Protein AF-A0A4R8D9V1-F1 (afdb_monomer_lite)

Secondary structure (DSSP, 8-state):
--------------GGG---HHHHHHHHHHHHHH-HHHHHHHHTPPPPSSEEEEETTEEEEHHHHHHHHHHHHHSSPPPGGG--SHHHHHHHHHHHTT-EEEE-SS-S---TTTT-GGG-EEEEEESSS-TTTEEEEESS-TTSPPPTTGGGGGG--TT-EEEEEETTTTEEEEEEEE-S--EEEEETTEEEEEEEEEEEEE-SS--BHHHHHHTHHHHHHHHHHHHHHH-S----SEE--SSGGG-EE-S-SEEE--HHHHHHHHTTTS----------------------PPPPPPPPEEP-PPP--------SS-------HHHHHHHHHHHHHHTTT--EEE-SS-SEEETTSSEEEEEE--TT-HHHHHHHHHHHHHHIIIIIS--TT-EEEEEESSPPPHHHHHIIIIIT-EEEEEE-SSSSEEE-HHHHHHHT-

Sequence (441 aa):
MTSAIVSVTVPTMGLGDITDRQAVVSALSEFDQMGREAFLAKYGFGRARSYFIEHGGSLYDSKAIAGAAHGIQHGAALGPADFSGGDATVAALMRRLGFHVTTSAAAGTSYWWDGDPRERCWVEIRQVEGIGTYLQCPLVRENGQKDPWYELVPTVSVGDVIFHWSVREGRFVGVSQVATPARVTRSGGTGGYWVDLEGFRPLAVTVDHRVLRAKADFIYDLRDELEEHHGRPLNLPFQFTRDRSQLRFMSNYFAKLPAALVAELFGAETNWHPRTLTGASAPTQSRRIVSRQVPAPAFLAPFKPKADTTYEALVTARTQRRHRDHETLVNACALWLQSRGHTPARNAAVDLGLLD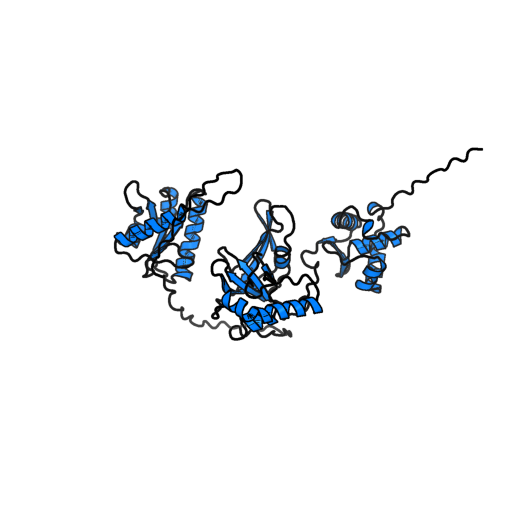GTVIIEAKLTAGGWPGAIRAAIGQLYEYRYFQVARPDAALILLSDQPVPAEWLAYLEDDRGIGSMWPASTSGFALTSLARQALRL

Structure (mmCIF, N/CA/C/O backbone):
data_AF-A0A4R8D9V1-F1
#
_entry.id   AF-A0A4R8D9V1-F1
#
loop_
_atom_site.group_PDB
_atom_site.id
_atom_site.type_symbol
_atom_site.label_atom_id
_atom_site.label_alt_id
_atom_site.label_comp_id
_atom_site.label_asym_id
_atom_site.label_entity_id
_atom_site.label_seq_id
_atom_site.pdbx_PDB_ins_code
_atom_site.Cartn_x
_atom_site.Cartn_y
_atom_site.Cartn_z
_atom_site.occupancy
_atom_site.B_iso_or_equiv
_atom_site.auth_seq_id
_atom_site.auth_comp_id
_atom_site.auth_asym_id
_atom_site.auth_atom_id
_atom_site.pdbx_PDB_model_num
ATOM 1 N N . MET A 1 1 ? -29.681 53.262 52.984 1.00 40.41 1 MET A N 1
ATOM 2 C CA . MET A 1 1 ? -29.939 51.816 52.824 1.00 40.41 1 MET A CA 1
ATOM 3 C C . MET A 1 1 ? -29.379 51.414 51.474 1.00 40.41 1 MET A C 1
ATOM 5 O O . MET A 1 1 ? -30.025 51.656 50.466 1.00 40.41 1 MET A O 1
ATOM 9 N N . THR A 1 2 ? -28.149 50.912 51.442 1.00 34.50 2 THR A N 1
ATOM 10 C CA . THR A 1 2 ? -27.473 50.524 50.196 1.00 34.50 2 THR A CA 1
ATOM 11 C C . THR A 1 2 ? -27.294 49.016 50.261 1.00 34.50 2 THR A C 1
ATOM 13 O O . THR A 1 2 ? -26.525 48.521 51.080 1.00 34.50 2 THR A O 1
ATOM 16 N N . SER A 1 3 ? -28.110 48.297 49.492 1.00 31.25 3 SER A N 1
ATOM 17 C CA . SER A 1 3 ? -28.125 46.836 49.461 1.00 31.25 3 SER A CA 1
ATOM 18 C C . SER A 1 3 ? -26.921 46.351 48.654 1.00 31.25 3 SER A C 1
ATOM 20 O O . SER A 1 3 ? -26.810 46.657 47.467 1.00 31.25 3 SER A O 1
ATOM 22 N N . ALA A 1 4 ? -25.995 45.651 49.306 1.00 33.97 4 ALA A N 1
ATOM 23 C CA . ALA A 1 4 ? -24.867 45.010 48.648 1.00 33.97 4 ALA A CA 1
ATOM 24 C C . ALA A 1 4 ? -25.353 43.721 47.971 1.00 33.97 4 ALA A C 1
ATOM 26 O O . ALA A 1 4 ? -25.785 42.783 48.641 1.00 33.97 4 ALA A O 1
ATOM 27 N N . ILE A 1 5 ? -25.289 43.677 46.640 1.00 37.50 5 ILE A N 1
ATOM 28 C CA . ILE A 1 5 ? -25.494 42.450 45.870 1.00 37.50 5 ILE A CA 1
ATOM 29 C C . ILE A 1 5 ? -24.227 41.611 46.035 1.00 37.50 5 ILE A C 1
ATOM 31 O O . ILE A 1 5 ? -23.197 41.880 45.417 1.00 37.50 5 ILE A O 1
ATOM 35 N N . VAL A 1 6 ? -24.298 40.605 46.903 1.00 34.53 6 VAL A N 1
ATOM 36 C CA . VAL A 1 6 ? -23.289 39.549 46.994 1.00 34.53 6 VAL A CA 1
ATOM 37 C C . VAL A 1 6 ? -23.427 38.696 45.735 1.00 34.53 6 VAL A C 1
ATOM 39 O O . VAL A 1 6 ? -24.367 37.916 45.604 1.00 34.53 6 VAL A O 1
ATOM 42 N N . SER A 1 7 ? -22.513 38.872 44.780 1.00 32.50 7 SER A N 1
ATOM 43 C CA . SER A 1 7 ? -22.365 37.932 43.667 1.00 32.50 7 SER A CA 1
ATOM 44 C C . SER A 1 7 ? -21.811 36.626 44.224 1.00 32.50 7 SER A C 1
ATOM 46 O O . SER A 1 7 ? -20.635 36.533 44.568 1.00 32.50 7 SER A O 1
ATOM 48 N N . VAL A 1 8 ? -22.682 35.627 44.354 1.00 33.41 8 VAL A N 1
ATOM 49 C CA . VAL A 1 8 ? -22.280 34.248 44.619 1.00 33.41 8 VAL A CA 1
ATOM 50 C C . VAL A 1 8 ? -21.701 33.702 43.319 1.00 33.41 8 VAL A C 1
ATOM 52 O O . VAL A 1 8 ? -22.434 33.376 42.387 1.00 33.41 8 VAL A O 1
ATOM 55 N N . THR A 1 9 ? -20.377 33.635 43.235 1.00 32.06 9 THR A N 1
ATOM 56 C CA . THR A 1 9 ? -19.694 32.881 42.185 1.00 32.06 9 THR A CA 1
ATOM 57 C C . THR A 1 9 ? -19.998 31.406 42.419 1.00 32.06 9 THR A C 1
ATOM 59 O O . THR A 1 9 ? -19.444 30.796 43.332 1.00 32.06 9 THR A O 1
ATOM 62 N N . VAL A 1 10 ? -20.913 30.833 41.636 1.00 41.38 10 VAL A N 1
ATOM 63 C CA . VAL A 1 10 ? -21.104 29.379 41.608 1.00 41.38 10 VAL A CA 1
ATOM 64 C C . VAL A 1 10 ? -19.806 28.792 41.044 1.00 41.38 10 VAL A C 1
ATOM 66 O O . VAL A 1 10 ? -19.424 29.180 39.934 1.00 41.38 10 VAL A O 1
ATOM 69 N N . PRO A 1 11 ? -19.076 27.936 41.782 1.00 41.44 11 PRO A N 1
ATOM 70 C CA . PRO A 1 11 ? -17.903 27.279 41.228 1.00 41.44 11 PRO A CA 1
ATOM 71 C C . PRO A 1 11 ? -18.341 26.527 39.975 1.00 41.44 11 PRO A C 1
ATOM 73 O O . PRO A 1 11 ? -19.358 25.834 39.977 1.00 41.44 11 PRO A O 1
ATOM 76 N N . THR A 1 12 ? -17.615 26.729 38.881 1.00 49.00 12 THR A N 1
ATOM 77 C CA . THR A 1 12 ? -17.885 26.057 37.614 1.00 49.00 12 THR A CA 1
ATOM 78 C C . THR A 1 12 ? -17.588 24.574 37.824 1.00 49.00 12 THR A C 1
ATOM 80 O O . THR A 1 12 ? -16.429 24.167 37.766 1.00 49.00 12 THR A O 1
ATOM 83 N N . MET A 1 13 ? -18.621 23.798 38.173 1.00 62.50 13 MET A N 1
ATOM 84 C CA . MET A 1 13 ? -18.507 22.352 38.346 1.00 62.50 13 MET A CA 1
ATOM 85 C C . MET A 1 13 ? -18.048 21.744 37.028 1.00 62.50 13 MET A C 1
ATOM 87 O O . MET A 1 13 ? -18.572 22.070 35.960 1.00 62.50 13 MET A O 1
ATOM 91 N N . GLY A 1 14 ? -17.018 20.918 37.100 1.00 68.69 14 GLY A N 1
ATOM 92 C CA . GLY A 1 14 ? -16.316 20.418 35.935 1.00 68.69 14 GLY A CA 1
ATOM 93 C C . GLY A 1 14 ? -15.942 18.956 36.083 1.00 68.69 14 GLY A C 1
ATOM 94 O O . GLY A 1 14 ? -16.142 18.311 37.106 1.00 68.69 14 GLY A O 1
ATOM 95 N N . LEU A 1 15 ? -15.321 18.423 35.037 1.00 73.12 15 LEU A N 1
ATOM 96 C CA . LEU A 1 15 ? -14.931 17.017 34.944 1.00 73.12 15 LEU A CA 1
ATOM 97 C C . LEU A 1 15 ? -14.132 16.493 36.161 1.00 73.12 15 LEU A C 1
ATOM 99 O O . LEU A 1 15 ? -14.180 15.303 36.463 1.00 73.12 15 LEU A O 1
ATOM 103 N N . GLY A 1 16 ? -13.393 17.365 36.855 1.00 73.56 16 GLY A N 1
ATOM 104 C CA . GLY A 1 16 ? -12.617 17.014 38.048 1.00 73.56 16 GLY A CA 1
ATOM 105 C C . GLY A 1 16 ? -13.455 16.587 39.259 1.00 73.56 16 GLY A C 1
ATOM 106 O O . GLY A 1 16 ? -12.923 15.865 40.106 1.00 73.56 16 GLY A O 1
ATOM 107 N N . ASP A 1 17 ? -14.735 16.971 39.299 1.00 78.44 17 ASP A N 1
ATOM 108 C CA . ASP A 1 17 ? -15.643 16.774 40.437 1.00 78.44 17 ASP A CA 1
ATOM 109 C C . ASP A 1 17 ? -16.273 15.378 40.471 1.00 78.44 17 ASP A C 1
ATOM 111 O O . ASP A 1 17 ? -16.861 14.975 41.476 1.00 78.44 17 ASP A O 1
ATOM 115 N N . ILE A 1 18 ? -16.121 14.603 39.395 1.00 85.25 18 ILE A N 1
ATOM 116 C CA . ILE A 1 18 ? -16.519 13.197 39.377 1.00 85.25 18 ILE A CA 1
ATOM 117 C C . ILE A 1 18 ? -15.515 12.417 40.231 1.00 85.25 18 ILE A C 1
ATOM 119 O O . ILE A 1 18 ? -14.354 12.208 39.861 1.00 85.25 18 ILE A O 1
ATOM 123 N N . THR A 1 19 ? -15.960 12.001 41.407 1.00 88.88 19 THR A N 1
ATOM 124 C CA . THR A 1 19 ? -15.132 11.295 42.396 1.00 88.88 19 THR A CA 1
ATOM 125 C C . THR A 1 19 ? -15.737 9.966 42.817 1.00 88.88 19 THR A C 1
ATOM 127 O O . THR A 1 19 ? -15.014 9.113 43.332 1.00 88.88 19 THR A O 1
ATOM 130 N N . ASP A 1 20 ? -17.026 9.752 42.553 1.00 90.06 20 ASP A N 1
ATOM 131 C CA . ASP A 1 20 ? -17.716 8.528 42.923 1.00 90.06 20 ASP A CA 1
ATOM 132 C C . ASP A 1 20 ? -17.675 7.487 41.796 1.00 90.06 20 ASP A C 1
ATOM 134 O O . ASP A 1 20 ? -18.179 7.683 40.688 1.00 90.06 20 ASP A O 1
ATOM 138 N N . ARG A 1 21 ? -17.101 6.322 42.106 1.00 92.62 21 ARG A N 1
ATOM 139 C CA . ARG A 1 21 ? -17.105 5.162 41.212 1.00 92.62 21 ARG A CA 1
ATOM 140 C C . ARG A 1 21 ? -18.523 4.624 40.989 1.00 92.62 21 ARG A C 1
ATOM 142 O O . ARG A 1 21 ? -18.807 4.163 39.885 1.00 92.62 21 ARG A O 1
ATOM 149 N N . GLN A 1 22 ? -19.402 4.664 41.993 1.00 92.44 22 GLN A N 1
ATOM 150 C CA . GLN A 1 22 ? -20.767 4.137 41.874 1.00 92.44 22 GLN A CA 1
ATOM 151 C C . GLN A 1 22 ? -21.634 4.972 40.934 1.00 92.44 22 GLN A C 1
ATOM 153 O O . GLN A 1 22 ? -22.459 4.408 40.214 1.00 92.44 22 GLN A O 1
ATOM 158 N N . ALA A 1 23 ? -21.390 6.279 40.846 1.00 91.62 23 ALA A N 1
ATOM 159 C CA . ALA A 1 23 ? -22.015 7.126 39.836 1.00 91.62 23 ALA A CA 1
ATOM 160 C C . ALA A 1 23 ? -21.668 6.670 38.406 1.00 91.62 23 ALA A C 1
ATOM 162 O O . ALA A 1 23 ? -22.546 6.596 37.546 1.00 91.62 23 ALA A O 1
ATOM 163 N N . VAL A 1 24 ? -20.413 6.273 38.158 1.00 95.00 24 VAL A N 1
ATOM 164 C CA . VAL A 1 24 ? -19.993 5.717 36.860 1.00 95.00 24 VAL A CA 1
ATOM 165 C C . VAL A 1 24 ? -20.622 4.345 36.611 1.00 95.00 24 VAL A C 1
ATOM 167 O O . VAL A 1 24 ? -21.139 4.112 35.524 1.00 95.00 24 VAL A O 1
ATOM 170 N N . VAL A 1 25 ? -20.645 3.448 37.604 1.00 92.56 25 VAL A N 1
ATOM 171 C CA . VAL A 1 25 ? -21.314 2.135 37.474 1.00 92.56 25 VAL A CA 1
ATOM 172 C C . VAL A 1 25 ? -22.808 2.293 37.175 1.00 92.56 25 VAL A C 1
ATOM 174 O O . VAL A 1 25 ? -23.351 1.577 36.336 1.00 92.56 25 VAL A O 1
ATOM 177 N N . SER A 1 26 ? -23.465 3.261 37.812 1.00 91.25 26 SER A N 1
ATOM 178 C CA . SER A 1 26 ? -24.879 3.562 37.580 1.00 91.25 26 SER A CA 1
ATOM 179 C C . SER A 1 26 ? -25.118 4.090 36.163 1.00 91.25 26 SER A C 1
ATOM 181 O O . SER A 1 26 ? -26.045 3.633 35.500 1.00 91.25 26 SER A O 1
ATOM 183 N N . ALA A 1 27 ? -24.238 4.961 35.654 1.00 95.44 27 ALA A N 1
ATOM 184 C CA . ALA A 1 27 ? -24.289 5.425 34.267 1.00 95.44 27 ALA A CA 1
ATOM 185 C C . ALA A 1 27 ? -24.094 4.283 33.251 1.00 95.44 27 ALA A C 1
ATOM 187 O O . ALA A 1 27 ? -24.747 4.274 32.210 1.00 95.44 27 ALA A O 1
ATOM 188 N N . LEU A 1 28 ? -23.227 3.306 33.548 1.00 92.44 28 LEU A N 1
ATOM 189 C CA . LEU A 1 28 ? -23.054 2.107 32.715 1.00 92.44 28 LEU A CA 1
ATOM 190 C C . LEU A 1 28 ? -24.328 1.245 32.700 1.00 92.44 28 LEU A C 1
ATOM 192 O O . LEU A 1 28 ? -24.773 0.832 31.635 1.00 92.44 28 LEU A O 1
ATOM 196 N N . SER A 1 29 ? -24.952 1.032 33.863 1.00 89.25 29 SER A N 1
ATOM 197 C CA . SER A 1 29 ? -26.219 0.290 33.973 1.00 89.25 29 SER A CA 1
ATOM 198 C C . SER A 1 29 ? -27.358 0.976 33.215 1.00 89.25 29 SER A C 1
ATOM 200 O O . SER A 1 29 ? -28.137 0.325 32.522 1.00 89.25 29 SER A O 1
ATOM 202 N N . GLU A 1 30 ? -27.439 2.305 33.295 1.00 93.19 30 GLU A N 1
ATOM 203 C CA . GLU A 1 30 ? -28.407 3.084 32.525 1.00 93.19 30 GLU A CA 1
ATOM 204 C C . GLU A 1 30 ? -28.165 2.965 31.014 1.00 93.19 30 GLU A C 1
ATOM 206 O O . GLU A 1 30 ? -29.111 2.780 30.247 1.00 93.19 30 GLU A O 1
ATOM 211 N N . PHE A 1 31 ? -26.902 3.011 30.584 1.00 93.44 31 PHE A N 1
ATOM 212 C CA . PHE A 1 31 ? -26.527 2.779 29.191 1.00 93.44 31 PHE A CA 1
ATOM 213 C C . PHE A 1 31 ? -26.978 1.395 28.705 1.00 93.44 31 PHE A C 1
ATOM 215 O O . PHE A 1 31 ? -27.535 1.290 27.611 1.00 93.44 31 PHE A O 1
ATOM 222 N N . ASP A 1 32 ? -26.792 0.349 29.515 1.00 83.62 32 ASP A N 1
ATOM 223 C CA . ASP A 1 32 ? -27.212 -1.017 29.180 1.00 83.62 32 ASP A CA 1
ATOM 224 C C . ASP A 1 32 ? -28.742 -1.154 29.094 1.00 83.62 32 ASP A C 1
ATOM 226 O O . ASP A 1 32 ? -29.253 -1.845 28.213 1.00 83.62 32 ASP A O 1
ATOM 230 N N . GLN A 1 33 ? -29.487 -0.470 29.969 1.00 88.00 33 GLN A N 1
ATOM 231 C CA . GLN A 1 33 ? -30.956 -0.497 29.978 1.00 88.00 33 GLN A CA 1
ATOM 232 C C . GLN A 1 33 ? -31.576 0.266 28.804 1.00 88.00 33 GLN A C 1
ATOM 234 O O . GLN A 1 33 ? -32.572 -0.177 28.233 1.00 88.00 33 GLN A O 1
ATOM 239 N N . MET A 1 34 ? -31.017 1.427 28.457 1.00 89.88 34 MET A N 1
ATOM 240 C CA . MET A 1 34 ? -31.548 2.284 27.392 1.00 89.88 34 MET A CA 1
ATOM 241 C C . MET A 1 34 ? -31.061 1.878 26.000 1.00 89.88 34 MET A C 1
ATOM 243 O O . MET A 1 34 ? -31.725 2.159 25.000 1.00 89.88 34 MET A O 1
ATOM 247 N N . GLY A 1 35 ? -29.888 1.256 25.925 1.00 74.56 35 GLY A N 1
ATOM 248 C CA . GLY A 1 35 ? -29.160 1.070 24.682 1.00 74.56 35 GLY A CA 1
ATOM 249 C C . GLY A 1 35 ? -28.437 2.344 24.230 1.00 74.56 35 GLY A C 1
ATOM 250 O O . GLY A 1 35 ? -28.827 3.480 24.515 1.00 74.56 35 GLY A O 1
ATOM 251 N N . ARG A 1 36 ? -27.358 2.135 23.470 1.00 83.31 36 ARG A N 1
ATOM 252 C CA . ARG A 1 36 ? -26.377 3.166 23.104 1.00 83.31 36 ARG A CA 1
ATOM 253 C C . ARG A 1 36 ? -26.975 4.412 22.452 1.00 83.31 36 ARG A C 1
ATOM 255 O O . ARG A 1 36 ? -26.702 5.517 22.904 1.00 83.31 36 ARG A O 1
ATOM 262 N N . GLU A 1 37 ? -27.776 4.256 21.399 1.00 81.50 37 GLU A N 1
ATOM 263 C CA . GLU A 1 37 ? -28.301 5.402 20.636 1.00 81.50 37 GLU A CA 1
ATOM 264 C C . GLU A 1 37 ? -29.245 6.274 21.474 1.00 81.50 37 GLU A C 1
ATOM 266 O O . GLU A 1 37 ? -29.140 7.500 21.455 1.00 81.50 37 GLU A O 1
ATOM 271 N N . ALA A 1 38 ? -30.123 5.652 22.267 1.00 80.25 38 ALA A N 1
ATOM 272 C CA . ALA A 1 38 ? -31.047 6.372 23.139 1.00 80.25 38 ALA A CA 1
ATOM 273 C C . ALA A 1 38 ? -30.309 7.098 24.273 1.00 80.25 38 ALA A C 1
ATOM 275 O O . ALA A 1 38 ? -30.642 8.239 24.598 1.00 80.25 38 ALA A O 1
ATOM 276 N N . PHE A 1 39 ? -29.278 6.467 24.842 1.00 91.88 39 PHE A N 1
ATOM 277 C CA . PHE A 1 39 ? -28.429 7.086 25.855 1.00 91.88 39 PHE A CA 1
ATOM 278 C C . PHE A 1 39 ? -27.686 8.308 25.296 1.00 91.88 39 PHE A C 1
ATOM 280 O O . PHE A 1 39 ? -27.719 9.390 25.880 1.00 91.88 39 PHE A O 1
ATOM 287 N N . LEU A 1 40 ? -27.058 8.166 24.127 1.00 87.69 40 LEU A N 1
ATOM 288 C CA . LEU A 1 40 ? -26.340 9.254 23.462 1.00 87.69 40 LEU A CA 1
ATOM 289 C C . LEU A 1 40 ? -27.262 10.435 23.137 1.00 87.69 40 LEU A C 1
ATOM 291 O O . LEU A 1 40 ? -26.918 11.578 23.443 1.00 87.69 40 LEU A O 1
ATOM 295 N N . ALA A 1 41 ? -28.457 10.159 22.607 1.00 86.38 41 ALA A N 1
ATOM 296 C CA . ALA A 1 41 ? -29.462 11.179 22.334 1.00 86.38 41 ALA A CA 1
ATOM 297 C C . ALA A 1 41 ? -29.928 11.899 23.613 1.00 86.38 41 ALA A C 1
ATOM 299 O O . ALA A 1 41 ? -30.012 13.126 23.617 1.00 86.38 41 ALA A O 1
ATOM 300 N N . LYS A 1 42 ? -30.169 11.163 24.711 1.00 91.44 42 LYS A N 1
ATOM 301 C CA . LYS A 1 42 ? -30.594 11.732 26.004 1.00 91.44 42 LYS A CA 1
ATOM 302 C C . LYS A 1 42 ? -29.591 12.747 26.553 1.00 91.44 42 LYS A C 1
ATOM 304 O O . LYS A 1 42 ? -29.995 13.797 27.043 1.00 91.44 42 LYS A O 1
ATOM 309 N N . TYR A 1 43 ? -28.300 12.433 26.481 1.00 90.50 43 TYR A N 1
ATOM 310 C CA . TYR A 1 43 ? -27.238 13.274 27.041 1.00 90.50 43 TYR A CA 1
ATOM 311 C C . TYR A 1 43 ? -26.603 14.231 26.017 1.00 90.50 43 TYR A C 1
ATOM 313 O O . TYR A 1 43 ? -25.675 14.966 26.349 1.00 90.50 43 TYR A O 1
ATOM 321 N N . GLY A 1 44 ? -27.092 14.245 24.773 1.00 89.00 44 GLY A N 1
ATOM 322 C CA . GLY A 1 44 ? -26.620 15.145 23.719 1.00 89.00 44 GLY A CA 1
ATOM 323 C C . GLY A 1 44 ? -25.222 14.818 23.185 1.00 89.00 44 GLY A C 1
ATOM 324 O O . GLY A 1 44 ? -24.562 15.695 22.631 1.00 89.00 44 GLY A O 1
ATOM 325 N N . PHE A 1 45 ? -24.747 13.582 23.346 1.00 85.44 45 PHE A N 1
ATOM 326 C CA . PHE A 1 45 ? -23.436 13.156 22.858 1.00 85.44 45 PHE A CA 1
ATOM 327 C C . PHE A 1 45 ? -23.534 12.457 21.503 1.00 85.44 45 PHE A C 1
ATOM 329 O O . PHE A 1 45 ? -24.492 11.756 21.205 1.00 85.44 45 PHE A O 1
ATOM 336 N N . GLY A 1 46 ? -22.483 12.593 20.695 1.00 81.38 46 GLY A N 1
ATOM 337 C CA . GLY A 1 46 ? -22.215 11.654 19.607 1.00 81.38 46 GLY A CA 1
ATOM 338 C C . GLY A 1 46 ? -21.417 10.447 20.104 1.00 81.38 46 GLY A C 1
ATOM 339 O O . GLY A 1 46 ? -20.826 10.488 21.187 1.00 81.38 46 GLY A O 1
ATOM 340 N N . ARG A 1 47 ? -21.336 9.393 19.282 1.00 80.19 47 ARG A N 1
ATOM 341 C CA . ARG A 1 47 ? -20.461 8.238 19.548 1.00 80.19 47 ARG A CA 1
ATOM 342 C C . ARG A 1 47 ? -19.014 8.695 19.795 1.00 80.19 47 ARG A C 1
ATOM 344 O O . ARG A 1 47 ? -18.485 9.559 19.087 1.00 80.19 47 ARG A O 1
ATOM 351 N N . ALA A 1 48 ? -18.369 8.105 20.796 1.00 69.75 48 ALA A N 1
ATOM 352 C CA . ALA A 1 48 ? -16.976 8.344 21.135 1.00 69.75 48 ALA A CA 1
ATOM 353 C C . ALA A 1 48 ? -16.063 7.907 19.981 1.00 69.75 48 ALA A C 1
ATOM 355 O O . ALA A 1 48 ? -16.278 6.876 19.347 1.00 69.75 48 ALA A O 1
ATOM 356 N N . ARG A 1 49 ? -15.029 8.710 19.709 1.00 60.97 49 ARG A N 1
ATOM 357 C CA . ARG A 1 49 ? -14.122 8.499 18.568 1.00 60.97 49 ARG A CA 1
ATOM 358 C C . ARG A 1 49 ? -12.852 7.744 18.938 1.00 60.97 49 ARG A C 1
ATOM 360 O O . ARG A 1 49 ? -12.218 7.172 18.062 1.00 60.97 49 ARG A O 1
ATOM 367 N N . SER A 1 50 ? -12.429 7.808 20.204 1.00 60.03 50 SER A N 1
ATOM 368 C CA . SER A 1 50 ? -11.087 7.347 20.578 1.00 60.03 50 SER A CA 1
ATOM 369 C C . SER A 1 50 ? -10.958 6.678 21.945 1.00 60.03 50 SER A C 1
ATOM 371 O O . SER A 1 50 ? -10.130 5.782 22.063 1.00 60.03 50 SER A O 1
ATOM 373 N N . TYR A 1 51 ? -11.770 7.013 22.953 1.00 72.75 51 TYR A N 1
ATOM 374 C CA . TYR A 1 51 ? -11.671 6.397 24.284 1.00 72.75 51 TYR A CA 1
ATOM 375 C C . TYR A 1 51 ? -12.981 5.742 24.703 1.00 72.75 51 TYR A C 1
ATOM 377 O O . TYR A 1 51 ? -14.038 6.381 24.684 1.00 72.75 51 TYR A O 1
ATOM 385 N N . PHE A 1 52 ? -12.874 4.494 25.150 1.00 80.88 52 PHE A N 1
ATOM 386 C CA . PHE A 1 52 ? -13.981 3.691 25.648 1.00 80.88 52 PHE A CA 1
ATOM 387 C C . PHE A 1 52 ? -13.677 3.180 27.045 1.00 80.88 52 PHE A C 1
ATOM 389 O O . PHE A 1 52 ? -12.534 2.851 27.362 1.00 80.88 52 PHE A O 1
ATOM 396 N N . ILE A 1 53 ? -14.711 3.104 27.871 1.00 87.69 53 ILE A N 1
ATOM 397 C CA . ILE A 1 53 ? -14.647 2.360 29.126 1.00 87.69 53 ILE A CA 1
ATOM 398 C C . ILE A 1 53 ? -14.953 0.904 28.785 1.00 87.69 53 ILE A C 1
ATOM 400 O O . ILE A 1 53 ? -15.957 0.642 28.130 1.00 87.69 53 ILE A O 1
ATOM 404 N N . GLU A 1 54 ? -14.092 -0.023 29.194 1.00 81.25 54 GLU A N 1
ATOM 405 C CA . GLU A 1 54 ? -14.350 -1.458 29.102 1.00 81.25 54 GLU A CA 1
ATOM 406 C C . GLU A 1 54 ? -14.847 -1.964 30.456 1.00 81.25 54 GLU A C 1
ATOM 408 O O . GLU A 1 54 ? -14.182 -1.796 31.485 1.00 81.25 54 GLU A O 1
ATOM 413 N N . HIS A 1 55 ? -16.037 -2.559 30.468 1.00 77.69 55 HIS A N 1
ATOM 414 C CA . HIS A 1 55 ? -16.654 -3.079 31.682 1.00 77.69 55 HIS A CA 1
ATOM 415 C C . HIS A 1 55 ? -17.567 -4.260 31.344 1.00 77.69 55 HIS A C 1
ATOM 417 O O . HIS A 1 55 ? -18.385 -4.170 30.436 1.00 77.69 55 HIS A O 1
ATOM 423 N N . GLY A 1 56 ? -17.403 -5.393 32.035 1.00 71.75 56 GLY A N 1
ATOM 424 C CA . GLY A 1 56 ? -18.229 -6.586 31.793 1.00 71.75 56 GLY A CA 1
ATOM 425 C C . GLY A 1 56 ? -18.133 -7.168 30.373 1.00 71.75 56 GLY A C 1
ATOM 426 O O . GLY A 1 56 ? -19.058 -7.846 29.944 1.00 71.75 56 GLY A O 1
ATOM 427 N N . GLY A 1 57 ? -17.046 -6.895 29.639 1.00 68.94 57 GLY A N 1
ATOM 428 C CA . GLY A 1 57 ? -16.872 -7.304 28.237 1.00 68.94 57 GLY A CA 1
ATOM 429 C C . GLY A 1 57 ? -17.506 -6.363 27.202 1.00 68.94 57 GLY A C 1
ATOM 430 O O . GLY A 1 57 ? -17.408 -6.632 26.007 1.00 68.94 57 GLY A O 1
ATOM 431 N N . SER A 1 58 ? -18.113 -5.256 27.639 1.00 74.00 58 SER A N 1
ATOM 432 C CA . SER A 1 58 ? -18.733 -4.235 26.785 1.00 74.00 58 SER A CA 1
ATOM 433 C C . SER A 1 58 ? -17.903 -2.949 26.728 1.00 74.00 58 SER A C 1
ATOM 435 O O . SER A 1 58 ? -17.156 -2.633 27.658 1.00 74.00 58 SER A O 1
ATOM 437 N N . LEU A 1 59 ? -18.056 -2.188 25.636 1.00 80.44 59 LEU A N 1
ATOM 438 C CA . LEU A 1 59 ? -17.396 -0.898 25.410 1.00 80.44 59 LEU A CA 1
ATOM 439 C C . LEU A 1 59 ? -18.396 0.259 25.469 1.00 80.44 59 LEU A C 1
ATOM 441 O O . LEU A 1 59 ? -19.393 0.260 24.748 1.00 80.44 59 LEU A O 1
ATOM 445 N N . TYR A 1 60 ? -18.070 1.283 26.257 1.00 85.69 60 TYR A N 1
ATOM 446 C CA . TYR A 1 60 ? -18.956 2.414 26.534 1.00 85.69 60 TYR A CA 1
ATOM 447 C C . TYR A 1 60 ? -18.323 3.756 26.155 1.00 85.69 60 TYR A C 1
ATOM 449 O O . TYR A 1 60 ? -17.125 3.973 26.364 1.00 85.69 60 TYR A O 1
ATOM 457 N N . ASP A 1 61 ? -19.129 4.677 25.621 1.00 88.31 61 ASP A N 1
ATOM 458 C CA . ASP A 1 61 ? -18.695 6.007 25.180 1.00 88.31 61 ASP A CA 1
ATOM 459 C C . ASP A 1 61 ? -18.214 6.865 26.367 1.00 88.31 61 ASP A C 1
ATOM 461 O O . ASP A 1 61 ? -19.015 7.420 27.119 1.00 88.31 61 ASP A O 1
ATOM 465 N N . SER A 1 62 ? -16.893 6.999 26.534 1.00 88.94 62 SER A N 1
ATOM 466 C CA . SER A 1 62 ? -16.283 7.531 27.769 1.00 88.94 62 SER A CA 1
ATOM 467 C C . SER A 1 62 ? -16.796 8.912 28.203 1.00 88.94 62 SER A C 1
ATOM 469 O O . SER A 1 62 ? -17.018 9.136 29.392 1.00 88.94 62 SER A O 1
ATOM 471 N N . LYS A 1 63 ? -17.027 9.830 27.256 1.00 91.06 63 LYS A N 1
ATOM 472 C CA . LYS A 1 63 ? -17.580 11.170 27.525 1.00 91.06 63 LYS A CA 1
ATOM 473 C C . LYS A 1 63 ? -19.049 11.149 27.923 1.00 91.06 63 LYS A C 1
ATOM 475 O O . LYS A 1 63 ? -19.425 11.865 28.844 1.00 91.06 63 LYS A O 1
ATOM 480 N N . ALA A 1 64 ? -19.851 10.324 27.257 1.00 92.88 64 ALA A N 1
ATOM 481 C CA . ALA A 1 64 ? -21.270 10.215 27.561 1.00 92.88 64 ALA A CA 1
ATOM 482 C C . ALA A 1 64 ? -21.470 9.611 28.957 1.00 92.88 64 ALA A C 1
ATOM 484 O O . ALA A 1 64 ? -22.235 10.145 29.756 1.00 92.88 64 ALA A O 1
ATOM 485 N N . ILE A 1 65 ? -20.698 8.569 29.292 1.00 95.50 65 ILE A N 1
ATOM 486 C CA . ILE A 1 65 ? -20.691 7.989 30.638 1.00 95.50 65 ILE A CA 1
ATOM 487 C C . ILE A 1 65 ? -20.218 9.007 31.681 1.00 95.50 65 ILE A C 1
ATOM 489 O O . ILE A 1 65 ? -20.836 9.116 32.734 1.00 95.50 65 ILE A O 1
ATOM 493 N N . ALA A 1 66 ? -19.170 9.792 31.403 1.00 92.75 66 ALA A N 1
ATOM 494 C CA . ALA A 1 66 ? -18.720 10.845 32.317 1.00 92.75 66 ALA A CA 1
ATOM 495 C C . ALA A 1 66 ? -19.794 11.921 32.548 1.00 92.75 66 ALA A C 1
ATOM 497 O O . ALA A 1 66 ? -20.034 12.314 33.687 1.00 92.75 66 ALA A O 1
ATOM 498 N N . GLY A 1 67 ? -20.462 12.374 31.484 1.00 92.75 67 GLY A N 1
ATOM 499 C CA . GLY A 1 67 ? -21.530 13.368 31.577 1.00 92.75 67 GLY A CA 1
ATOM 500 C C . GLY A 1 67 ? -22.718 12.880 32.400 1.00 92.75 67 GLY A C 1
ATOM 501 O O . GLY A 1 67 ? -23.178 13.591 33.295 1.00 92.75 67 GLY A O 1
ATOM 502 N N . ALA A 1 68 ? -23.152 11.641 32.166 1.00 95.56 68 ALA A N 1
ATOM 503 C CA . ALA A 1 68 ? -24.214 11.008 32.940 1.00 95.56 68 ALA A CA 1
ATOM 504 C C . ALA A 1 68 ? -23.810 10.772 34.404 1.00 95.56 68 ALA A C 1
ATOM 506 O O . ALA A 1 68 ? -24.579 11.096 35.307 1.00 95.56 68 ALA A O 1
ATOM 507 N N . ALA A 1 69 ? -22.590 10.286 34.655 1.00 95.19 69 ALA A N 1
ATOM 508 C CA . ALA A 1 69 ? -22.072 10.060 36.004 1.00 95.19 69 ALA A CA 1
ATOM 509 C C . ALA A 1 69 ? -22.017 11.356 36.824 1.00 95.19 69 ALA A C 1
ATOM 511 O O . ALA A 1 69 ? -22.374 11.352 37.999 1.00 95.19 69 ALA A O 1
ATOM 512 N N . HIS A 1 70 ? -21.643 12.479 36.204 1.00 93.62 70 HIS A N 1
ATOM 513 C CA . HIS A 1 70 ? -21.718 13.781 36.863 1.00 93.62 70 HIS A CA 1
ATOM 514 C C . HIS A 1 70 ? -23.162 14.141 37.244 1.00 93.62 70 HIS A C 1
ATOM 516 O O . HIS A 1 70 ? -23.405 14.600 38.355 1.00 93.62 70 HIS A O 1
ATOM 522 N N . GLY A 1 71 ? -24.134 13.870 36.367 1.00 92.19 71 GLY A N 1
ATOM 523 C CA . GLY A 1 71 ? -25.555 14.071 36.668 1.00 92.19 71 GLY A CA 1
ATOM 524 C C . GLY A 1 71 ? -26.067 13.200 37.810 1.00 92.19 71 GLY A C 1
ATOM 525 O O . GLY A 1 71 ? -26.821 13.681 38.650 1.00 92.19 71 GLY A O 1
ATOM 526 N N . ILE A 1 72 ? -25.613 11.951 37.884 1.00 92.44 72 ILE A N 1
ATOM 527 C CA . ILE A 1 72 ? -25.953 11.026 38.971 1.00 92.44 72 ILE A CA 1
ATOM 528 C C . ILE A 1 72 ? -25.341 11.491 40.297 1.00 92.44 72 ILE A C 1
ATOM 530 O O . ILE A 1 72 ? -26.009 11.443 41.326 1.00 92.44 72 ILE A O 1
ATOM 534 N N . GLN A 1 73 ? -24.091 11.959 40.281 1.00 93.50 73 GLN A N 1
ATOM 535 C CA . GLN A 1 73 ? -23.385 12.372 41.493 1.00 93.50 73 GLN A CA 1
ATOM 536 C C . GLN A 1 73 ? -23.823 13.758 42.002 1.00 93.50 73 GLN A C 1
ATOM 538 O O . GLN A 1 73 ? -23.941 13.956 43.209 1.00 93.50 73 GLN A 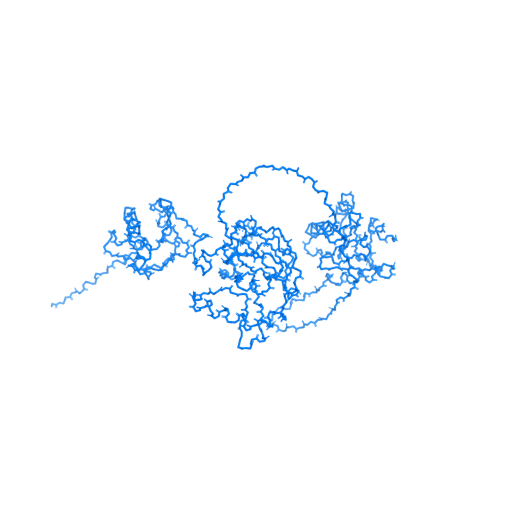O 1
ATOM 543 N N . HIS A 1 74 ? -24.063 14.711 41.096 1.00 89.75 74 HIS A N 1
ATOM 544 C CA . HIS A 1 74 ? -24.199 16.142 41.418 1.00 89.75 74 HIS A CA 1
ATOM 545 C C . HIS A 1 74 ? -25.520 16.770 40.951 1.00 89.75 74 HIS A C 1
ATOM 547 O O . HIS A 1 74 ? -25.730 17.969 41.113 1.00 89.75 74 HIS A O 1
ATOM 553 N N . GLY A 1 75 ? -26.427 15.986 40.362 1.00 87.62 75 GLY A N 1
ATOM 554 C CA . GLY A 1 75 ? -27.769 16.425 39.961 1.00 87.62 75 GLY A CA 1
ATOM 555 C C . GLY A 1 75 ? -27.858 17.162 38.618 1.00 87.62 75 GLY A C 1
ATOM 556 O O . GLY A 1 75 ? -28.963 17.444 38.161 1.00 87.62 75 GLY A O 1
ATOM 557 N N . ALA A 1 76 ? -26.733 17.448 37.955 1.00 88.81 76 ALA A N 1
ATOM 558 C CA . ALA A 1 76 ? -26.693 18.073 36.630 1.00 88.81 76 ALA A CA 1
ATOM 559 C C . ALA A 1 76 ? -25.718 17.324 35.716 1.00 88.81 76 ALA A C 1
ATOM 561 O O . ALA A 1 76 ? -24.557 17.171 36.068 1.00 88.81 76 ALA A O 1
ATOM 562 N N . ALA A 1 77 ? -26.163 16.821 34.564 1.00 92.06 77 ALA A N 1
ATOM 563 C CA . ALA A 1 77 ? -25.270 16.127 33.632 1.00 92.06 77 ALA A CA 1
ATOM 564 C C . ALA A 1 77 ? -24.374 17.121 32.876 1.00 92.06 77 ALA A C 1
ATOM 566 O O . ALA A 1 77 ? -24.825 18.212 32.535 1.00 92.06 77 ALA A O 1
ATOM 567 N N . LEU A 1 78 ? -23.132 16.726 32.580 1.00 90.19 78 LEU A N 1
ATOM 568 C CA . LEU A 1 78 ? -22.259 17.503 31.691 1.00 90.19 78 LEU A CA 1
ATOM 569 C C . LEU A 1 78 ? -22.581 17.163 30.235 1.00 90.19 78 LEU A C 1
ATOM 571 O O . LEU A 1 78 ? -22.662 15.985 29.881 1.00 90.19 78 LEU A O 1
ATOM 575 N N . GLY A 1 79 ? -22.727 18.181 29.394 1.00 84.44 79 GLY A N 1
ATOM 576 C CA . GLY A 1 79 ? -22.882 18.050 27.950 1.00 84.44 79 GLY A CA 1
ATOM 577 C C . GLY A 1 79 ? -21.545 18.172 27.209 1.00 84.44 79 GLY A C 1
ATOM 578 O O . GLY A 1 79 ? -20.523 18.517 27.801 1.00 84.44 79 GLY A O 1
ATOM 579 N N . PRO A 1 80 ? -21.509 17.936 25.884 1.00 81.25 80 PRO A N 1
ATOM 580 C CA . PRO A 1 80 ? -20.265 17.946 25.107 1.00 81.25 80 PRO A CA 1
ATOM 581 C C . PRO A 1 80 ? -19.451 19.245 25.200 1.00 81.25 80 PRO A C 1
ATOM 583 O O . PRO A 1 80 ? -18.224 19.196 25.110 1.00 81.25 80 PRO A O 1
ATOM 586 N N . ALA A 1 81 ? -20.124 20.389 25.364 1.00 80.06 81 ALA A N 1
ATOM 587 C CA . ALA A 1 81 ? -19.499 21.708 25.454 1.00 80.06 81 ALA A CA 1
ATOM 588 C C . ALA A 1 81 ? -18.764 21.944 26.786 1.00 80.06 81 ALA A C 1
ATOM 590 O O . ALA A 1 81 ? -17.864 22.779 26.838 1.00 80.06 81 ALA A O 1
ATOM 591 N N . ASP A 1 82 ? -19.081 21.170 27.828 1.00 79.56 82 ASP A N 1
ATOM 592 C CA . ASP A 1 82 ? -18.498 21.315 29.167 1.00 79.56 82 ASP A CA 1
ATOM 593 C C . ASP A 1 82 ? -17.115 20.638 29.290 1.00 79.56 82 ASP A C 1
ATOM 595 O O . ASP A 1 82 ? -16.448 20.710 30.324 1.00 79.56 82 ASP A O 1
ATOM 599 N N . PHE A 1 83 ? -16.641 19.981 28.224 1.00 74.50 83 PHE A N 1
ATOM 600 C CA . PHE A 1 83 ? -15.356 19.281 28.188 1.00 74.50 83 PHE A CA 1
ATOM 601 C C . PHE A 1 83 ? -14.283 20.118 27.477 1.00 74.50 83 PHE A C 1
ATOM 603 O O . PHE A 1 83 ? -14.148 20.062 26.255 1.00 74.50 83 PHE A O 1
ATOM 610 N N . SER A 1 84 ? -13.434 20.816 28.237 1.00 55.75 84 SER A N 1
ATOM 611 C CA . SER A 1 84 ? -12.323 21.628 27.699 1.00 55.75 84 SER A CA 1
ATOM 612 C C . SER A 1 84 ? -10.985 20.876 27.528 1.00 55.75 84 SER A C 1
ATOM 614 O O . SER A 1 84 ? -10.034 21.433 26.986 1.00 55.75 84 SER A O 1
ATOM 616 N N . GLY A 1 85 ? -10.901 19.599 27.934 1.00 57.66 85 GLY A N 1
ATOM 617 C CA . GLY A 1 85 ? -9.656 18.800 27.957 1.00 57.66 85 GLY A CA 1
ATOM 618 C C . GLY A 1 85 ? -9.524 17.685 26.904 1.00 57.66 85 GLY A C 1
ATOM 619 O O . GLY A 1 85 ? -8.550 16.935 26.905 1.00 57.66 85 GLY A O 1
ATOM 620 N N . GLY A 1 86 ? -10.489 17.539 25.991 1.00 62.53 86 GLY A N 1
ATOM 621 C CA . GLY A 1 86 ? -10.500 16.424 25.034 1.00 62.53 86 GLY A CA 1
ATOM 622 C C . GLY A 1 86 ? -10.726 15.049 25.690 1.00 62.53 86 GLY A C 1
ATOM 623 O O . GLY A 1 86 ? -10.933 14.931 26.897 1.00 62.53 86 GLY A O 1
ATOM 624 N N . ASP A 1 87 ? -10.741 13.981 24.887 1.00 64.75 87 ASP A N 1
ATOM 625 C CA . ASP A 1 87 ? -11.074 12.628 25.374 1.00 64.75 87 ASP A CA 1
ATOM 626 C C . ASP A 1 87 ? -10.010 12.058 26.347 1.00 64.75 87 ASP A C 1
ATOM 628 O O . ASP A 1 87 ? -10.319 11.234 27.209 1.00 64.75 87 ASP A O 1
ATOM 632 N N . ALA A 1 88 ? -8.762 12.536 26.268 1.00 67.31 88 ALA A N 1
ATOM 633 C CA . ALA A 1 88 ? -7.657 12.081 27.114 1.00 67.31 88 ALA A CA 1
ATOM 634 C C . ALA A 1 88 ? -7.837 12.446 28.601 1.00 67.31 88 ALA A C 1
ATOM 636 O O . ALA A 1 88 ? -7.467 11.658 29.475 1.00 67.31 88 ALA A O 1
ATOM 637 N N . THR A 1 89 ? -8.440 13.600 28.908 1.00 78.12 89 THR A N 1
ATOM 638 C CA . THR A 1 89 ? -8.718 14.006 30.297 1.00 78.12 89 THR A CA 1
ATOM 639 C C . THR A 1 89 ? -9.792 13.124 30.930 1.00 78.12 89 THR A C 1
ATOM 641 O O . THR A 1 89 ? -9.654 12.711 32.081 1.00 78.12 89 THR A O 1
ATOM 644 N N . VAL A 1 90 ? -10.821 12.754 30.161 1.00 82.38 90 VAL A N 1
ATOM 645 C CA . VAL A 1 90 ? -11.862 11.813 30.608 1.00 82.38 90 VAL A CA 1
ATOM 646 C C . VAL A 1 90 ? -11.267 10.426 30.837 1.00 82.38 90 VAL A C 1
ATOM 648 O O . VAL A 1 90 ? -11.558 9.780 31.840 1.00 82.38 90 VAL A O 1
ATOM 651 N N . ALA A 1 91 ? -10.365 9.985 29.960 1.00 81.50 91 ALA A N 1
ATOM 652 C CA . ALA A 1 91 ? -9.658 8.723 30.134 1.00 81.50 91 ALA A CA 1
ATOM 653 C C . ALA A 1 91 ? -8.814 8.686 31.419 1.00 81.50 91 ALA A C 1
ATOM 655 O O . ALA A 1 91 ? -8.817 7.682 32.131 1.00 81.50 91 ALA A O 1
ATOM 656 N N . ALA A 1 92 ? -8.102 9.771 31.738 1.00 79.69 92 ALA A N 1
ATOM 657 C CA . ALA A 1 92 ? -7.326 9.875 32.974 1.00 79.69 92 ALA A CA 1
ATOM 658 C C . ALA A 1 92 ? -8.224 9.810 34.220 1.00 79.69 92 ALA A C 1
ATOM 660 O O . ALA A 1 92 ? -7.918 9.077 35.162 1.00 79.69 92 ALA A O 1
ATOM 661 N N . LEU A 1 93 ? -9.359 10.513 34.192 1.00 86.62 93 LEU A N 1
ATOM 662 C CA . LEU A 1 93 ? -10.369 10.460 35.245 1.00 86.62 93 LEU A CA 1
ATOM 663 C C . LEU A 1 93 ? -10.903 9.034 35.455 1.00 86.62 93 LEU A C 1
ATOM 665 O O . LEU A 1 93 ? -10.898 8.532 36.576 1.00 86.62 93 LEU A O 1
ATOM 669 N N . MET A 1 94 ? -11.336 8.367 34.387 1.00 89.38 94 MET A N 1
ATOM 670 C CA . MET A 1 94 ? -11.931 7.030 34.474 1.00 89.38 94 MET A CA 1
ATOM 671 C C . MET A 1 94 ? -10.924 5.988 34.977 1.00 89.38 94 MET A C 1
ATOM 673 O O . MET A 1 94 ? -11.269 5.147 35.807 1.00 89.38 94 MET A O 1
ATOM 677 N N . ARG A 1 95 ? -9.648 6.095 34.576 1.00 87.62 95 ARG A N 1
ATOM 678 C CA . ARG A 1 95 ? -8.565 5.268 35.137 1.00 87.62 95 ARG A CA 1
ATOM 679 C C . ARG A 1 95 ? -8.357 5.518 36.627 1.00 87.62 95 ARG A C 1
ATOM 681 O O . ARG A 1 95 ? -8.204 4.560 37.378 1.00 87.62 95 ARG A O 1
ATOM 688 N N . ARG A 1 96 ? -8.394 6.781 37.071 1.00 88.12 96 ARG A N 1
ATOM 689 C CA . ARG A 1 96 ? -8.305 7.144 38.498 1.00 88.12 96 ARG A CA 1
ATOM 690 C C . ARG A 1 96 ? -9.445 6.530 39.315 1.00 88.12 96 ARG A C 1
ATOM 692 O O . ARG A 1 96 ? -9.218 6.108 40.440 1.00 88.12 96 ARG A O 1
ATOM 699 N N . LEU A 1 97 ? -10.639 6.433 38.733 1.00 88.38 97 LEU A N 1
ATOM 700 C CA . LEU A 1 97 ? -11.805 5.782 39.342 1.00 88.38 97 LEU A CA 1
ATOM 701 C C . LEU A 1 97 ? -11.773 4.245 39.231 1.00 88.38 97 LEU A C 1
ATOM 703 O O . LEU A 1 97 ? -12.721 3.579 39.646 1.00 88.38 97 LEU A O 1
ATOM 707 N N . GLY A 1 98 ? -10.689 3.671 38.696 1.00 85.81 98 GLY A N 1
ATOM 708 C CA . GLY A 1 98 ? -10.446 2.231 38.614 1.00 85.81 98 GLY A CA 1
ATOM 709 C C . GLY A 1 98 ? -11.118 1.539 37.428 1.00 85.81 98 GLY A C 1
ATOM 710 O O . GLY A 1 98 ? -11.385 0.339 37.504 1.00 85.81 98 GLY A O 1
ATOM 711 N N . PHE A 1 99 ? -11.486 2.265 36.374 1.00 87.38 99 PHE A N 1
ATOM 712 C CA . PHE A 1 99 ? -12.015 1.666 35.148 1.00 87.38 99 PHE A CA 1
ATOM 713 C C . PHE A 1 99 ? -10.902 1.405 34.142 1.00 87.38 99 PHE A C 1
ATOM 715 O O . PHE A 1 99 ? -9.958 2.191 34.006 1.00 87.38 99 PHE A O 1
ATOM 722 N N . HIS A 1 100 ? -11.038 0.309 33.396 1.00 82.56 100 HIS A N 1
ATOM 723 C CA . HIS A 1 100 ? -10.184 0.077 32.247 1.00 82.56 100 HIS A CA 1
ATOM 724 C C . HIS A 1 100 ? -10.649 0.984 31.108 1.00 82.56 100 HIS A C 1
ATOM 726 O O . HIS A 1 100 ? -11.791 0.902 30.661 1.00 82.56 100 HIS A O 1
ATOM 732 N N . VAL A 1 101 ? -9.772 1.887 30.670 1.00 81.06 101 VAL A N 1
ATOM 733 C CA . VAL A 1 101 ? -10.041 2.747 29.516 1.00 81.06 101 VAL A CA 1
ATOM 734 C C . VAL A 1 101 ? -9.169 2.290 28.374 1.00 81.06 101 VAL A C 1
ATOM 736 O O . VAL A 1 101 ? -7.953 2.537 28.379 1.00 81.06 101 VAL A O 1
ATOM 739 N N . THR A 1 102 ? -9.815 1.668 27.399 1.00 60.50 102 THR A N 1
ATOM 740 C CA . THR A 1 102 ? -9.177 1.280 26.156 1.00 60.50 102 THR A CA 1
ATOM 741 C C . THR A 1 102 ? -9.249 2.434 25.167 1.00 60.50 102 THR A C 1
ATOM 743 O O . THR A 1 102 ? -10.250 3.153 25.057 1.00 60.50 102 THR A O 1
ATOM 746 N N . THR A 1 103 ? -8.141 2.653 24.473 1.00 52.31 103 THR A N 1
ATOM 747 C CA . THR A 1 103 ? -8.152 3.503 23.294 1.00 52.31 103 THR A CA 1
ATOM 748 C C . THR A 1 103 ? -8.630 2.624 22.161 1.00 52.31 103 THR A C 1
ATOM 750 O O . THR A 1 103 ? -8.062 1.561 21.914 1.00 52.31 103 THR A O 1
ATOM 753 N N . SER A 1 104 ? -9.657 3.069 21.460 1.00 47.06 104 SER A N 1
ATOM 754 C CA . SER A 1 104 ? -10.110 2.377 20.274 1.00 47.06 104 SER A CA 1
ATOM 755 C C . SER A 1 104 ? -9.079 2.547 19.177 1.00 47.06 104 SER A C 1
ATOM 757 O O . SER A 1 104 ? -9.112 3.497 18.402 1.00 47.06 104 SER A O 1
ATOM 759 N N . ALA A 1 105 ? -8.135 1.620 19.115 1.00 38.38 105 ALA A N 1
ATOM 760 C CA . ALA A 1 105 ? -7.377 1.403 17.898 1.00 38.38 105 ALA A CA 1
ATOM 761 C C . ALA A 1 105 ? -8.239 0.700 16.824 1.00 38.38 105 ALA A C 1
ATOM 763 O O . ALA A 1 105 ? -7.740 0.489 15.727 1.00 38.38 105 ALA A O 1
ATOM 764 N N . ALA A 1 106 ? -9.512 0.358 17.112 1.00 37.34 106 ALA A N 1
ATOM 765 C CA . ALA A 1 106 ? -10.351 -0.459 16.224 1.00 37.34 106 ALA A CA 1
ATOM 766 C C . ALA A 1 106 ? -11.865 -0.118 16.146 1.00 37.34 106 ALA A C 1
ATOM 768 O O . ALA A 1 106 ? -12.576 -0.759 15.385 1.00 37.34 106 ALA A O 1
ATOM 769 N N . ALA A 1 107 ? -12.405 0.870 16.866 1.00 39.78 107 ALA A N 1
ATOM 770 C CA . ALA A 1 107 ? -13.827 1.248 16.774 1.00 39.78 107 ALA A CA 1
ATOM 771 C C . ALA A 1 107 ? -14.016 2.764 16.945 1.00 39.78 107 ALA A C 1
ATOM 773 O O . ALA A 1 107 ? -14.080 3.272 18.065 1.00 39.78 107 ALA A O 1
ATOM 774 N N . GLY A 1 108 ? -14.074 3.495 15.831 1.00 37.62 108 GLY A N 1
ATOM 775 C CA . GLY A 1 108 ? -14.177 4.959 15.848 1.00 37.62 108 GLY A CA 1
ATOM 776 C C . GLY A 1 108 ? -14.595 5.623 14.535 1.00 37.62 108 GLY A C 1
ATOM 777 O O . GLY A 1 108 ? -14.546 6.845 14.436 1.00 37.62 108 GLY A O 1
ATOM 778 N N . THR A 1 109 ? -15.032 4.860 13.535 1.00 47.47 109 THR A N 1
ATOM 779 C CA . THR A 1 109 ? -15.858 5.321 12.410 1.00 47.47 109 THR A CA 1
ATOM 780 C C . THR A 1 109 ? -16.676 4.102 12.007 1.00 47.47 109 THR A C 1
ATOM 782 O O . THR A 1 109 ? -16.070 3.088 11.687 1.00 47.47 109 THR A O 1
ATOM 785 N N . SER A 1 110 ? -18.011 4.145 12.116 1.00 61.00 110 SER A N 1
ATOM 786 C CA . SER A 1 110 ? -18.802 3.120 11.431 1.00 61.00 110 SER A CA 1
ATOM 787 C C . SER A 1 110 ? -18.740 3.505 9.963 1.00 61.00 110 SER A C 1
ATOM 789 O O . SER A 1 110 ? -19.347 4.504 9.575 1.00 61.00 110 SER A O 1
ATOM 791 N N . TYR A 1 111 ? -17.911 2.831 9.185 1.00 77.19 111 TYR A N 1
ATOM 792 C CA . TYR A 1 111 ? -17.877 3.059 7.755 1.00 77.19 111 TYR A CA 1
ATOM 793 C C . TYR A 1 111 ? -19.114 2.437 7.113 1.00 77.19 111 TYR A C 1
ATOM 795 O O . TYR A 1 111 ? -19.705 1.500 7.644 1.00 77.19 111 TYR A O 1
ATOM 803 N N . TRP A 1 112 ? -19.514 2.948 5.951 1.00 82.88 112 TRP A N 1
ATOM 804 C CA . TRP A 1 112 ? -20.701 2.455 5.248 1.00 82.88 112 TRP A CA 1
ATOM 805 C C . TRP A 1 112 ? -20.581 0.990 4.800 1.00 82.88 112 TRP A C 1
ATOM 807 O O . TRP A 1 112 ? -21.587 0.343 4.531 1.00 82.88 112 TRP A O 1
ATOM 817 N N . TRP A 1 113 ? -19.356 0.464 4.750 1.00 81.69 113 TRP A N 1
ATOM 818 C CA . TRP A 1 113 ? -19.056 -0.936 4.462 1.00 81.69 113 TRP A CA 1
ATOM 819 C C . TRP A 1 113 ? -19.044 -1.840 5.703 1.00 81.69 113 TRP A C 1
ATOM 821 O O . TRP A 1 113 ? -18.869 -3.054 5.573 1.00 81.69 113 TRP A O 1
ATOM 831 N N . ASP A 1 114 ? -19.201 -1.286 6.907 1.00 73.44 114 ASP A N 1
ATOM 832 C CA . ASP A 1 114 ? -19.165 -2.078 8.131 1.00 73.44 114 ASP A CA 1
ATOM 833 C C . ASP A 1 114 ? -20.377 -3.013 8.195 1.00 73.44 114 ASP A C 1
ATOM 835 O O . ASP A 1 114 ? -21.528 -2.590 8.113 1.00 73.44 114 ASP A O 1
ATOM 839 N N . GLY A 1 115 ? -20.112 -4.311 8.356 1.00 69.81 115 GLY A N 1
ATOM 840 C CA . GLY A 1 115 ? -21.146 -5.348 8.400 1.00 69.81 115 GLY A CA 1
ATOM 841 C C . GLY A 1 115 ? -21.490 -5.975 7.046 1.00 69.81 115 GLY A C 1
ATOM 842 O O . GLY A 1 115 ? -22.207 -6.975 7.032 1.00 69.81 115 GLY A O 1
ATOM 843 N N . ASP A 1 116 ? -20.938 -5.477 5.932 1.00 75.00 116 ASP A N 1
ATOM 844 C CA . ASP A 1 116 ? -21.060 -6.134 4.629 1.00 75.00 116 ASP A CA 1
ATOM 845 C C . ASP A 1 116 ? -19.751 -6.859 4.249 1.00 75.00 116 ASP A C 1
ATOM 847 O O . ASP A 1 116 ? -18.782 -6.227 3.816 1.00 75.00 116 ASP A O 1
ATOM 851 N N . PRO A 1 117 ? -19.682 -8.203 4.352 1.00 74.56 117 PRO A N 1
ATOM 852 C CA . PRO A 1 117 ? -18.471 -8.953 4.016 1.00 74.56 117 PRO A CA 1
ATOM 853 C C . PRO A 1 117 ? -18.086 -8.853 2.534 1.00 74.56 117 PRO A C 1
ATOM 855 O O . PRO A 1 117 ? -16.962 -9.198 2.170 1.00 74.56 117 PRO A O 1
ATOM 858 N N . ARG A 1 118 ? -18.998 -8.392 1.673 1.00 80.19 118 ARG A N 1
ATOM 859 C CA . ARG A 1 118 ? -18.754 -8.184 0.242 1.00 80.19 118 ARG A CA 1
ATOM 860 C C . ARG A 1 118 ? -17.915 -6.939 -0.006 1.00 80.19 118 ARG A C 1
ATOM 862 O O . ARG A 1 118 ? -17.204 -6.875 -1.002 1.00 80.19 118 ARG A O 1
ATOM 869 N N . GLU A 1 119 ? -17.946 -5.989 0.923 1.00 87.19 119 GLU A N 1
ATOM 870 C CA . GLU A 1 119 ? -17.235 -4.719 0.839 1.00 87.19 119 GLU A CA 1
ATOM 871 C C . GLU A 1 119 ? -15.810 -4.784 1.416 1.00 87.19 119 GLU A C 1
ATOM 873 O O . GLU A 1 119 ? -15.175 -3.765 1.676 1.00 87.19 119 GLU A O 1
ATOM 878 N N . ARG A 1 120 ? -15.227 -5.977 1.547 1.00 89.12 120 ARG A N 1
ATOM 879 C CA . ARG A 1 120 ? -13.860 -6.188 2.057 1.00 89.12 120 ARG A CA 1
ATOM 880 C C . ARG A 1 120 ? -12.786 -6.029 0.968 1.00 89.12 120 ARG A C 1
ATOM 882 O O . ARG A 1 120 ? -11.878 -6.851 0.835 1.00 89.12 120 ARG A O 1
ATOM 889 N N . CYS A 1 121 ? -12.924 -4.975 0.162 1.00 93.94 121 CYS A N 1
ATOM 890 C CA . CYS A 1 121 ? -12.040 -4.634 -0.953 1.00 93.94 121 CYS A CA 1
ATOM 891 C C . CYS A 1 121 ? -11.469 -3.220 -0.826 1.00 93.94 121 CYS A C 1
ATOM 893 O O . CYS A 1 121 ? -12.191 -2.249 -0.572 1.00 93.94 121 CYS A O 1
ATOM 895 N N . TRP A 1 122 ? -10.169 -3.114 -1.088 1.00 97.00 122 TRP A N 1
ATOM 896 C CA . TRP A 1 122 ? -9.383 -1.897 -0.922 1.00 97.00 122 TRP A CA 1
ATOM 897 C C . TRP A 1 122 ? -8.437 -1.689 -2.097 1.00 97.00 122 TRP A C 1
ATOM 899 O O . TRP A 1 122 ? -8.176 -2.613 -2.869 1.00 97.00 122 TRP A O 1
ATOM 909 N N . VAL A 1 123 ? -7.883 -0.485 -2.210 1.00 96.44 123 VAL A N 1
ATOM 910 C CA . VAL A 1 123 ? -6.799 -0.198 -3.150 1.00 96.44 123 VAL A CA 1
ATOM 911 C C . VAL A 1 123 ? -5.604 0.435 -2.444 1.00 96.44 123 VAL A C 1
ATOM 913 O O . VAL A 1 123 ? -5.747 1.432 -1.738 1.00 96.44 123 VAL A O 1
ATOM 916 N N . GLU A 1 124 ? -4.424 -0.145 -2.664 1.00 95.12 124 GLU A N 1
ATOM 917 C CA . GLU A 1 124 ? -3.126 0.466 -2.375 1.00 95.12 124 GLU A CA 1
ATOM 918 C C . GLU A 1 124 ? -2.659 1.237 -3.614 1.00 95.12 124 GLU A C 1
ATOM 920 O O . GLU A 1 124 ? -2.583 0.681 -4.710 1.00 95.12 124 GLU A O 1
ATOM 925 N N . ILE A 1 125 ? -2.324 2.512 -3.443 1.00 89.00 125 ILE A N 1
ATOM 926 C CA . ILE A 1 125 ? -1.845 3.411 -4.493 1.00 89.00 125 ILE A CA 1
ATOM 927 C C . ILE A 1 125 ? -0.394 3.744 -4.156 1.00 89.00 125 ILE A C 1
ATOM 929 O O . ILE A 1 125 ? -0.103 4.507 -3.232 1.00 89.00 125 ILE A O 1
ATOM 933 N N . ARG A 1 126 ? 0.544 3.141 -4.890 1.00 77.44 126 ARG A N 1
ATOM 934 C CA . ARG A 1 126 ? 1.963 3.164 -4.520 1.00 77.44 126 ARG A CA 1
ATOM 935 C C . ARG A 1 126 ? 2.859 3.504 -5.703 1.00 77.44 126 ARG A C 1
ATOM 937 O O . ARG A 1 126 ? 2.627 3.086 -6.836 1.00 77.44 126 ARG A O 1
ATOM 944 N N . GLN A 1 127 ? 3.899 4.289 -5.427 1.00 61.81 127 GLN A N 1
ATOM 945 C CA . GLN A 1 127 ? 4.947 4.642 -6.393 1.00 61.81 127 GLN A CA 1
ATOM 946 C C . GLN A 1 127 ? 6.264 3.883 -6.144 1.00 61.81 127 GLN A C 1
ATOM 948 O O . GLN A 1 127 ? 7.087 3.779 -7.051 1.00 61.81 127 GLN A O 1
ATOM 953 N N . VAL A 1 128 ? 6.465 3.368 -4.926 1.00 47.16 128 VAL A N 1
ATOM 954 C CA . VAL A 1 128 ? 7.710 2.732 -4.457 1.00 47.16 128 VAL A CA 1
ATOM 955 C C . VAL A 1 128 ? 7.654 1.199 -4.530 1.00 47.16 128 VAL A C 1
ATOM 957 O O . VAL A 1 128 ? 6.576 0.620 -4.653 1.00 47.16 128 VAL A O 1
ATOM 960 N N . GLU A 1 129 ? 8.811 0.543 -4.419 1.00 51.81 129 GLU A N 1
ATOM 961 C CA . GLU A 1 129 ? 8.958 -0.923 -4.362 1.00 51.81 129 GLU A CA 1
ATOM 962 C C . GLU A 1 129 ? 8.218 -1.555 -3.166 1.00 51.81 129 GLU A C 1
ATOM 964 O O . GLU A 1 129 ? 7.894 -0.869 -2.193 1.00 51.81 129 GLU A O 1
ATOM 969 N N . GLY A 1 130 ? 7.950 -2.866 -3.229 1.00 59.31 130 GLY A N 1
ATOM 970 C CA . GLY A 1 130 ? 7.238 -3.615 -2.181 1.00 59.31 130 GLY A CA 1
ATOM 971 C C . GLY A 1 130 ? 5.711 -3.618 -2.312 1.00 59.31 130 GLY A C 1
ATOM 972 O O . GLY A 1 130 ? 5.009 -3.854 -1.333 1.00 59.31 130 GLY A O 1
ATOM 973 N N . ILE A 1 131 ? 5.180 -3.330 -3.503 1.00 72.75 131 ILE A N 1
ATOM 974 C CA . ILE A 1 131 ? 3.743 -3.442 -3.761 1.00 72.75 131 ILE A CA 1
ATOM 975 C C . ILE A 1 131 ? 3.297 -4.902 -3.587 1.00 72.75 131 ILE A C 1
ATOM 977 O O . ILE A 1 131 ? 3.972 -5.820 -4.054 1.00 72.75 131 ILE A O 1
ATOM 981 N N . GLY A 1 132 ? 2.188 -5.125 -2.884 1.00 72.19 132 GLY A N 1
ATOM 982 C CA . GLY A 1 132 ? 1.658 -6.474 -2.670 1.00 72.19 132 GLY A CA 1
ATOM 983 C C . GLY A 1 132 ? 2.317 -7.312 -1.575 1.00 72.19 132 GLY A C 1
ATOM 984 O O . GLY A 1 132 ? 1.853 -8.431 -1.356 1.00 72.19 132 GLY A O 1
ATOM 985 N N . THR A 1 133 ? 3.334 -6.801 -0.870 1.00 75.69 133 THR A N 1
ATOM 986 C CA . THR A 1 133 ? 4.006 -7.526 0.229 1.00 75.69 133 THR A CA 1
ATOM 987 C C . THR A 1 133 ? 3.592 -7.040 1.617 1.00 75.69 133 THR A C 1
ATOM 989 O O . THR A 1 133 ? 3.457 -7.841 2.537 1.00 75.69 133 THR A O 1
ATOM 992 N N . TYR A 1 134 ? 3.364 -5.740 1.785 1.00 83.00 134 TYR A N 1
ATOM 993 C CA . TYR A 1 134 ? 2.876 -5.150 3.030 1.00 83.00 134 TYR A CA 1
ATOM 994 C C . TYR A 1 134 ? 2.228 -3.790 2.768 1.00 83.00 134 TYR A C 1
ATOM 996 O O . TYR A 1 134 ? 2.615 -3.086 1.831 1.00 83.00 134 TYR A O 1
ATOM 1004 N N . LEU A 1 135 ? 1.306 -3.388 3.645 1.00 87.38 135 LEU A N 1
ATOM 1005 C CA . LEU A 1 135 ? 0.901 -1.990 3.774 1.00 87.38 135 LEU A CA 1
ATOM 1006 C C . LEU A 1 135 ? 1.743 -1.317 4.853 1.00 87.38 135 LEU A C 1
ATOM 1008 O O . LEU A 1 135 ? 1.920 -1.868 5.941 1.00 87.38 135 LEU A O 1
ATOM 1012 N N . GLN A 1 136 ? 2.239 -0.117 4.566 1.00 87.06 136 GLN A N 1
ATOM 1013 C CA . GLN A 1 136 ? 2.998 0.683 5.518 1.00 87.06 136 GLN A CA 1
ATOM 1014 C C . GLN A 1 136 ? 2.675 2.163 5.345 1.00 87.06 136 GLN A C 1
ATOM 1016 O O . GLN A 1 136 ? 2.871 2.731 4.271 1.00 87.06 136 GLN A O 1
ATOM 1021 N N . CYS A 1 137 ? 2.258 2.811 6.431 1.00 82.62 137 CYS A N 1
ATOM 1022 C CA . CYS A 1 137 ? 2.080 4.258 6.451 1.00 82.62 137 CYS A CA 1
ATOM 1023 C C . CYS A 1 137 ? 2.407 4.860 7.828 1.00 82.62 137 CYS A C 1
ATOM 1025 O O . CYS A 1 137 ? 2.313 4.172 8.847 1.00 82.62 137 CYS A O 1
ATOM 1027 N N . PRO A 1 138 ? 2.781 6.147 7.898 1.00 82.81 138 PRO A N 1
ATOM 1028 C CA . PRO A 1 138 ? 2.922 6.862 9.165 1.00 82.81 138 PRO A CA 1
ATOM 1029 C C . PRO A 1 138 ? 1.615 6.901 9.975 1.00 82.81 138 PRO A C 1
ATOM 1031 O O . PRO A 1 138 ? 0.525 6.852 9.408 1.00 82.81 138 PRO A O 1
ATOM 1034 N N . LEU A 1 139 ? 1.710 7.060 11.301 1.00 78.00 139 LEU A N 1
ATOM 1035 C CA . LEU A 1 139 ? 0.531 7.322 12.148 1.00 78.00 139 LEU A CA 1
ATOM 1036 C C . LEU A 1 139 ? -0.075 8.712 11.896 1.00 78.00 139 LEU A C 1
ATOM 1038 O O . LEU A 1 139 ? -1.280 8.908 12.039 1.00 78.00 139 LEU A O 1
ATOM 1042 N N . VAL A 1 140 ? 0.775 9.683 11.565 1.00 75.56 140 VAL A N 1
ATOM 1043 C CA . VAL A 1 140 ? 0.424 11.083 11.303 1.00 75.56 140 VAL A CA 1
ATOM 1044 C C . VAL A 1 140 ? 1.294 11.622 10.171 1.00 75.56 140 VAL A C 1
ATOM 1046 O O . VAL A 1 140 ? 2.369 11.092 9.892 1.00 75.56 140 VAL A O 1
ATOM 1049 N N . ARG A 1 141 ? 0.836 12.687 9.518 1.00 70.69 141 ARG A N 1
ATOM 1050 C CA . ARG A 1 141 ? 1.622 13.453 8.544 1.00 70.69 141 ARG A CA 1
ATOM 1051 C C . ARG A 1 141 ? 2.803 14.149 9.224 1.00 70.69 141 ARG A C 1
ATOM 1053 O O . ARG A 1 141 ? 2.840 14.285 10.445 1.00 70.69 141 ARG A O 1
ATOM 1060 N N . GLU A 1 142 ? 3.728 14.680 8.425 1.00 70.25 142 GLU A N 1
ATOM 1061 C CA . GLU A 1 142 ? 4.883 15.452 8.920 1.00 70.25 142 GLU A CA 1
ATOM 1062 C C . GLU A 1 142 ? 4.480 16.647 9.800 1.00 70.25 142 GLU A C 1
ATOM 1064 O O . GLU A 1 142 ? 5.189 17.001 10.735 1.00 70.25 142 GLU A O 1
ATOM 1069 N N . ASN A 1 143 ? 3.307 17.239 9.548 1.00 70.38 143 ASN A N 1
ATOM 1070 C CA . ASN A 1 143 ? 2.755 18.340 10.342 1.00 70.38 143 ASN A CA 1
ATOM 1071 C C . ASN A 1 143 ? 2.062 17.889 11.649 1.00 70.38 143 ASN A C 1
ATOM 1073 O O . ASN A 1 143 ? 1.421 18.703 12.312 1.00 70.38 143 ASN A O 1
ATOM 1077 N N . GLY A 1 144 ? 2.129 16.599 11.994 1.00 70.00 144 GLY A N 1
ATOM 1078 C CA . GLY A 1 144 ? 1.513 16.010 13.185 1.00 70.00 144 GLY A CA 1
ATOM 1079 C C . GLY A 1 144 ? 0.007 15.744 13.083 1.00 70.00 144 GLY A C 1
ATOM 1080 O O . GLY A 1 144 ? -0.567 15.170 14.007 1.00 70.00 144 GLY A O 1
ATOM 1081 N N . GLN A 1 145 ? -0.653 16.122 11.983 1.00 69.56 145 GLN A N 1
ATOM 1082 C CA . GLN A 1 145 ? -2.079 15.856 11.786 1.00 69.56 145 GLN A CA 1
ATOM 1083 C C . GLN A 1 145 ? -2.324 14.427 11.297 1.00 69.56 145 GLN A C 1
ATOM 1085 O O . GLN A 1 145 ? -1.526 13.852 10.553 1.00 69.56 145 GLN A O 1
ATOM 1090 N N . LYS A 1 146 ? -3.474 13.867 11.677 1.00 72.25 146 LYS A N 1
ATOM 1091 C CA . LYS A 1 146 ? -3.966 12.598 11.135 1.00 72.25 146 LYS A CA 1
ATOM 1092 C C . LYS A 1 146 ? -4.245 12.726 9.638 1.00 72.25 146 LYS A C 1
ATOM 1094 O O . LYS A 1 146 ? -4.704 13.768 9.169 1.00 72.25 146 LYS A O 1
ATOM 1099 N N . ASP A 1 147 ? -3.964 11.657 8.901 1.00 76.94 147 ASP A N 1
ATOM 1100 C CA . ASP A 1 147 ? -4.358 11.530 7.502 1.00 76.94 147 ASP A CA 1
ATOM 1101 C C . ASP A 1 147 ? -5.579 10.603 7.415 1.00 76.94 147 ASP A C 1
ATOM 1103 O O . ASP A 1 147 ? -5.457 9.444 7.821 1.00 76.94 147 ASP A O 1
ATOM 1107 N N . PRO A 1 148 ? -6.723 11.057 6.871 1.00 75.50 148 PRO A N 1
ATOM 1108 C CA . PRO A 1 148 ? -7.923 10.226 6.780 1.00 75.50 148 PRO A CA 1
ATOM 1109 C C . PRO A 1 148 ? -7.706 8.938 5.970 1.00 75.50 148 PRO A C 1
ATOM 1111 O O . PRO A 1 148 ? -8.417 7.964 6.185 1.00 75.50 148 PRO A O 1
ATOM 1114 N N . TRP A 1 149 ? -6.712 8.897 5.077 1.00 84.06 149 TRP A N 1
ATOM 1115 C CA . TRP A 1 149 ? -6.365 7.710 4.294 1.00 84.06 149 TRP A CA 1
ATOM 1116 C C . TRP A 1 149 ? -5.453 6.743 5.054 1.00 84.06 149 TRP A C 1
ATOM 1118 O O . TRP A 1 149 ? -5.564 5.533 4.875 1.00 84.06 149 TRP A O 1
ATOM 1128 N N . TYR A 1 150 ? -4.575 7.244 5.931 1.00 84.31 150 TYR A N 1
ATOM 1129 C CA . TYR A 1 150 ? -3.785 6.382 6.825 1.00 84.31 150 TYR A CA 1
ATOM 1130 C C . TYR A 1 150 ? -4.663 5.760 7.910 1.00 84.31 150 TYR A C 1
ATOM 1132 O O . TYR A 1 150 ? -4.408 4.638 8.336 1.00 84.31 150 TYR A O 1
ATOM 1140 N N . GLU A 1 151 ? -5.726 6.455 8.321 1.00 82.12 151 GLU A N 1
ATOM 1141 C CA . GLU A 1 151 ? -6.706 5.942 9.282 1.00 82.12 151 GLU A CA 1
ATOM 1142 C C . GLU A 1 151 ? -7.545 4.773 8.743 1.00 82.12 151 GLU A C 1
ATOM 1144 O O . GLU A 1 151 ? -8.133 4.055 9.544 1.00 82.12 151 GLU A O 1
ATOM 1149 N N . LEU A 1 152 ? -7.538 4.519 7.427 1.00 87.75 152 LEU A N 1
ATOM 1150 C CA . LEU A 1 152 ? -8.153 3.327 6.831 1.00 87.75 152 LEU A CA 1
ATOM 1151 C C . LEU A 1 152 ? -7.277 2.073 6.961 1.00 87.75 152 LEU A C 1
ATOM 1153 O O . LEU A 1 152 ? -7.794 0.967 7.015 1.00 87.75 152 LEU A O 1
ATOM 1157 N N . VAL A 1 153 ? -5.950 2.208 7.018 1.00 88.88 153 VAL A N 1
ATOM 1158 C CA . VAL A 1 153 ? -5.044 1.049 7.102 1.00 88.88 153 VAL A CA 1
ATOM 1159 C C . VAL A 1 153 ? -5.315 0.162 8.327 1.00 88.88 153 VAL A C 1
ATOM 1161 O O . VAL A 1 153 ? -5.338 -1.054 8.158 1.00 88.88 153 VAL A O 1
ATOM 1164 N N . PRO A 1 154 ? -5.557 0.687 9.547 1.00 86.56 154 PRO A N 1
ATOM 1165 C CA . PRO A 1 154 ? -5.861 -0.163 10.696 1.00 86.56 154 PRO A CA 1
ATOM 1166 C C . PRO A 1 154 ? -7.249 -0.815 10.682 1.00 86.56 154 PRO A C 1
ATOM 1168 O O . PRO A 1 154 ? -7.527 -1.618 11.568 1.00 86.56 154 PRO A O 1
ATOM 1171 N N . THR A 1 155 ? -8.114 -0.492 9.717 1.00 83.81 155 THR A N 1
ATOM 1172 C CA . THR A 1 155 ? -9.492 -1.013 9.660 1.00 83.81 155 THR A CA 1
ATOM 1173 C C . THR A 1 155 ? -9.604 -2.289 8.826 1.00 83.81 155 THR A C 1
ATOM 1175 O O . THR A 1 155 ? -10.636 -2.958 8.860 1.00 83.81 155 THR A O 1
ATOM 1178 N N . VAL A 1 156 ? -8.535 -2.661 8.112 1.00 86.62 156 VAL A N 1
ATOM 1179 C CA . VAL A 1 156 ? -8.498 -3.890 7.318 1.00 86.62 156 VAL A CA 1
ATOM 1180 C C . VAL A 1 156 ? -8.541 -5.130 8.207 1.00 86.62 156 VAL A C 1
ATOM 1182 O O . VAL A 1 156 ? -7.943 -5.185 9.284 1.00 86.62 156 VAL A O 1
ATOM 1185 N N . SER A 1 157 ? -9.220 -6.164 7.725 1.00 84.75 157 SER A N 1
ATOM 1186 C CA . SER A 1 157 ? -9.329 -7.460 8.394 1.00 84.75 157 SER A CA 1
ATOM 1187 C C . SER A 1 157 ? -8.568 -8.548 7.638 1.00 84.75 157 SER A C 1
ATOM 1189 O O . SER A 1 157 ? -8.449 -8.503 6.417 1.00 84.75 157 SER A O 1
ATOM 1191 N N . VAL A 1 158 ? -8.079 -9.570 8.347 1.00 83.38 158 VAL A N 1
ATOM 1192 C CA . VAL A 1 158 ? -7.411 -10.728 7.720 1.00 83.38 158 VAL A CA 1
ATOM 1193 C C . VAL A 1 158 ? -8.317 -11.355 6.657 1.00 83.38 158 VAL A C 1
ATOM 1195 O O . VAL A 1 158 ? -9.488 -11.643 6.920 1.00 83.38 158 VAL A O 1
ATOM 1198 N N . GLY A 1 159 ? -7.776 -11.548 5.455 1.00 82.94 159 GLY A N 1
ATOM 1199 C CA . GLY A 1 159 ? -8.499 -12.009 4.270 1.00 82.94 159 GLY A CA 1
ATOM 1200 C C . GLY A 1 159 ? -9.140 -10.906 3.420 1.00 82.94 159 GLY A C 1
ATOM 1201 O O . GLY A 1 159 ? -9.700 -11.223 2.373 1.00 82.94 159 GLY A O 1
ATOM 1202 N N . ASP A 1 160 ? -9.061 -9.631 3.822 1.00 92.19 160 ASP A N 1
ATOM 1203 C CA . ASP A 1 160 ? -9.443 -8.510 2.954 1.00 92.19 160 ASP A CA 1
ATOM 1204 C C . ASP A 1 160 ? -8.612 -8.515 1.674 1.00 92.19 160 ASP A C 1
ATOM 1206 O O . ASP A 1 160 ? -7.424 -8.847 1.687 1.00 92.19 160 ASP A O 1
ATOM 1210 N N . VAL A 1 161 ? -9.231 -8.099 0.571 1.00 94.12 161 VAL A N 1
ATOM 1211 C CA . VAL A 1 161 ? -8.586 -8.064 -0.740 1.00 94.12 161 VAL A CA 1
ATOM 1212 C C . VAL A 1 161 ? -8.043 -6.674 -1.025 1.00 94.12 161 VAL A C 1
ATOM 1214 O O . VAL A 1 161 ? -8.780 -5.686 -0.992 1.00 94.12 161 VAL A O 1
ATOM 1217 N N . ILE A 1 162 ? -6.755 -6.610 -1.354 1.00 95.25 162 ILE A N 1
ATOM 1218 C CA . ILE A 1 162 ? -6.062 -5.375 -1.710 1.00 95.25 162 ILE A CA 1
ATOM 1219 C C . ILE A 1 162 ? -5.744 -5.398 -3.200 1.00 95.25 162 ILE A C 1
ATOM 1221 O O . ILE A 1 162 ? -4.992 -6.248 -3.670 1.00 95.25 162 ILE A O 1
ATOM 1225 N N . PHE A 1 163 ? -6.300 -4.451 -3.947 1.00 95.25 163 PHE A N 1
ATOM 1226 C CA . PHE A 1 163 ? -5.915 -4.189 -5.328 1.00 95.25 163 PHE A CA 1
ATOM 1227 C C . PHE A 1 163 ? -4.750 -3.203 -5.356 1.00 95.25 163 PHE A C 1
ATOM 1229 O O . PHE A 1 163 ? -4.728 -2.223 -4.617 1.00 95.25 163 PHE A O 1
ATOM 1236 N N . HIS A 1 164 ? -3.778 -3.444 -6.227 1.00 92.44 164 HIS A N 1
ATOM 1237 C CA . HIS A 1 164 ? -2.534 -2.684 -6.245 1.00 92.44 164 HIS A CA 1
ATOM 1238 C C . HIS A 1 164 ? -2.476 -1.777 -7.466 1.00 92.44 164 HIS A C 1
ATOM 1240 O O . HIS A 1 164 ? -2.306 -2.250 -8.591 1.00 92.44 164 HIS A O 1
ATOM 1246 N N . TRP A 1 165 ? -2.608 -0.472 -7.249 1.00 93.06 165 TRP A N 1
ATOM 1247 C CA . TRP A 1 165 ? -2.414 0.556 -8.260 1.00 93.06 165 TRP A CA 1
ATOM 1248 C C . TRP A 1 165 ? -0.963 1.044 -8.256 1.00 93.06 165 TRP A C 1
ATOM 1250 O O . TRP A 1 165 ? -0.484 1.640 -7.287 1.00 93.06 165 TRP A O 1
ATOM 1260 N N . SER A 1 166 ? -0.269 0.838 -9.374 1.00 85.69 166 SER A N 1
ATOM 1261 C CA . SER A 1 166 ? 1.080 1.361 -9.577 1.00 85.69 166 SER A CA 1
ATOM 1262 C C . SER A 1 166 ? 0.999 2.763 -10.167 1.00 85.69 166 SER A C 1
ATOM 1264 O O . SER A 1 166 ? 0.614 2.943 -11.323 1.00 85.69 166 SER A O 1
ATOM 1266 N N . VAL A 1 167 ? 1.419 3.771 -9.399 1.00 80.50 167 VAL A N 1
ATOM 1267 C CA . VAL A 1 167 ? 1.520 5.160 -9.886 1.00 80.50 167 VAL A CA 1
ATOM 1268 C C . VAL A 1 167 ? 2.516 5.253 -11.044 1.00 80.50 167 VAL A C 1
ATOM 1270 O O . VAL A 1 167 ? 2.293 6.001 -11.992 1.00 80.50 167 VAL A O 1
ATOM 1273 N N . ARG A 1 168 ? 3.592 4.455 -10.993 1.00 80.06 168 ARG A N 1
ATOM 1274 C CA . ARG A 1 168 ? 4.620 4.397 -12.040 1.00 80.06 168 ARG A CA 1
ATOM 1275 C C . ARG A 1 168 ? 4.066 3.858 -13.358 1.00 80.06 168 ARG A C 1
ATOM 1277 O O . ARG A 1 168 ? 4.457 4.347 -14.412 1.00 80.06 168 ARG A O 1
ATOM 1284 N N . GLU A 1 169 ? 3.196 2.852 -13.301 1.00 79.50 169 GLU A N 1
ATOM 1285 C CA . GLU A 1 169 ? 2.625 2.224 -14.500 1.00 79.50 169 GLU A CA 1
ATOM 1286 C C . GLU A 1 169 ? 1.279 2.825 -14.918 1.00 79.50 169 GLU A C 1
ATOM 1288 O O . GLU A 1 169 ? 0.824 2.587 -16.033 1.00 79.50 169 GLU A O 1
ATOM 1293 N N . GLY A 1 170 ? 0.634 3.604 -14.047 1.00 89.19 170 GLY A N 1
ATOM 1294 C CA . GLY A 1 170 ? -0.666 4.214 -14.318 1.00 89.19 170 GLY A CA 1
ATOM 1295 C C . GLY A 1 170 ? -1.795 3.195 -14.502 1.00 89.19 170 GLY A C 1
ATOM 1296 O O . GLY A 1 170 ? -2.720 3.458 -15.275 1.00 89.19 170 GLY A O 1
ATOM 1297 N N . ARG A 1 171 ? -1.696 2.041 -13.827 1.00 91.69 171 ARG A N 1
ATOM 1298 C CA . ARG A 1 171 ? -2.645 0.923 -13.910 1.00 91.69 171 ARG A CA 1
ATOM 1299 C C . ARG A 1 171 ? -2.659 0.077 -12.638 1.00 91.69 171 ARG A C 1
ATOM 1301 O O . ARG A 1 171 ? -1.717 0.114 -11.842 1.00 91.69 171 ARG A O 1
ATOM 1308 N N . PHE A 1 172 ? -3.682 -0.762 -12.506 1.00 91.25 172 PHE A N 1
ATOM 1309 C CA . PHE A 1 172 ? -3.659 -1.879 -11.569 1.00 91.25 172 PHE A CA 1
ATOM 1310 C C . PHE A 1 172 ? -2.675 -2.963 -12.037 1.00 91.25 172 PHE A C 1
ATOM 1312 O O . PHE A 1 172 ? -2.651 -3.331 -13.215 1.00 91.25 172 PHE A O 1
ATOM 1319 N N . VAL A 1 173 ? -1.853 -3.466 -11.114 1.00 86.00 173 VAL A N 1
ATOM 1320 C CA . VAL A 1 173 ? -0.776 -4.430 -11.408 1.00 86.00 173 VAL A CA 1
ATOM 1321 C C . VAL A 1 173 ? -0.997 -5.802 -10.784 1.00 86.00 173 VAL A C 1
ATOM 1323 O O . VAL A 1 173 ? -0.491 -6.793 -11.303 1.00 86.00 173 VAL A O 1
ATOM 1326 N N . GLY A 1 174 ? -1.774 -5.889 -9.707 1.00 83.12 174 GLY A N 1
ATOM 1327 C CA . GLY A 1 174 ? -2.000 -7.147 -9.011 1.00 83.12 174 GLY A CA 1
ATOM 1328 C C . GLY A 1 174 ? -2.997 -7.037 -7.871 1.00 83.12 174 GLY A C 1
ATOM 1329 O O . GLY A 1 174 ? -3.558 -5.971 -7.609 1.00 83.12 174 GLY A O 1
ATOM 1330 N N . VAL A 1 175 ? -3.185 -8.163 -7.197 1.00 86.62 175 VAL A N 1
ATOM 1331 C CA . VAL A 1 175 ? -4.057 -8.324 -6.038 1.00 86.62 175 VAL A CA 1
ATOM 1332 C C . VAL A 1 175 ? -3.356 -9.161 -4.968 1.00 86.62 175 VAL A C 1
ATOM 1334 O O . VAL A 1 175 ? -2.723 -10.159 -5.305 1.00 86.62 175 VAL A O 1
ATOM 1337 N N . SER A 1 176 ? -3.492 -8.774 -3.703 1.00 87.94 176 SER A N 1
ATOM 1338 C CA . SER A 1 176 ? -3.046 -9.543 -2.532 1.00 87.94 176 SER A CA 1
ATOM 1339 C C . SER A 1 176 ? -4.177 -9.684 -1.512 1.00 87.94 176 SER A C 1
ATOM 1341 O O . SER A 1 176 ? -5.243 -9.076 -1.651 1.00 87.94 176 SER A O 1
ATOM 1343 N N . GLN A 1 177 ? -3.933 -10.474 -0.467 1.00 90.12 177 GLN A N 1
ATOM 1344 C CA . GLN A 1 177 ? -4.801 -10.581 0.704 1.00 90.12 177 GLN A CA 1
ATOM 1345 C C . GLN A 1 177 ? -4.091 -10.102 1.967 1.00 90.12 177 GLN A C 1
ATOM 1347 O O . GLN A 1 177 ? -2.874 -10.230 2.095 1.00 90.12 177 GLN A O 1
ATOM 1352 N N . VAL A 1 178 ? -4.857 -9.558 2.909 1.00 84.31 178 VAL A N 1
ATOM 1353 C CA . VAL A 1 178 ? -4.355 -9.193 4.238 1.00 84.31 178 VAL A CA 1
ATOM 1354 C C . VAL A 1 178 ? -4.037 -10.455 5.035 1.00 84.31 178 VAL A C 1
ATOM 1356 O O . VAL A 1 178 ? -4.939 -11.233 5.340 1.00 84.31 178 VAL A O 1
ATOM 1359 N N . ALA A 1 179 ? -2.769 -10.627 5.409 1.00 76.69 179 ALA A N 1
ATOM 1360 C CA . ALA A 1 179 ? -2.290 -11.784 6.163 1.00 76.69 179 ALA A CA 1
ATOM 1361 C C . ALA A 1 179 ? -2.340 -11.555 7.681 1.00 76.69 179 ALA A C 1
ATOM 1363 O O . ALA A 1 179 ? -2.577 -12.482 8.454 1.00 76.69 179 ALA A O 1
ATOM 1364 N N . THR A 1 180 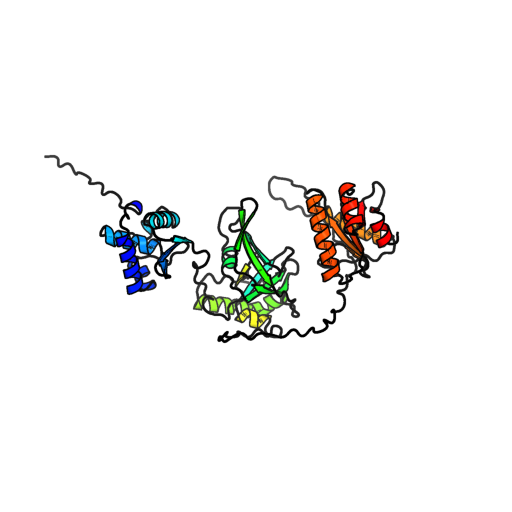? -2.117 -10.315 8.127 1.00 72.56 180 THR A N 1
ATOM 1365 C CA . THR A 1 180 ? -2.084 -9.961 9.553 1.00 72.56 180 THR A CA 1
ATOM 1366 C C . THR A 1 180 ? -2.926 -8.721 9.848 1.00 72.56 180 THR A C 1
ATOM 1368 O O . THR A 1 180 ? -3.052 -7.856 8.985 1.00 72.56 180 THR A O 1
ATOM 1371 N N . PRO A 1 181 ? -3.511 -8.587 11.055 1.00 80.06 181 PRO A N 1
ATOM 1372 C CA . PRO A 1 181 ? -4.092 -7.319 11.485 1.00 80.06 181 PRO A CA 1
ATOM 1373 C C . PRO A 1 181 ? -3.036 -6.210 11.523 1.00 80.06 181 PRO A C 1
ATOM 1375 O O . PRO A 1 181 ? -1.845 -6.475 11.726 1.00 80.06 181 PRO A O 1
ATOM 1378 N N . ALA A 1 182 ? -3.471 -4.957 11.395 1.00 82.44 182 ALA A N 1
ATOM 1379 C CA . ALA A 1 182 ? -2.559 -3.827 11.475 1.00 82.44 182 ALA A CA 1
ATOM 1380 C C . ALA A 1 182 ? -1.872 -3.738 12.842 1.00 82.44 182 ALA A C 1
ATOM 1382 O O . ALA A 1 182 ? -2.507 -3.771 13.897 1.00 82.44 182 ALA A O 1
ATOM 1383 N N . ARG A 1 183 ? -0.551 -3.559 12.815 1.00 84.75 183 ARG A N 1
ATOM 1384 C CA . ARG A 1 183 ? 0.279 -3.325 13.999 1.00 84.75 183 ARG A CA 1
ATOM 1385 C C . ARG A 1 183 ? 0.887 -1.934 13.962 1.00 84.75 183 ARG A C 1
ATOM 1387 O O . ARG A 1 183 ? 1.249 -1.427 12.903 1.00 84.75 183 ARG A O 1
ATOM 1394 N N . VAL A 1 184 ? 1.060 -1.339 15.137 1.00 82.00 184 VAL A N 1
ATOM 1395 C CA . VAL A 1 184 ? 1.829 -0.101 15.280 1.00 82.00 184 VAL A CA 1
ATOM 1396 C C . VAL A 1 184 ? 3.299 -0.458 15.460 1.00 82.00 184 VAL A C 1
ATOM 1398 O O . VAL A 1 184 ? 3.678 -1.122 16.423 1.00 82.00 184 VAL A O 1
ATOM 1401 N N . THR A 1 185 ? 4.137 0.009 14.546 1.00 73.56 185 THR A N 1
ATOM 1402 C CA . THR A 1 185 ? 5.595 -0.094 14.632 1.00 73.56 185 THR A CA 1
ATOM 1403 C C . THR A 1 185 ? 6.163 1.228 15.139 1.00 73.56 185 THR A C 1
ATOM 1405 O O . THR A 1 185 ? 5.679 2.299 14.775 1.00 73.56 185 THR A O 1
ATOM 1408 N N . ARG A 1 186 ? 7.168 1.180 16.021 1.00 64.69 186 ARG A N 1
ATOM 1409 C CA . ARG A 1 186 ? 7.886 2.367 16.510 1.00 64.69 186 ARG A CA 1
ATOM 1410 C C . ARG A 1 186 ? 9.344 2.242 16.084 1.00 64.69 186 ARG A C 1
ATOM 1412 O O . ARG A 1 186 ? 10.077 1.455 16.670 1.00 64.69 186 ARG A O 1
ATOM 1419 N N . SER A 1 187 ? 9.750 2.995 15.066 1.00 45.47 187 SER A N 1
ATOM 1420 C CA . SER A 1 187 ? 11.142 3.064 14.611 1.00 45.47 187 SER A CA 1
ATOM 1421 C C . SER A 1 187 ? 11.548 4.529 14.457 1.00 45.47 187 SER A C 1
ATOM 1423 O O . SER A 1 187 ? 10.796 5.320 13.899 1.00 45.47 187 SER A O 1
ATOM 1425 N N . GLY A 1 188 ? 12.703 4.926 15.000 1.00 43.12 188 GLY A N 1
ATOM 1426 C CA . GLY A 1 188 ? 13.267 6.267 14.777 1.00 43.12 188 GLY A CA 1
ATOM 1427 C C . GLY A 1 188 ? 12.440 7.462 15.288 1.00 43.12 188 GLY A C 1
ATOM 1428 O O . GLY A 1 188 ? 12.602 8.564 14.778 1.00 43.12 188 GLY A O 1
ATOM 1429 N N . GLY A 1 189 ? 11.552 7.276 16.272 1.00 43.88 189 GLY A N 1
ATOM 1430 C CA . GLY A 1 189 ? 10.804 8.369 16.919 1.00 43.88 189 GLY A CA 1
ATOM 1431 C C . GLY A 1 189 ? 9.458 8.739 16.278 1.00 43.88 189 GLY A C 1
ATOM 1432 O O . GLY A 1 189 ? 8.681 9.457 16.902 1.00 43.88 189 GLY A O 1
ATOM 1433 N N . THR A 1 190 ? 9.121 8.195 15.105 1.00 54.28 190 THR A N 1
ATOM 1434 C CA . THR A 1 190 ? 7.782 8.313 14.501 1.00 54.28 190 THR A CA 1
ATOM 1435 C C . THR A 1 190 ? 7.185 6.917 14.317 1.00 54.28 190 THR A C 1
ATOM 1437 O O . THR A 1 190 ? 7.842 5.992 13.847 1.00 54.28 190 THR A O 1
ATOM 1440 N N . GLY A 1 191 ? 5.964 6.707 14.811 1.00 68.44 191 GLY A N 1
ATOM 1441 C CA . GLY A 1 191 ? 5.281 5.421 14.661 1.00 68.44 191 GLY A CA 1
ATOM 1442 C C . GLY A 1 191 ? 4.625 5.282 13.285 1.00 68.44 191 GLY A C 1
ATOM 1443 O O . GLY A 1 191 ? 4.302 6.288 12.650 1.00 68.44 191 GLY A O 1
ATOM 1444 N N . GLY A 1 192 ? 4.353 4.049 12.859 1.00 80.94 192 GLY A N 1
ATOM 1445 C CA . GLY A 1 192 ? 3.599 3.762 11.635 1.00 80.94 192 GLY A CA 1
ATOM 1446 C C . GLY A 1 192 ? 2.731 2.513 11.747 1.00 80.94 192 GLY A C 1
ATOM 1447 O O . GLY A 1 192 ? 3.024 1.622 12.547 1.00 80.94 192 GLY A O 1
ATOM 1448 N N . TYR A 1 193 ? 1.675 2.444 10.943 1.00 84.19 193 TYR A N 1
ATOM 1449 C CA . TYR A 1 193 ? 0.919 1.214 10.736 1.00 84.19 193 TYR A CA 1
ATOM 1450 C C . TYR A 1 193 ? 1.679 0.281 9.802 1.00 84.19 193 TYR A C 1
ATOM 1452 O O . TYR A 1 193 ? 2.311 0.723 8.841 1.00 84.19 193 TYR A O 1
ATOM 1460 N N . TRP A 1 194 ? 1.595 -1.011 10.096 1.00 86.62 194 TRP A N 1
ATOM 1461 C CA . TRP A 1 194 ? 2.125 -2.079 9.265 1.00 86.62 194 TRP A CA 1
ATOM 1462 C C . TRP A 1 194 ? 1.115 -3.220 9.168 1.00 86.62 194 TRP A C 1
ATOM 1464 O O . TRP A 1 194 ? 0.581 -3.651 10.190 1.00 86.62 194 TRP A O 1
ATOM 1474 N N . VAL A 1 195 ? 0.895 -3.732 7.960 1.00 86.62 195 VAL A N 1
ATOM 1475 C CA . VAL A 1 195 ? 0.034 -4.886 7.660 1.00 86.62 195 VAL A CA 1
ATOM 1476 C C . VAL A 1 195 ? 0.811 -5.803 6.726 1.00 86.62 195 VAL A C 1
ATOM 1478 O O . VAL A 1 195 ? 1.273 -5.335 5.690 1.00 86.62 195 VAL A O 1
ATOM 1481 N N . ASP A 1 196 ? 0.963 -7.085 7.052 1.00 80.69 196 ASP A N 1
ATOM 1482 C CA . ASP A 1 196 ? 1.565 -8.022 6.097 1.00 80.69 196 ASP A CA 1
ATOM 1483 C C . ASP A 1 196 ? 0.517 -8.456 5.073 1.00 80.69 196 ASP A C 1
ATOM 1485 O O . ASP A 1 196 ? -0.640 -8.714 5.422 1.00 80.69 196 ASP A O 1
ATOM 1489 N N . LEU A 1 197 ? 0.932 -8.545 3.813 1.00 82.94 197 LEU A N 1
ATOM 1490 C CA . LEU A 1 197 ? 0.114 -9.057 2.727 1.00 82.94 197 LEU A CA 1
ATOM 1491 C C . LEU A 1 197 ? 0.670 -10.395 2.248 1.00 82.94 197 LEU A C 1
ATOM 1493 O O . LEU A 1 197 ? 1.873 -10.649 2.300 1.00 82.94 197 LEU A O 1
ATOM 1497 N N . GLU A 1 198 ? -0.212 -11.245 1.742 1.00 78.06 198 GLU A N 1
ATOM 1498 C CA . GLU A 1 198 ? 0.158 -12.526 1.158 1.00 78.06 198 GLU A CA 1
ATOM 1499 C C . GLU A 1 198 ? -0.535 -12.766 -0.181 1.00 78.06 198 GLU A C 1
ATOM 1501 O O . GLU A 1 198 ? -1.495 -12.088 -0.558 1.00 78.06 198 GLU A O 1
ATOM 1506 N N . GLY A 1 199 ? -0.023 -13.754 -0.915 1.00 74.62 199 GLY A N 1
ATOM 1507 C CA . GLY A 1 199 ? -0.676 -14.243 -2.123 1.00 74.62 199 GLY A CA 1
ATOM 1508 C C . GLY A 1 199 ? -0.726 -13.235 -3.269 1.00 74.62 199 GLY A C 1
ATOM 1509 O O . GLY A 1 199 ? -1.664 -13.306 -4.062 1.00 74.62 199 GLY A O 1
ATOM 1510 N N . PHE A 1 200 ? 0.256 -12.327 -3.375 1.00 81.94 200 PHE A N 1
ATOM 1511 C CA . PHE A 1 200 ? 0.311 -11.383 -4.492 1.00 81.94 200 PHE A CA 1
ATOM 1512 C C . PHE A 1 200 ? 0.217 -12.116 -5.829 1.00 81.94 200 PHE A C 1
ATOM 1514 O O . PHE A 1 200 ? 1.027 -12.991 -6.152 1.00 81.94 200 PHE A O 1
ATOM 1521 N N . ARG A 1 201 ? -0.774 -11.720 -6.621 1.00 81.88 201 ARG A N 1
ATOM 1522 C CA . ARG A 1 201 ? -1.051 -12.265 -7.940 1.00 81.88 201 ARG A CA 1
ATOM 1523 C C . ARG A 1 201 ? -1.185 -11.124 -8.945 1.00 81.88 201 ARG A C 1
ATOM 1525 O O . ARG A 1 201 ? -2.039 -10.258 -8.753 1.00 81.88 201 ARG A O 1
ATOM 1532 N N . PRO A 1 202 ? -0.414 -11.133 -10.043 1.00 77.12 202 PRO A N 1
ATOM 1533 C CA . PRO A 1 202 ? -0.620 -10.192 -11.134 1.00 77.12 202 PRO A CA 1
ATOM 1534 C C . PRO A 1 202 ? -2.030 -10.301 -11.729 1.00 77.12 202 PRO A C 1
ATOM 1536 O O . PRO A 1 202 ? -2.586 -11.398 -11.848 1.00 77.12 202 PRO A O 1
ATOM 1539 N N . LEU A 1 203 ? -2.599 -9.161 -12.118 1.00 79.38 203 LEU A N 1
ATOM 1540 C CA . LEU A 1 203 ? -3.839 -9.118 -12.898 1.00 79.38 203 LEU A CA 1
ATOM 1541 C C . LEU A 1 203 ? -3.519 -9.428 -14.364 1.00 79.38 203 LEU A C 1
ATOM 1543 O O . LEU A 1 203 ? -2.528 -8.916 -14.889 1.00 79.38 203 LEU A O 1
ATOM 1547 N N . ALA A 1 204 ? -4.336 -10.258 -15.017 1.00 75.06 204 ALA A N 1
ATOM 1548 C CA . ALA A 1 204 ? -4.180 -10.536 -16.443 1.00 75.06 204 ALA A CA 1
ATOM 1549 C C . ALA A 1 204 ? -4.904 -9.474 -17.298 1.00 75.06 204 ALA A C 1
ATOM 1551 O O . ALA A 1 204 ? -4.419 -9.120 -18.375 1.00 75.06 204 ALA A O 1
ATOM 1552 N N . VAL A 1 205 ? -5.963 -8.853 -16.767 1.00 77.88 205 VAL A N 1
ATOM 1553 C CA . VAL A 1 205 ? -6.606 -7.673 -17.341 1.00 77.88 205 VAL A CA 1
ATOM 1554 C C . VAL A 1 205 ? -5.766 -6.428 -17.106 1.00 77.88 205 VAL A C 1
ATOM 1556 O O . VAL A 1 205 ? -5.276 -6.150 -16.009 1.00 77.88 205 VAL A O 1
ATOM 1559 N N . THR A 1 206 ? -5.666 -5.609 -18.148 1.00 87.44 206 THR A N 1
ATOM 1560 C CA . THR A 1 206 ? -5.131 -4.255 -18.023 1.00 87.44 206 THR A CA 1
ATOM 1561 C C . THR A 1 206 ? -6.259 -3.306 -17.650 1.00 87.44 206 THR A C 1
ATOM 1563 O O . THR A 1 206 ? -7.129 -3.026 -18.470 1.00 87.44 206 THR A O 1
ATOM 1566 N N . VAL A 1 207 ? -6.223 -2.786 -16.422 1.00 90.56 207 VAL A N 1
ATOM 1567 C CA . VAL A 1 207 ? -7.111 -1.710 -15.963 1.00 90.56 207 VAL A CA 1
ATOM 1568 C C . VAL A 1 207 ? -6.262 -0.478 -15.670 1.00 90.56 207 VAL A C 1
ATOM 1570 O O . VAL A 1 207 ? -5.638 -0.367 -14.615 1.00 90.56 207 VAL A O 1
ATOM 1573 N N . ASP A 1 208 ? -6.204 0.427 -16.640 1.00 91.25 208 ASP A N 1
ATOM 1574 C CA . ASP A 1 208 ? -5.444 1.676 -16.605 1.00 91.25 208 ASP A CA 1
ATOM 1575 C C . ASP A 1 208 ? -6.377 2.903 -16.600 1.00 91.25 208 ASP A C 1
ATOM 1577 O O . ASP A 1 208 ? -7.606 2.791 -16.576 1.00 91.25 208 ASP A O 1
ATOM 1581 N N . HIS A 1 209 ? -5.806 4.107 -16.655 1.00 88.25 209 HIS A N 1
ATOM 1582 C CA . HIS A 1 209 ? -6.598 5.338 -16.751 1.00 88.25 209 HIS A CA 1
ATOM 1583 C C . HIS A 1 209 ? -7.541 5.391 -17.961 1.00 88.25 209 HIS A C 1
ATOM 1585 O O . HIS A 1 209 ? -8.582 6.041 -17.877 1.00 88.25 209 HIS A O 1
ATOM 1591 N N . ARG A 1 210 ? -7.207 4.744 -19.085 1.00 91.12 210 ARG A N 1
ATOM 1592 C CA . ARG A 1 210 ? -8.079 4.718 -20.265 1.00 91.12 210 ARG A CA 1
ATOM 1593 C C . ARG A 1 210 ? -9.331 3.897 -19.969 1.00 91.12 210 ARG A C 1
ATOM 1595 O O . ARG A 1 210 ? -10.427 4.368 -20.268 1.00 91.12 210 ARG A O 1
ATOM 1602 N N . VAL A 1 211 ? -9.179 2.724 -19.354 1.00 93.00 211 VAL A N 1
ATOM 1603 C CA . VAL A 1 211 ? -10.311 1.876 -18.943 1.00 93.00 211 VAL A CA 1
ATOM 1604 C C . VAL A 1 211 ? -11.186 2.593 -17.916 1.00 93.00 211 VAL A C 1
ATOM 1606 O O . VAL A 1 211 ? -12.401 2.649 -18.083 1.00 93.00 211 VAL A O 1
ATOM 1609 N N . LEU A 1 212 ? -10.579 3.218 -16.904 1.00 93.38 212 LEU A N 1
ATOM 1610 C CA . LEU A 1 212 ? -11.320 3.957 -15.875 1.00 93.38 212 LEU A CA 1
ATOM 1611 C C . LEU A 1 212 ? -12.133 5.113 -16.464 1.00 93.38 212 LEU A C 1
ATOM 1613 O O . LEU A 1 212 ? -13.296 5.284 -16.118 1.00 93.38 212 LEU A O 1
ATOM 1617 N N . ARG A 1 213 ? -11.554 5.885 -17.391 1.00 94.00 213 ARG A N 1
ATOM 1618 C CA . ARG A 1 213 ? -12.259 6.988 -18.066 1.00 94.00 213 ARG A CA 1
ATOM 1619 C C . ARG A 1 213 ? -13.374 6.495 -18.980 1.00 94.00 213 ARG A C 1
ATOM 1621 O O . ARG A 1 213 ? -14.416 7.133 -19.047 1.00 94.00 213 ARG A O 1
ATOM 1628 N N . ALA A 1 214 ? -13.191 5.352 -19.641 1.00 94.06 214 ALA A N 1
ATOM 1629 C CA . ALA A 1 214 ? -14.252 4.724 -20.427 1.00 94.06 214 ALA A CA 1
ATOM 1630 C C . ALA A 1 214 ? -15.430 4.242 -19.557 1.00 94.06 214 ALA A C 1
ATOM 1632 O O . ALA A 1 214 ? -16.542 4.107 -20.057 1.00 94.06 214 ALA A O 1
ATOM 1633 N N . LYS A 1 215 ? -15.194 4.006 -18.261 1.00 94.94 215 LYS A N 1
ATOM 1634 C CA . LYS A 1 215 ? -16.203 3.647 -17.253 1.00 94.94 215 LYS A CA 1
ATOM 1635 C C . LYS A 1 215 ? -16.589 4.825 -16.350 1.00 94.94 215 LYS A C 1
ATOM 1637 O O . LYS A 1 215 ? -17.181 4.610 -15.297 1.00 94.94 215 LYS A O 1
ATOM 1642 N N . ALA A 1 216 ? -16.258 6.062 -16.735 1.00 93.94 216 ALA A N 1
ATOM 1643 C CA . ALA A 1 216 ? -16.456 7.217 -15.867 1.00 93.94 216 ALA A CA 1
ATOM 1644 C C . ALA A 1 216 ? -17.923 7.403 -15.470 1.00 93.94 216 ALA A C 1
ATOM 1646 O O . ALA A 1 216 ? -18.178 7.669 -14.303 1.00 93.94 216 ALA A O 1
ATOM 1647 N N . ASP A 1 217 ? -18.876 7.206 -16.384 1.00 91.50 217 ASP A N 1
ATOM 1648 C CA . ASP A 1 217 ? -20.296 7.369 -16.053 1.00 91.50 217 ASP A CA 1
ATOM 1649 C C . ASP A 1 217 ? -20.734 6.420 -14.937 1.00 91.50 217 ASP A C 1
ATOM 1651 O O . ASP A 1 217 ? -21.173 6.886 -13.892 1.00 91.50 217 ASP A O 1
ATOM 1655 N N . PHE A 1 218 ? -20.441 5.126 -15.078 1.00 94.75 218 PHE A N 1
ATOM 1656 C CA . PHE A 1 218 ? -20.675 4.137 -14.025 1.00 94.75 218 PHE A CA 1
ATOM 1657 C C . PHE A 1 218 ? -20.013 4.521 -12.690 1.00 94.75 218 PHE A C 1
ATOM 1659 O O . PHE A 1 218 ? -20.625 4.405 -11.635 1.00 94.75 218 PHE A O 1
ATOM 1666 N N . ILE A 1 219 ? -18.761 4.996 -12.714 1.00 95.75 219 ILE A N 1
ATOM 1667 C CA . ILE A 1 219 ? -18.023 5.364 -11.492 1.00 95.75 219 ILE A CA 1
ATOM 1668 C C . ILE A 1 219 ? -18.653 6.582 -10.794 1.00 95.75 219 ILE A C 1
ATOM 1670 O O . ILE A 1 219 ? -18.644 6.656 -9.564 1.00 95.75 219 ILE A O 1
ATOM 1674 N N . TYR A 1 220 ? -19.174 7.549 -11.554 1.00 95.12 220 TYR A N 1
ATOM 1675 C CA . TYR A 1 220 ? -19.873 8.709 -10.998 1.00 95.12 220 TYR A CA 1
ATOM 1676 C C . TYR A 1 220 ? -21.248 8.329 -10.456 1.00 95.12 220 TYR A C 1
ATOM 1678 O O . TYR A 1 220 ? -21.580 8.764 -9.357 1.00 95.12 220 TYR A O 1
ATOM 1686 N N . ASP A 1 221 ? -21.995 7.503 -11.183 1.00 89.25 221 ASP A N 1
ATOM 1687 C CA . ASP A 1 221 ? -23.330 7.070 -10.777 1.00 89.25 221 ASP A CA 1
ATOM 1688 C C . ASP A 1 221 ? -23.241 6.211 -9.501 1.00 89.25 221 ASP A C 1
ATOM 1690 O O . ASP A 1 221 ? -23.920 6.498 -8.520 1.00 89.25 221 ASP A O 1
ATOM 1694 N N . LEU A 1 222 ? -22.275 5.283 -9.426 1.00 93.00 222 LEU A N 1
ATOM 1695 C CA . LEU A 1 222 ? -21.979 4.517 -8.208 1.00 93.00 222 LEU A CA 1
ATOM 1696 C C . LEU A 1 222 ? -21.608 5.417 -7.018 1.00 93.00 222 LEU A C 1
ATOM 1698 O O . LEU A 1 222 ? -21.998 5.144 -5.885 1.00 93.00 222 LEU A O 1
ATOM 1702 N N . ARG A 1 223 ? -20.826 6.484 -7.241 1.00 94.00 223 ARG A N 1
ATOM 1703 C CA . ARG A 1 223 ? -20.514 7.453 -6.176 1.00 94.00 223 ARG A CA 1
ATOM 1704 C C . ARG A 1 223 ? -21.792 8.119 -5.673 1.00 94.00 223 ARG A C 1
ATOM 1706 O O . ARG A 1 223 ? -21.951 8.239 -4.463 1.00 94.00 223 ARG A O 1
ATOM 1713 N N . ASP A 1 224 ? -22.637 8.588 -6.583 1.00 85.44 224 ASP A N 1
ATOM 1714 C CA . ASP A 1 224 ? -23.848 9.333 -6.237 1.00 85.44 224 ASP A CA 1
ATOM 1715 C C . ASP A 1 224 ? -24.854 8.437 -5.499 1.00 85.44 224 ASP A C 1
ATOM 1717 O O . ASP A 1 224 ? -25.361 8.841 -4.455 1.00 85.44 224 ASP A O 1
ATOM 1721 N N . GLU A 1 225 ? -25.026 7.186 -5.936 1.00 85.12 225 GLU A N 1
ATOM 1722 C CA . GLU A 1 225 ? -25.834 6.180 -5.236 1.00 85.12 225 GLU A CA 1
ATOM 1723 C C . GLU A 1 225 ? -25.311 5.899 -3.821 1.00 85.12 225 GLU A C 1
ATOM 1725 O O . GLU A 1 225 ? -26.080 5.921 -2.858 1.00 85.12 225 GLU A O 1
ATOM 1730 N N . LEU A 1 226 ? -24.004 5.658 -3.663 1.00 82.31 226 LEU A N 1
ATOM 1731 C CA . LEU A 1 226 ? -23.407 5.414 -2.346 1.00 82.31 226 LEU A CA 1
ATOM 1732 C C . LEU A 1 226 ? -23.546 6.635 -1.427 1.00 82.31 226 LEU A C 1
ATOM 1734 O O . LEU A 1 226 ? -23.793 6.479 -0.232 1.00 82.31 226 LEU A O 1
ATOM 1738 N N . GLU A 1 227 ? -23.388 7.847 -1.963 1.00 84.38 227 GLU A N 1
ATOM 1739 C CA . GLU A 1 227 ? -23.547 9.085 -1.198 1.00 84.38 227 GLU A CA 1
ATOM 1740 C C . GLU A 1 227 ? -24.999 9.306 -0.766 1.00 84.38 227 GLU A C 1
ATOM 1742 O O . GLU A 1 227 ? -25.233 9.726 0.365 1.00 84.38 227 GLU A O 1
ATOM 1747 N N . GLU A 1 228 ? -25.968 8.992 -1.622 1.00 77.19 228 GLU A N 1
ATOM 1748 C CA . GLU A 1 228 ? -27.389 9.077 -1.288 1.00 77.19 228 GLU A CA 1
ATOM 1749 C C . GLU A 1 228 ? -27.772 8.090 -0.174 1.00 77.19 228 GLU A C 1
ATOM 1751 O O . GLU A 1 228 ? -28.461 8.463 0.775 1.00 77.19 228 GLU A O 1
ATOM 1756 N N . HIS A 1 229 ? -27.279 6.850 -0.244 1.00 77.44 229 HIS A N 1
ATOM 1757 C CA . HIS A 1 229 ? -27.625 5.801 0.721 1.00 77.44 229 HIS A CA 1
ATOM 1758 C C . HIS A 1 229 ? -26.875 5.916 2.052 1.00 77.44 229 HIS A C 1
ATOM 1760 O O . HIS A 1 229 ? -27.410 5.543 3.099 1.00 77.44 229 HIS A O 1
ATOM 1766 N N . HIS A 1 230 ? -25.626 6.385 2.023 1.00 81.00 230 HIS A N 1
ATOM 1767 C CA . HIS A 1 230 ? -24.724 6.299 3.173 1.00 81.00 230 HIS A CA 1
ATOM 1768 C C . HIS A 1 230 ? -24.129 7.639 3.616 1.00 81.00 230 HIS A C 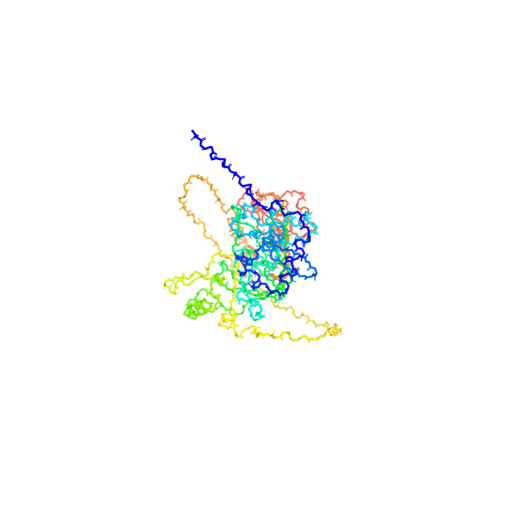1
ATOM 1770 O O . HIS A 1 230 ? -23.514 7.717 4.682 1.00 81.00 230 HIS A O 1
ATOM 1776 N N . GLY A 1 231 ? -24.302 8.701 2.830 1.00 77.12 231 GLY A N 1
ATOM 1777 C CA . GLY A 1 231 ? -23.680 9.995 3.078 1.00 77.12 231 GLY A CA 1
ATOM 1778 C C . GLY A 1 231 ? -22.169 10.000 2.827 1.00 77.12 231 GLY A C 1
ATOM 1779 O O . GLY A 1 231 ? -21.598 9.141 2.156 1.00 77.12 231 GLY A O 1
ATOM 1780 N N . ARG A 1 232 ? -21.489 11.016 3.370 1.00 74.06 232 ARG A N 1
ATOM 1781 C CA . ARG A 1 232 ? -20.030 11.200 3.268 1.00 74.06 232 ARG A CA 1
ATOM 1782 C C . ARG A 1 232 ? -19.345 11.005 4.630 1.00 74.06 232 ARG A C 1
ATOM 1784 O O . ARG A 1 232 ? -19.954 11.324 5.650 1.00 74.06 232 ARG A O 1
ATOM 1791 N N . PRO A 1 233 ? -18.055 10.607 4.666 1.00 83.81 233 PRO A N 1
ATOM 1792 C CA . PRO A 1 233 ? -17.163 10.365 3.525 1.00 83.81 233 PRO A CA 1
ATOM 1793 C C . PRO A 1 233 ? -17.262 8.943 2.950 1.00 83.81 233 PRO A C 1
ATOM 1795 O O . PRO A 1 233 ? -17.325 7.966 3.689 1.00 83.81 233 PRO A O 1
ATOM 1798 N N . LEU A 1 234 ? -17.170 8.827 1.619 1.00 84.75 234 LEU A N 1
ATOM 1799 C CA . LEU A 1 234 ? -17.165 7.530 0.926 1.00 84.75 234 LEU A CA 1
ATOM 1800 C C . LEU A 1 234 ? -15.783 6.867 0.836 1.00 84.75 234 LEU A C 1
ATOM 1802 O O . LEU A 1 234 ? -15.708 5.654 0.668 1.00 84.75 234 LEU A O 1
ATOM 1806 N N . ASN A 1 235 ? -14.700 7.647 0.940 1.00 91.44 235 ASN A N 1
ATOM 1807 C CA . ASN A 1 235 ? -13.306 7.185 0.843 1.00 91.44 235 ASN A CA 1
ATOM 1808 C C . ASN A 1 235 ? -12.949 6.476 -0.485 1.00 91.44 235 ASN A C 1
ATOM 1810 O O . ASN A 1 235 ? -12.164 5.530 -0.495 1.00 91.44 235 ASN A O 1
ATOM 1814 N N . LEU A 1 236 ? -13.508 6.944 -1.607 1.00 93.56 236 LEU A N 1
ATOM 1815 C CA . LEU A 1 236 ? -13.208 6.438 -2.954 1.00 93.56 236 LEU A CA 1
ATOM 1816 C C . LEU A 1 236 ? -11.864 6.973 -3.486 1.00 93.56 236 LEU A C 1
ATOM 1818 O O . LEU A 1 236 ? -11.511 8.113 -3.187 1.00 93.56 236 LEU A O 1
ATOM 1822 N N . PRO A 1 237 ? -11.141 6.230 -4.344 1.00 93.12 237 PRO A N 1
ATOM 1823 C CA . PRO A 1 237 ? -9.783 6.583 -4.766 1.00 93.12 237 PRO A CA 1
ATOM 1824 C C . PRO A 1 237 ? -9.715 7.629 -5.890 1.00 93.12 237 PRO A C 1
ATOM 1826 O O . PRO A 1 237 ? -8.662 7.801 -6.501 1.00 93.12 237 PRO A O 1
ATOM 1829 N N . PHE A 1 238 ? -10.820 8.296 -6.231 1.00 91.88 238 PHE A N 1
ATOM 1830 C CA . PHE A 1 238 ? -10.921 9.095 -7.453 1.00 91.88 238 PHE A CA 1
ATOM 1831 C C . PHE A 1 238 ? -10.990 10.592 -7.198 1.00 91.88 238 PHE A C 1
ATOM 1833 O O . PHE A 1 238 ? -11.718 11.072 -6.330 1.00 91.88 238 PHE A O 1
ATOM 1840 N N . GLN A 1 239 ? -10.296 11.347 -8.049 1.00 87.00 239 GLN A N 1
ATOM 1841 C CA . GLN A 1 239 ? -10.479 12.785 -8.135 1.00 87.00 239 GLN A CA 1
ATOM 1842 C C . GLN A 1 239 ? -11.634 13.079 -9.093 1.00 87.00 239 GLN A C 1
ATOM 1844 O O . GLN A 1 239 ? -11.454 13.128 -10.311 1.00 87.00 239 GLN A O 1
ATOM 1849 N N . PHE A 1 240 ? -12.823 13.279 -8.529 1.00 84.69 240 PHE A N 1
ATOM 1850 C CA . PHE A 1 240 ? -14.008 13.658 -9.290 1.00 84.69 240 PHE A CA 1
ATOM 1851 C C . PHE A 1 240 ? -13.935 15.127 -9.723 1.00 84.69 240 PHE A C 1
ATOM 1853 O O . PHE A 1 240 ? -13.667 16.020 -8.918 1.00 84.69 240 PHE A O 1
ATOM 1860 N N . THR A 1 241 ? -14.200 15.384 -11.002 1.00 87.19 241 THR A N 1
ATOM 1861 C CA . THR A 1 241 ? -14.319 16.738 -11.565 1.00 87.19 241 THR A CA 1
ATOM 1862 C C . THR A 1 241 ? -15.630 16.894 -12.343 1.00 87.19 241 THR A C 1
ATOM 1864 O O . THR A 1 241 ? -16.336 15.910 -12.561 1.00 87.19 241 THR A O 1
ATOM 1867 N N . ARG A 1 242 ? -15.981 18.117 -12.770 1.00 84.38 242 ARG A N 1
ATOM 1868 C CA . ARG A 1 242 ? -17.152 18.328 -13.646 1.00 84.38 242 ARG A CA 1
ATOM 1869 C C . ARG A 1 242 ? -16.980 17.659 -15.012 1.00 84.38 242 ARG A C 1
ATOM 1871 O O . ARG A 1 242 ? -17.952 17.178 -15.577 1.00 84.38 242 ARG A O 1
ATOM 1878 N N . ASP A 1 243 ? -15.750 17.615 -15.516 1.00 88.06 243 ASP A N 1
ATOM 1879 C CA . ASP A 1 243 ? -15.407 16.916 -16.749 1.00 88.06 243 ASP A CA 1
ATOM 1880 C C . ASP A 1 243 ? -15.080 15.449 -16.429 1.00 88.06 243 ASP A C 1
ATOM 1882 O O . ASP A 1 243 ? -13.989 15.118 -15.949 1.00 88.06 243 ASP A O 1
ATOM 1886 N N . ARG A 1 244 ? -16.045 14.555 -16.679 1.00 88.50 244 ARG A N 1
ATOM 1887 C CA . ARG A 1 244 ? -15.921 13.115 -16.392 1.00 88.50 244 ARG A CA 1
ATOM 1888 C C . ARG A 1 244 ? -14.750 12.467 -17.147 1.00 88.50 244 ARG A C 1
ATOM 1890 O O . ARG A 1 244 ? -14.170 11.501 -16.656 1.00 88.50 244 ARG A O 1
ATOM 1897 N N . SER A 1 245 ? -14.319 13.035 -18.279 1.00 83.88 245 SER A N 1
ATOM 1898 C CA . SER A 1 245 ? -13.164 12.530 -19.039 1.00 83.88 245 SER A CA 1
ATOM 1899 C C . SER A 1 245 ? -11.827 12.721 -18.306 1.00 83.88 245 SER A C 1
ATOM 1901 O O . SER A 1 245 ? -10.853 12.016 -18.581 1.00 83.88 245 SER A O 1
ATOM 1903 N N . GLN A 1 246 ? -11.783 13.626 -17.323 1.00 85.25 246 GLN A N 1
ATOM 1904 C CA . GLN A 1 246 ? -10.605 13.897 -16.496 1.00 85.25 246 GLN A CA 1
ATOM 1905 C C . GLN A 1 246 ? -10.520 13.016 -15.246 1.00 85.25 246 GLN A C 1
ATOM 1907 O O . GLN A 1 246 ? -9.635 13.241 -14.407 1.00 85.25 246 GLN A O 1
ATOM 1912 N N . LEU A 1 247 ? -11.409 12.021 -15.120 1.00 89.50 247 LEU A N 1
ATOM 1913 C CA . LEU A 1 247 ? -11.368 11.045 -14.040 1.00 89.50 247 LEU A CA 1
ATOM 1914 C C . LEU A 1 247 ? -9.965 10.430 -13.945 1.00 89.50 247 LEU A C 1
ATOM 1916 O O . LEU A 1 247 ? -9.353 10.007 -14.937 1.00 89.50 247 LEU A O 1
ATOM 1920 N N . ARG A 1 248 ? -9.444 10.425 -12.722 1.00 83.94 248 ARG A N 1
ATOM 1921 C CA . ARG A 1 248 ? -8.127 9.897 -12.378 1.00 83.94 248 ARG A CA 1
ATOM 1922 C C . ARG A 1 248 ? -8.102 9.451 -10.928 1.00 83.94 248 ARG A C 1
ATOM 1924 O O . ARG A 1 248 ? -8.926 9.892 -10.124 1.00 83.94 248 ARG A O 1
ATOM 1931 N N . PHE A 1 249 ? -7.118 8.626 -10.607 1.00 82.19 249 PHE A N 1
ATOM 1932 C CA . PHE A 1 249 ? -6.792 8.313 -9.226 1.00 82.19 249 PHE A CA 1
ATOM 1933 C C . PHE A 1 249 ? -6.314 9.566 -8.478 1.00 82.19 249 PHE A C 1
ATOM 1935 O O . PHE A 1 249 ? -5.631 10.427 -9.040 1.00 82.19 249 PHE A O 1
ATOM 1942 N N . MET A 1 250 ? -6.692 9.672 -7.208 1.00 77.31 250 MET A N 1
ATOM 1943 C CA . MET A 1 250 ? -6.074 10.588 -6.256 1.00 77.31 250 MET A CA 1
ATOM 1944 C C . MET A 1 250 ? -4.666 10.093 -5.888 1.00 77.31 250 MET A C 1
ATOM 1946 O O . MET A 1 250 ? -4.307 8.942 -6.122 1.00 77.31 250 MET A O 1
ATOM 1950 N N . SER A 1 251 ? -3.846 10.979 -5.320 1.00 72.12 251 SER A N 1
ATOM 1951 C CA . SER A 1 251 ? -2.480 10.665 -4.877 1.00 72.12 251 SER A CA 1
ATOM 1952 C C . SER A 1 251 ? -2.403 10.203 -3.414 1.00 72.12 251 SER A C 1
ATOM 1954 O O . SER A 1 251 ? -1.349 10.308 -2.791 1.00 72.12 251 SER A O 1
ATOM 1956 N N . ASN A 1 252 ? -3.523 9.781 -2.827 1.00 81.38 252 ASN A N 1
ATOM 1957 C CA . ASN A 1 252 ? -3.562 9.190 -1.490 1.00 81.38 252 ASN A CA 1
ATOM 1958 C C . ASN A 1 252 ? -2.954 7.784 -1.505 1.00 81.38 252 ASN A C 1
ATOM 1960 O O . ASN A 1 252 ? -2.859 7.173 -2.556 1.00 81.38 252 ASN A O 1
ATOM 1964 N N . TYR A 1 253 ? -2.557 7.275 -0.339 1.00 86.19 253 TYR A N 1
ATOM 1965 C CA . TYR A 1 253 ? -1.899 5.969 -0.231 1.00 86.19 253 TYR A CA 1
ATOM 1966 C C . TYR A 1 253 ? -2.870 4.781 -0.298 1.00 86.19 253 TYR A C 1
ATOM 1968 O O . TYR A 1 253 ? -2.576 3.764 -0.921 1.00 86.19 253 TYR A O 1
ATOM 1976 N N . PHE A 1 254 ? -4.022 4.895 0.362 1.00 93.62 254 PHE A N 1
ATOM 1977 C CA . PHE A 1 254 ? -4.948 3.784 0.569 1.00 93.62 254 PHE A CA 1
ATOM 1978 C C . PHE A 1 254 ? -6.387 4.285 0.487 1.00 93.62 254 PHE A C 1
ATOM 1980 O O . PHE A 1 254 ? -6.649 5.417 0.892 1.00 93.62 254 PHE A O 1
ATOM 1987 N N . ALA A 1 255 ? -7.305 3.487 -0.057 1.00 95.06 255 ALA A N 1
ATOM 1988 C CA . ALA A 1 255 ? -8.711 3.865 -0.211 1.00 95.06 255 ALA A CA 1
ATOM 1989 C C . ALA A 1 255 ? -9.643 2.652 -0.235 1.00 95.06 255 ALA A C 1
ATOM 1991 O O . ALA A 1 255 ? -9.223 1.525 -0.512 1.00 95.06 255 ALA A O 1
ATOM 1992 N N . LYS A 1 256 ? -10.936 2.909 -0.032 1.00 94.75 256 LYS A N 1
ATOM 1993 C CA . LYS A 1 256 ? -11.988 1.917 -0.234 1.00 94.75 256 LYS A CA 1
ATOM 1994 C C . LYS A 1 256 ? -12.192 1.666 -1.727 1.00 94.75 256 LYS A C 1
ATOM 1996 O O . LYS A 1 256 ? -12.301 2.613 -2.505 1.00 94.75 256 LYS A O 1
ATOM 2001 N N . LEU A 1 257 ? -12.318 0.399 -2.119 1.00 95.50 257 LEU A N 1
ATOM 2002 C CA . LEU A 1 257 ? -12.733 0.012 -3.466 1.00 95.50 257 LEU A CA 1
ATOM 2003 C C . LEU A 1 257 ? -14.086 -0.720 -3.370 1.00 95.50 257 LEU A C 1
ATOM 2005 O O . LEU A 1 257 ? -14.121 -1.824 -2.828 1.00 95.50 257 LEU A O 1
ATOM 2009 N N . PRO A 1 258 ? -15.214 -0.111 -3.786 1.00 94.88 258 PRO A N 1
ATOM 2010 C CA . PRO A 1 258 ? -16.534 -0.730 -3.645 1.00 94.88 258 PRO A CA 1
ATOM 2011 C C . PRO A 1 258 ? -16.662 -2.054 -4.400 1.00 94.88 258 PRO A C 1
ATOM 2013 O O . PRO A 1 258 ? -16.110 -2.193 -5.495 1.00 94.88 258 PRO A O 1
ATOM 2016 N N . ALA A 1 259 ? -17.436 -3.000 -3.868 1.00 90.06 259 ALA A N 1
ATOM 2017 C CA . ALA A 1 259 ? -17.604 -4.318 -4.482 1.00 90.06 259 ALA A CA 1
ATOM 2018 C C . ALA A 1 259 ? -18.185 -4.236 -5.904 1.00 90.06 259 ALA A C 1
ATOM 2020 O O . ALA A 1 259 ? -17.737 -4.954 -6.799 1.00 90.06 259 ALA A O 1
ATOM 2021 N N . ALA A 1 260 ? -19.132 -3.320 -6.132 1.00 88.94 260 ALA A N 1
ATOM 2022 C CA . ALA A 1 260 ? -19.713 -3.067 -7.452 1.00 88.94 260 ALA A CA 1
ATOM 2023 C C . ALA A 1 260 ? -18.657 -2.606 -8.472 1.00 88.94 260 ALA A C 1
ATOM 2025 O O . ALA A 1 260 ? -18.639 -3.072 -9.609 1.00 88.94 260 ALA A O 1
ATOM 2026 N N . LEU A 1 261 ? -17.721 -1.752 -8.048 1.00 94.19 261 LEU A N 1
ATOM 2027 C CA . LEU A 1 261 ? -16.621 -1.309 -8.899 1.00 94.19 261 LEU A CA 1
ATOM 2028 C C . LEU A 1 261 ? -15.619 -2.433 -9.173 1.00 94.19 261 LEU A C 1
ATOM 2030 O O . LEU A 1 261 ? -15.112 -2.549 -10.285 1.00 94.19 261 LEU A O 1
ATOM 2034 N N . VAL A 1 262 ? -15.347 -3.282 -8.179 1.00 93.12 262 VAL A N 1
ATOM 2035 C CA . VAL A 1 262 ? -14.508 -4.472 -8.371 1.00 93.12 262 VAL A CA 1
ATOM 2036 C C . VAL A 1 262 ? -15.126 -5.408 -9.409 1.00 93.12 262 VAL A C 1
ATOM 2038 O O . VAL A 1 262 ? -14.424 -5.869 -10.307 1.00 93.12 262 VAL A O 1
ATOM 2041 N N . ALA A 1 263 ? -16.432 -5.665 -9.316 1.00 89.12 263 ALA A N 1
ATOM 2042 C CA . ALA A 1 263 ? -17.144 -6.505 -10.273 1.00 89.12 263 ALA A CA 1
ATOM 2043 C C . ALA A 1 263 ? -17.085 -5.921 -11.695 1.00 89.12 263 ALA A C 1
ATOM 2045 O O . ALA A 1 263 ? -16.758 -6.645 -12.634 1.00 89.12 263 ALA A O 1
ATOM 2046 N N . GLU A 1 264 ? -17.314 -4.615 -11.837 1.00 91.19 264 GLU A N 1
ATOM 2047 C CA . GLU A 1 264 ? -17.288 -3.928 -13.132 1.00 91.19 264 GLU A CA 1
ATOM 2048 C C . GLU A 1 264 ? -15.897 -3.938 -13.788 1.00 91.19 264 GLU A C 1
ATOM 2050 O O . GLU A 1 264 ? -15.776 -4.095 -15.003 1.00 91.19 264 GLU A O 1
ATOM 2055 N N . LEU A 1 265 ? -14.830 -3.783 -12.998 1.00 89.94 265 LEU A N 1
ATOM 2056 C CA . LEU A 1 265 ? -13.462 -3.700 -13.521 1.00 89.94 265 LEU A CA 1
ATOM 2057 C C . LEU A 1 265 ? -12.784 -5.068 -13.693 1.00 89.94 265 LEU A C 1
ATOM 2059 O O . LEU A 1 265 ? -11.931 -5.211 -14.569 1.00 89.94 265 LEU A O 1
ATOM 2063 N N . PHE A 1 266 ? -13.124 -6.063 -12.864 1.00 85.69 266 PHE A N 1
ATOM 2064 C CA . PHE A 1 266 ? -12.353 -7.311 -12.735 1.00 85.69 266 PHE A CA 1
ATOM 2065 C C . PHE A 1 266 ? -13.194 -8.601 -12.772 1.00 85.69 266 PHE A C 1
ATOM 2067 O O . PHE A 1 266 ? -12.640 -9.692 -12.586 1.00 85.69 266 PHE A O 1
ATOM 2074 N N . GLY A 1 267 ? -14.512 -8.513 -12.987 1.00 68.62 267 GLY A N 1
ATOM 2075 C CA . GLY A 1 267 ? -15.454 -9.627 -12.810 1.00 68.62 267 GLY A CA 1
ATOM 2076 C C . GLY A 1 267 ? -15.172 -10.887 -13.640 1.00 68.62 267 GLY A C 1
ATOM 2077 O O . GLY A 1 267 ? -15.516 -11.982 -13.209 1.00 68.62 267 GLY A O 1
ATOM 2078 N N . ALA A 1 268 ? -14.493 -10.771 -14.785 1.00 55.41 268 ALA A N 1
ATOM 2079 C CA . ALA A 1 268 ? -14.181 -11.912 -15.651 1.00 55.41 268 ALA A CA 1
ATOM 2080 C C . ALA A 1 268 ? -12.949 -12.740 -15.216 1.00 55.41 268 ALA A C 1
ATOM 2082 O O . ALA A 1 268 ? -12.798 -13.873 -15.663 1.00 55.41 268 ALA A O 1
ATOM 2083 N N . GLU A 1 269 ? -12.064 -12.214 -14.357 1.00 52.47 269 GLU A N 1
ATOM 2084 C CA . GLU A 1 269 ? -10.743 -12.827 -14.095 1.00 52.47 269 GLU A CA 1
ATOM 2085 C C . GLU A 1 269 ? -10.485 -13.281 -12.657 1.00 52.47 269 GLU A C 1
ATOM 2087 O O . GLU A 1 269 ? -9.485 -13.946 -12.375 1.00 52.47 269 GLU A O 1
ATOM 2092 N N . THR A 1 270 ? -11.328 -12.893 -11.708 1.00 48.50 270 THR A N 1
ATOM 2093 C CA . THR A 1 270 ? -10.990 -13.041 -10.287 1.00 48.50 270 THR A CA 1
ATOM 2094 C C . THR A 1 270 ? -11.661 -14.228 -9.600 1.00 48.50 270 THR A C 1
ATOM 2096 O O . THR A 1 270 ? -11.299 -14.511 -8.460 1.00 48.50 270 THR A O 1
ATOM 2099 N N . ASN A 1 271 ? -12.622 -14.926 -10.231 1.00 45.78 271 ASN A N 1
ATOM 2100 C CA . ASN A 1 271 ? -13.595 -15.765 -9.501 1.00 45.78 271 ASN A CA 1
ATOM 2101 C C . ASN A 1 271 ? -14.153 -15.024 -8.262 1.00 45.78 271 ASN A C 1
ATOM 2103 O O . ASN A 1 271 ? -14.553 -15.654 -7.278 1.00 45.78 271 ASN A O 1
ATOM 2107 N N . TRP A 1 272 ? -14.129 -13.680 -8.278 1.00 45.72 272 TRP A N 1
ATOM 2108 C CA . TRP A 1 272 ? -14.568 -12.849 -7.171 1.00 45.72 272 TRP A CA 1
ATOM 2109 C C . TRP A 1 272 ? -16.084 -12.896 -7.149 1.00 45.72 272 TRP A C 1
ATOM 2111 O O . TRP A 1 272 ? -16.784 -12.137 -7.815 1.00 45.72 272 TRP A O 1
ATOM 2121 N N . HIS A 1 273 ? -16.576 -13.851 -6.378 1.00 46.72 273 HIS A N 1
ATOM 2122 C CA . HIS A 1 273 ? -17.932 -13.870 -5.889 1.00 46.72 273 HIS A CA 1
ATOM 2123 C C . HIS A 1 273 ? -17.868 -13.542 -4.402 1.00 46.72 273 HIS A C 1
ATOM 2125 O O . HIS A 1 273 ? -17.006 -14.094 -3.709 1.00 46.72 273 HIS A O 1
ATOM 2131 N N . PRO A 1 274 ? -18.767 -12.696 -3.882 1.00 38.81 274 PRO A N 1
ATOM 2132 C CA . PRO A 1 274 ? -18.914 -12.533 -2.447 1.00 38.81 274 PRO A CA 1
ATOM 2133 C C . PRO A 1 274 ? -19.262 -13.886 -1.808 1.00 38.81 274 PRO A C 1
ATOM 2135 O O . PRO A 1 274 ? -20.419 -14.299 -1.790 1.00 38.81 274 PRO A O 1
ATOM 2138 N N . ARG A 1 275 ? -18.265 -14.636 -1.328 1.00 36.91 275 ARG A N 1
ATOM 2139 C CA . ARG A 1 275 ? -18.500 -15.904 -0.633 1.00 36.91 275 ARG A CA 1
ATOM 2140 C C . ARG A 1 275 ? -18.941 -15.599 0.794 1.00 36.91 275 ARG A C 1
ATOM 2142 O O . ARG A 1 275 ? -18.149 -15.157 1.619 1.00 36.91 275 ARG A O 1
ATOM 2149 N N . THR A 1 276 ? -20.202 -15.896 1.091 1.00 29.36 276 THR A N 1
ATOM 2150 C CA . THR A 1 276 ? -20.711 -16.100 2.450 1.00 29.36 276 THR A CA 1
ATOM 2151 C C . THR A 1 276 ? -19.886 -17.178 3.150 1.00 29.36 276 THR A C 1
ATOM 2153 O O . THR A 1 276 ? -19.963 -18.353 2.790 1.00 29.36 276 THR A O 1
ATOM 2156 N N . LEU A 1 277 ? -19.113 -16.790 4.163 1.00 32.84 277 LEU A N 1
ATOM 2157 C CA . LEU A 1 277 ? -18.537 -17.723 5.126 1.00 32.84 277 LEU A CA 1
ATOM 2158 C C . LEU A 1 277 ? -19.646 -18.143 6.098 1.00 32.84 277 LEU A C 1
ATOM 2160 O O . LEU A 1 277 ? -19.863 -17.502 7.121 1.00 32.84 277 LEU A O 1
ATOM 2164 N N . THR A 1 278 ? -20.370 -19.212 5.774 1.00 26.97 278 THR A N 1
ATOM 2165 C CA . THR A 1 278 ? -21.044 -20.007 6.806 1.00 26.97 278 THR A CA 1
ATOM 2166 C C . THR A 1 278 ? -20.037 -21.027 7.325 1.00 26.97 278 THR A C 1
ATOM 2168 O O . THR A 1 278 ? -19.368 -21.716 6.556 1.00 26.97 278 THR A O 1
ATOM 2171 N N . GLY A 1 279 ? -19.839 -21.030 8.642 1.00 30.52 279 GLY A N 1
ATOM 2172 C CA . GLY A 1 279 ? -18.832 -21.851 9.298 1.00 30.52 279 GLY A CA 1
ATOM 2173 C C . GLY A 1 279 ? -19.143 -23.345 9.240 1.00 30.52 279 GLY A C 1
ATOM 2174 O O . GLY A 1 279 ? -20.300 -23.737 9.331 1.00 30.52 279 GLY A O 1
ATOM 2175 N N . ALA A 1 280 ? -18.090 -24.159 9.151 1.00 26.77 280 ALA A N 1
ATOM 2176 C CA . ALA A 1 280 ? -17.930 -25.407 9.898 1.00 26.77 280 ALA A CA 1
ATOM 2177 C C . ALA A 1 280 ? -16.557 -26.039 9.600 1.00 26.77 280 ALA A C 1
ATOM 2179 O O . ALA A 1 280 ? -16.226 -26.312 8.452 1.00 26.77 280 ALA A O 1
ATOM 2180 N N . SER A 1 281 ? -15.820 -26.303 10.685 1.00 25.30 281 SER A N 1
ATOM 2181 C CA . SER A 1 281 ? -14.854 -27.396 10.909 1.00 25.30 281 SER A CA 1
ATOM 2182 C C . SER A 1 281 ? -13.707 -27.651 9.915 1.00 25.30 281 SER A C 1
ATOM 2184 O O . SER A 1 281 ? -13.897 -28.022 8.761 1.00 25.30 281 SER A O 1
ATOM 2186 N N . ALA A 1 282 ? -12.488 -27.616 10.464 1.00 33.09 282 ALA A N 1
ATOM 2187 C CA . ALA A 1 282 ? -11.305 -28.255 9.895 1.00 33.09 282 ALA A CA 1
ATOM 2188 C C . ALA A 1 282 ? -11.543 -29.748 9.597 1.00 33.09 282 ALA A C 1
ATOM 2190 O O . ALA A 1 282 ? -12.247 -30.426 10.352 1.00 33.09 282 ALA A O 1
ATOM 2191 N N . PRO A 1 283 ? -10.842 -30.288 8.587 1.00 27.22 283 PRO A N 1
ATOM 2192 C CA . PRO A 1 283 ? -10.087 -31.496 8.876 1.00 27.22 283 PRO A CA 1
ATOM 2193 C C . PRO A 1 283 ? -8.640 -31.473 8.368 1.00 27.22 283 PRO A C 1
ATOM 2195 O O . PRO A 1 283 ? -8.229 -30.749 7.464 1.00 27.22 283 PRO A O 1
ATOM 2198 N N . THR A 1 284 ? -7.889 -32.323 9.050 1.00 26.58 284 THR A N 1
ATOM 2199 C CA . THR A 1 284 ? -6.461 -32.608 9.011 1.00 26.58 284 THR A CA 1
ATOM 2200 C C . THR A 1 284 ? -6.069 -33.523 7.837 1.00 26.58 284 THR A C 1
ATOM 2202 O O . THR A 1 284 ? -6.786 -34.474 7.550 1.00 26.58 284 THR A O 1
ATOM 2205 N N . GLN A 1 285 ? -4.856 -33.299 7.294 1.00 27.58 285 GLN A N 1
ATOM 2206 C CA . GLN A 1 285 ? -4.041 -34.163 6.398 1.00 27.58 285 GLN A CA 1
ATOM 2207 C C . GLN A 1 285 ? -4.558 -34.350 4.948 1.00 27.58 285 GLN A C 1
ATOM 2209 O O . GLN A 1 285 ? -5.748 -34.373 4.696 1.00 27.58 285 GLN A O 1
ATOM 2214 N N . SER A 1 286 ? -3.725 -34.439 3.901 1.00 23.41 286 SER A N 1
ATOM 2215 C CA . SER A 1 286 ? -2.399 -35.065 3.797 1.00 23.41 286 SER A CA 1
ATOM 2216 C C . SER A 1 286 ? -1.501 -34.369 2.756 1.00 23.41 286 SER A C 1
ATOM 2218 O O . SER A 1 286 ? -1.963 -33.907 1.713 1.00 23.41 286 SER A O 1
ATOM 2220 N N . ARG A 1 287 ? -0.184 -34.359 3.010 1.00 34.62 287 ARG A N 1
ATOM 2221 C CA . ARG A 1 287 ? 0.863 -33.961 2.053 1.00 34.62 287 ARG A CA 1
ATOM 2222 C C . ARG A 1 287 ? 0.751 -34.776 0.758 1.00 34.62 287 ARG A C 1
ATOM 2224 O O . ARG A 1 287 ? 1.048 -35.967 0.753 1.00 34.62 287 ARG A O 1
ATOM 2231 N N . ARG A 1 288 ? 0.445 -34.106 -0.354 1.00 24.69 288 ARG A N 1
ATOM 2232 C CA . ARG A 1 288 ? 0.825 -34.549 -1.700 1.00 24.69 288 ARG A CA 1
ATOM 2233 C C . ARG A 1 288 ? 1.904 -33.602 -2.205 1.00 24.69 288 ARG A C 1
ATOM 2235 O O . ARG A 1 288 ? 1.643 -32.427 -2.440 1.00 24.69 288 ARG A O 1
ATOM 2242 N N . ILE A 1 289 ? 3.125 -34.116 -2.330 1.00 29.83 289 ILE A N 1
ATOM 2243 C CA . ILE A 1 289 ? 4.193 -33.449 -3.073 1.00 29.83 289 ILE A CA 1
ATOM 2244 C C . ILE A 1 289 ? 3.753 -33.479 -4.536 1.00 29.83 289 ILE A C 1
ATOM 2246 O O . ILE A 1 289 ? 3.881 -34.497 -5.212 1.00 29.83 289 ILE A O 1
ATOM 2250 N N . VAL A 1 290 ? 3.157 -32.384 -5.000 1.00 25.50 290 VAL A N 1
ATOM 2251 C CA . VAL A 1 290 ? 2.974 -32.148 -6.428 1.00 25.50 290 VAL A CA 1
ATOM 2252 C C . VAL A 1 290 ? 4.277 -31.532 -6.911 1.00 25.50 290 VAL A C 1
ATOM 2254 O O . VAL A 1 290 ? 4.674 -30.463 -6.447 1.00 25.50 290 VAL A O 1
ATOM 2257 N N . SER A 1 291 ? 4.965 -32.254 -7.794 1.00 26.77 291 SER A N 1
ATOM 2258 C CA . SER A 1 291 ? 6.097 -31.743 -8.561 1.00 26.77 291 SER A CA 1
ATOM 2259 C C . SER A 1 291 ? 5.705 -30.399 -9.174 1.00 26.77 291 SER A C 1
ATOM 2261 O O . SER A 1 291 ? 4.816 -30.317 -10.022 1.00 26.77 291 SER A O 1
ATOM 2263 N N . ARG A 1 292 ? 6.316 -29.329 -8.667 1.00 28.52 292 ARG A N 1
ATOM 2264 C CA . ARG A 1 292 ? 6.104 -27.971 -9.147 1.00 28.52 292 ARG A CA 1
ATOM 2265 C C . ARG A 1 292 ? 6.879 -27.859 -10.455 1.00 28.52 292 ARG A C 1
ATOM 2267 O O . ARG A 1 292 ? 8.097 -27.705 -10.436 1.00 28.52 292 ARG A O 1
ATOM 2274 N N . GLN A 1 293 ? 6.184 -27.970 -11.585 1.00 25.44 293 GLN A N 1
ATOM 2275 C CA . GLN A 1 293 ? 6.722 -27.470 -12.845 1.00 25.44 293 GLN A CA 1
ATOM 2276 C C . GLN A 1 293 ? 7.050 -25.987 -12.643 1.00 25.44 293 GLN A C 1
ATOM 2278 O O . GLN A 1 293 ? 6.179 -25.177 -12.325 1.00 25.44 293 GLN A O 1
ATOM 2283 N N . VAL A 1 294 ? 8.338 -25.673 -12.746 1.00 29.72 294 VAL A N 1
ATOM 2284 C CA . VAL A 1 294 ? 8.868 -24.311 -12.746 1.00 29.72 294 VAL A CA 1
ATOM 2285 C C . VAL A 1 294 ? 8.291 -23.603 -13.980 1.00 29.72 294 VAL A C 1
ATOM 2287 O O . VAL A 1 294 ? 8.466 -24.121 -15.085 1.00 29.72 294 VAL A O 1
ATOM 2290 N N . PRO A 1 295 ? 7.577 -22.470 -13.840 1.00 27.64 295 PRO A N 1
ATOM 2291 C CA . PRO A 1 295 ? 7.181 -21.673 -14.995 1.00 27.64 295 PRO A CA 1
ATOM 2292 C C . PRO A 1 295 ? 8.434 -21.157 -15.715 1.00 27.64 295 PRO A C 1
ATOM 2294 O O . PRO A 1 295 ? 9.429 -20.836 -15.069 1.00 27.64 295 PRO A O 1
ATOM 2297 N N . ALA A 1 296 ? 8.383 -21.094 -17.045 1.00 31.11 296 ALA A N 1
ATOM 2298 C CA . ALA A 1 296 ? 9.478 -20.633 -17.900 1.00 31.11 296 ALA A CA 1
ATOM 2299 C C . ALA A 1 296 ? 10.006 -19.226 -17.506 1.00 31.11 296 ALA A C 1
ATOM 2301 O O . ALA A 1 296 ? 9.251 -18.432 -16.941 1.00 31.11 296 ALA A O 1
ATOM 2302 N N . PRO A 1 297 ? 11.280 -18.901 -17.814 1.00 36.41 297 PRO A N 1
ATOM 2303 C CA . PRO A 1 297 ? 11.940 -17.677 -17.354 1.00 36.41 297 PRO A CA 1
ATOM 2304 C C . PRO A 1 297 ? 11.271 -16.407 -17.898 1.00 36.41 297 PRO A C 1
ATOM 2306 O O . PRO A 1 297 ? 10.862 -16.348 -19.059 1.00 36.41 297 PRO A O 1
ATOM 2309 N N . ALA A 1 298 ? 11.188 -15.373 -17.057 1.00 40.50 298 ALA A N 1
ATOM 2310 C CA . ALA A 1 298 ? 10.762 -14.038 -17.459 1.00 40.50 298 ALA A CA 1
ATOM 2311 C C . ALA A 1 298 ? 11.920 -13.327 -18.183 1.00 40.50 298 ALA A C 1
ATOM 2313 O O . ALA A 1 298 ? 13.029 -13.205 -17.664 1.00 40.50 298 ALA A O 1
ATOM 2314 N N . PHE A 1 299 ? 11.676 -12.896 -19.420 1.00 47.03 299 PHE A N 1
ATOM 2315 C CA . PHE A 1 299 ? 12.710 -12.365 -20.308 1.00 47.03 299 PHE A CA 1
ATOM 2316 C C . PHE A 1 299 ? 13.099 -10.926 -19.936 1.00 47.03 299 PHE A C 1
ATOM 2318 O O . PHE A 1 299 ? 12.243 -10.048 -19.808 1.00 47.03 299 PHE A O 1
ATOM 2325 N N . LEU A 1 300 ? 14.404 -10.667 -19.803 1.00 39.94 300 LEU A N 1
ATOM 2326 C CA . LEU A 1 300 ? 14.946 -9.308 -19.776 1.00 39.94 300 LEU A CA 1
ATOM 2327 C C . LEU A 1 300 ? 14.676 -8.626 -21.129 1.00 39.94 300 LEU A C 1
ATOM 2329 O O . LEU A 1 300 ? 14.742 -9.268 -22.176 1.00 39.94 300 LEU A O 1
ATOM 2333 N N . ALA A 1 301 ? 14.370 -7.326 -21.127 1.00 45.59 301 ALA A N 1
ATOM 2334 C CA . ALA A 1 301 ? 14.136 -6.564 -22.354 1.00 45.59 301 ALA A CA 1
ATOM 2335 C C . ALA A 1 301 ? 15.411 -5.810 -22.777 1.00 45.59 301 ALA A C 1
ATOM 2337 O O . ALA A 1 301 ? 16.153 -5.359 -21.898 1.00 45.59 301 ALA A O 1
ATOM 2338 N N . PRO A 1 302 ? 15.661 -5.604 -24.087 1.00 52.53 302 PRO A N 1
ATOM 2339 C CA . PRO A 1 302 ? 16.806 -4.825 -24.559 1.00 52.53 302 PRO A CA 1
ATOM 2340 C C . PRO A 1 302 ? 16.901 -3.457 -23.873 1.00 52.53 302 PRO A C 1
ATOM 2342 O O . PRO A 1 302 ? 15.903 -2.739 -23.749 1.00 52.53 302 PRO A O 1
ATOM 2345 N N . PHE A 1 303 ? 18.101 -3.094 -23.422 1.00 53.59 303 PHE A N 1
ATOM 2346 C CA . PHE A 1 303 ? 18.325 -1.850 -22.695 1.00 53.59 303 PHE A CA 1
ATOM 2347 C C . PHE A 1 303 ? 18.088 -0.619 -23.583 1.00 53.59 303 PHE A C 1
ATOM 2349 O O . PHE A 1 303 ? 18.592 -0.532 -24.702 1.00 53.59 303 PHE A O 1
ATOM 2356 N N . LYS A 1 304 ? 17.338 0.361 -23.061 1.00 47.47 304 LYS A N 1
ATOM 2357 C CA . LYS A 1 304 ? 17.135 1.685 -23.669 1.00 47.47 304 LYS A CA 1
ATOM 2358 C C . LYS A 1 304 ? 17.596 2.767 -22.677 1.00 47.47 304 LYS A C 1
ATOM 2360 O O . LYS A 1 304 ? 17.040 2.799 -21.573 1.00 47.47 304 LYS A O 1
ATOM 2365 N N . PRO A 1 305 ? 18.570 3.630 -23.033 1.00 35.97 305 PRO A N 1
ATOM 2366 C CA . PRO A 1 305 ? 19.016 4.730 -22.174 1.00 35.97 305 PRO A CA 1
ATOM 2367 C C . PRO A 1 305 ? 17.864 5.685 -21.830 1.00 35.97 305 PRO A C 1
ATOM 2369 O O . PRO A 1 305 ? 17.012 5.955 -22.681 1.00 35.97 305 PRO A O 1
ATOM 2372 N N . LYS A 1 306 ? 17.827 6.209 -20.597 1.00 44.88 306 LYS A N 1
ATOM 2373 C CA . LYS A 1 306 ? 16.880 7.278 -20.215 1.00 44.88 306 LYS A CA 1
ATOM 2374 C C . LYS A 1 306 ? 17.471 8.664 -20.519 1.00 44.88 306 LYS A C 1
ATOM 2376 O O . LYS A 1 306 ? 18.687 8.814 -20.549 1.00 44.88 306 LYS A O 1
ATOM 2381 N N . ALA A 1 307 ? 16.612 9.657 -20.767 1.00 33.09 307 ALA A N 1
ATOM 2382 C CA . ALA A 1 307 ? 17.021 11.027 -21.090 1.00 33.09 307 ALA A CA 1
ATOM 2383 C C . ALA A 1 307 ? 17.516 11.808 -19.854 1.00 33.09 307 ALA A C 1
ATOM 2385 O O . ALA A 1 307 ? 16.840 11.817 -18.827 1.00 33.09 307 ALA A O 1
ATOM 2386 N N . ASP A 1 308 ? 18.630 12.534 -20.007 1.00 37.09 308 ASP A N 1
ATOM 2387 C CA . ASP A 1 308 ? 19.260 13.396 -18.988 1.00 37.09 308 ASP A CA 1
ATOM 2388 C C . ASP A 1 308 ? 18.863 14.881 -19.137 1.00 37.09 308 ASP A C 1
ATOM 2390 O O . ASP A 1 308 ? 19.706 15.778 -19.173 1.00 37.09 308 ASP A O 1
ATOM 2394 N N . THR A 1 309 ? 17.571 15.188 -19.274 1.00 30.09 309 THR A N 1
ATOM 2395 C CA . THR A 1 309 ? 17.123 16.580 -19.481 1.00 30.09 309 THR A CA 1
ATOM 2396 C C . THR A 1 309 ? 16.666 17.256 -18.187 1.00 30.09 309 THR A C 1
ATOM 2398 O O . THR A 1 309 ? 15.679 16.852 -17.569 1.00 30.09 309 THR A O 1
ATOM 2401 N N . THR A 1 310 ? 17.384 18.319 -17.819 1.00 26.70 310 THR A N 1
ATOM 2402 C CA . THR A 1 310 ? 17.135 19.280 -16.731 1.00 26.70 310 THR A CA 1
ATOM 2403 C C . THR A 1 310 ? 15.773 19.975 -16.872 1.00 26.70 310 THR A C 1
ATOM 2405 O O . THR A 1 310 ? 15.457 20.478 -17.945 1.00 26.70 310 THR A O 1
ATOM 2408 N N . TYR A 1 311 ? 14.991 20.074 -15.792 1.00 24.53 311 TYR A N 1
ATOM 2409 C CA . TYR A 1 311 ? 13.837 20.981 -15.710 1.00 24.53 311 TYR A CA 1
ATOM 2410 C C . TYR A 1 311 ? 14.002 21.877 -14.481 1.00 24.53 311 TYR A C 1
ATOM 2412 O O . TYR A 1 311 ? 14.059 21.387 -13.352 1.00 24.53 311 TYR A O 1
ATOM 2420 N N . GLU A 1 312 ? 14.111 23.185 -14.702 1.00 26.92 312 GLU A N 1
ATOM 2421 C CA . GLU A 1 312 ? 14.102 24.183 -13.635 1.00 26.92 312 GLU A CA 1
ATOM 2422 C C . GLU A 1 312 ? 12.650 24.489 -13.254 1.00 26.92 312 GLU A C 1
ATOM 2424 O O . GLU A 1 312 ? 11.879 25.015 -14.054 1.00 26.92 312 GLU A O 1
ATOM 2429 N N . ALA A 1 313 ? 12.268 24.156 -12.021 1.00 24.17 313 ALA A N 1
ATOM 2430 C CA . ALA A 1 313 ? 11.071 24.694 -11.390 1.00 24.17 313 ALA A CA 1
ATOM 2431 C C . ALA A 1 313 ? 11.515 25.734 -10.358 1.00 24.17 313 ALA A C 1
ATOM 2433 O O . ALA A 1 313 ? 12.178 25.408 -9.371 1.00 24.17 313 ALA A O 1
ATOM 2434 N N . LEU A 1 314 ? 11.171 26.995 -10.610 1.00 25.33 314 LEU A N 1
ATOM 2435 C CA . LEU A 1 314 ? 11.457 28.108 -9.716 1.00 25.33 314 LEU A CA 1
ATOM 2436 C C . LEU A 1 314 ? 10.470 28.055 -8.539 1.00 25.33 314 LEU A C 1
ATOM 2438 O O . LEU A 1 314 ? 9.311 28.440 -8.669 1.00 25.33 314 LEU A O 1
ATOM 2442 N N . VAL A 1 315 ? 10.932 27.562 -7.391 1.00 27.98 315 VAL A N 1
ATOM 2443 C CA . VAL A 1 315 ? 10.279 27.759 -6.091 1.00 27.98 315 VAL A CA 1
ATOM 2444 C C . VAL A 1 315 ? 11.292 28.432 -5.176 1.00 27.98 315 VAL A C 1
ATOM 2446 O O . VAL A 1 315 ? 12.445 28.021 -5.056 1.00 27.98 315 VAL A O 1
ATOM 2449 N N . THR A 1 316 ? 10.854 29.534 -4.595 1.00 29.72 316 THR A N 1
ATOM 2450 C CA . THR A 1 316 ? 11.597 30.513 -3.813 1.00 29.72 316 THR A CA 1
ATOM 2451 C C . THR A 1 316 ? 12.562 29.886 -2.787 1.00 29.72 316 THR A C 1
ATOM 2453 O O . THR A 1 316 ? 12.153 29.167 -1.883 1.00 29.72 316 THR A O 1
ATOM 2456 N N . ALA A 1 317 ? 13.849 30.227 -2.927 1.00 33.66 317 ALA A N 1
ATOM 2457 C CA . ALA A 1 317 ? 14.911 30.233 -1.910 1.00 33.66 317 ALA A CA 1
ATOM 2458 C C . ALA A 1 317 ? 15.241 28.934 -1.129 1.00 33.66 317 ALA A C 1
ATOM 2460 O O . ALA A 1 317 ? 15.196 28.900 0.098 1.00 33.66 317 ALA A O 1
ATOM 2461 N N . ARG A 1 318 ? 15.760 27.919 -1.832 1.00 24.77 318 ARG A N 1
ATOM 2462 C CA . ARG A 1 318 ? 17.023 27.226 -1.476 1.00 24.77 318 ARG A CA 1
ATOM 2463 C C . ARG A 1 318 ? 17.437 26.336 -2.646 1.00 24.77 318 ARG A C 1
ATOM 2465 O O . ARG A 1 318 ? 16.835 25.296 -2.888 1.00 24.77 318 ARG A O 1
ATOM 2472 N N . THR A 1 319 ? 18.471 26.742 -3.374 1.00 24.81 319 THR A N 1
ATOM 2473 C CA . THR A 1 319 ? 19.053 25.949 -4.459 1.00 24.81 319 THR A CA 1
ATOM 2474 C C . THR A 1 319 ? 19.697 24.689 -3.875 1.00 24.81 319 THR A C 1
ATOM 2476 O O . THR A 1 319 ? 20.850 24.712 -3.455 1.00 24.81 319 THR A O 1
ATOM 2479 N N . GLN A 1 320 ? 18.957 23.581 -3.818 1.00 27.25 320 GLN A N 1
ATOM 2480 C CA . GLN A 1 320 ? 19.549 22.248 -3.716 1.00 27.25 320 GLN A CA 1
ATOM 2481 C C . GLN A 1 320 ? 19.632 21.648 -5.115 1.00 27.25 320 GLN A C 1
ATOM 2483 O O . GLN A 1 320 ? 18.642 21.220 -5.702 1.00 27.25 320 GLN A O 1
ATOM 2488 N N . ARG A 1 321 ? 20.852 21.613 -5.642 1.00 25.58 321 ARG A N 1
ATOM 2489 C CA . ARG A 1 321 ? 21.209 20.919 -6.874 1.00 25.58 321 ARG A CA 1
ATOM 2490 C C . ARG A 1 321 ? 21.246 19.413 -6.571 1.00 25.58 321 ARG A C 1
ATOM 2492 O O . ARG A 1 321 ? 22.229 18.930 -6.023 1.00 25.58 321 ARG A O 1
ATOM 2499 N N . ARG A 1 322 ? 20.172 18.669 -6.857 1.00 30.61 322 ARG A N 1
ATOM 2500 C CA . ARG A 1 322 ? 20.186 17.192 -6.820 1.00 30.61 322 ARG A CA 1
ATOM 2501 C C . ARG A 1 322 ? 20.568 16.666 -8.206 1.00 30.61 322 ARG A C 1
ATOM 2503 O O . ARG A 1 322 ? 19.742 16.697 -9.113 1.00 30.61 322 ARG A O 1
ATOM 2510 N N . HIS A 1 323 ? 21.808 16.211 -8.371 1.00 34.62 323 HIS A N 1
ATOM 2511 C CA . HIS A 1 323 ? 22.229 15.445 -9.549 1.00 34.62 323 HIS A CA 1
ATOM 2512 C C . HIS A 1 323 ? 21.725 13.990 -9.438 1.00 34.62 323 HIS A C 1
ATOM 2514 O O . HIS A 1 323 ? 21.644 13.436 -8.342 1.00 34.62 323 HIS A O 1
ATOM 2520 N N . ARG A 1 324 ? 21.308 13.382 -10.560 1.00 51.84 324 ARG A N 1
ATOM 2521 C CA . ARG A 1 324 ? 20.850 11.979 -10.636 1.00 51.84 324 ARG A CA 1
ATOM 2522 C C . ARG A 1 324 ? 22.018 11.042 -10.961 1.00 51.84 324 ARG A C 1
ATOM 2524 O O . ARG A 1 324 ? 22.067 10.454 -12.034 1.00 51.84 324 ARG A O 1
ATOM 2531 N N . ASP A 1 325 ? 22.935 10.876 -10.017 1.00 63.25 325 ASP A N 1
ATOM 2532 C CA . ASP A 1 325 ? 24.189 10.134 -10.236 1.00 63.25 325 ASP A CA 1
ATOM 2533 C C . ASP A 1 325 ? 23.984 8.632 -10.545 1.00 63.25 325 ASP A C 1
ATOM 2535 O O . ASP A 1 325 ? 24.799 8.013 -11.226 1.00 63.25 325 ASP A O 1
ATOM 2539 N N . HIS A 1 326 ? 22.863 8.040 -10.110 1.00 72.88 326 HIS A N 1
ATOM 2540 C CA . HIS A 1 326 ? 22.562 6.611 -10.294 1.00 72.88 326 HIS A CA 1
ATOM 2541 C C . HIS A 1 326 ? 22.216 6.249 -11.749 1.00 72.88 326 HIS A C 1
ATOM 2543 O O . HIS A 1 326 ? 22.706 5.257 -12.280 1.00 72.88 326 HIS A O 1
ATOM 2549 N N . GLU A 1 327 ? 21.390 7.057 -12.417 1.00 72.56 327 GLU A N 1
ATOM 2550 C CA . GLU A 1 327 ? 20.951 6.780 -13.791 1.00 72.56 327 GLU A CA 1
ATOM 2551 C C . GLU A 1 327 ? 22.101 6.988 -14.787 1.00 72.56 327 GLU A C 1
ATOM 2553 O O . GLU A 1 327 ? 22.292 6.180 -15.698 1.00 72.56 327 GLU A O 1
ATOM 2558 N N . THR A 1 328 ? 22.942 7.992 -14.526 1.00 76.38 328 THR A N 1
ATOM 2559 C CA . THR A 1 328 ? 24.215 8.215 -15.220 1.00 76.38 328 THR A CA 1
ATOM 2560 C C . THR A 1 328 ? 25.144 7.005 -15.104 1.00 76.38 328 THR A C 1
ATOM 2562 O O . THR A 1 328 ? 25.686 6.553 -16.113 1.00 76.38 328 THR A O 1
ATOM 2565 N N . LEU A 1 329 ? 25.303 6.446 -13.898 1.00 84.06 329 LEU A N 1
ATOM 2566 C CA . LEU A 1 329 ? 26.154 5.279 -13.649 1.00 84.06 329 LEU A CA 1
ATOM 2567 C C . LEU A 1 329 ? 25.672 4.039 -14.422 1.00 84.06 329 LEU A C 1
ATOM 2569 O O . LEU A 1 329 ? 26.470 3.374 -15.086 1.00 84.06 329 LEU A O 1
ATOM 2573 N N . VAL A 1 330 ? 24.365 3.760 -14.388 1.00 84.25 330 VAL A N 1
ATOM 2574 C CA . VAL A 1 330 ? 23.753 2.631 -15.109 1.00 84.25 330 VAL A CA 1
ATOM 2575 C C . VAL A 1 330 ? 23.890 2.800 -16.624 1.00 84.25 330 VAL A C 1
ATOM 2577 O O . VAL A 1 330 ? 24.315 1.868 -17.308 1.00 84.25 330 VAL A O 1
ATOM 2580 N N . ASN A 1 331 ? 23.583 3.988 -17.157 1.00 81.94 331 ASN A N 1
ATOM 2581 C CA . ASN A 1 331 ? 23.712 4.283 -18.587 1.00 81.94 331 ASN A CA 1
ATOM 2582 C C . ASN A 1 331 ? 25.168 4.134 -19.062 1.00 81.94 331 ASN A C 1
ATOM 2584 O O . ASN A 1 331 ? 25.417 3.518 -20.101 1.00 81.94 331 ASN A O 1
ATOM 2588 N N . ALA A 1 332 ? 26.132 4.651 -18.294 1.00 84.62 332 ALA A N 1
ATOM 2589 C CA . ALA A 1 332 ? 27.553 4.534 -18.609 1.00 84.62 332 ALA A CA 1
ATOM 2590 C C . ALA A 1 332 ? 28.015 3.069 -18.634 1.00 84.62 332 ALA A C 1
ATOM 2592 O O . ALA A 1 332 ? 28.720 2.661 -19.560 1.00 84.62 332 ALA A O 1
ATOM 2593 N N . CYS A 1 333 ? 27.582 2.260 -17.661 1.00 91.81 333 CYS A N 1
ATOM 2594 C CA . CYS A 1 333 ? 27.896 0.833 -17.616 1.00 91.81 333 CYS A CA 1
ATOM 2595 C C . CYS A 1 333 ? 27.268 0.071 -18.791 1.00 91.81 333 CYS A C 1
ATOM 2597 O O . CYS A 1 333 ? 27.951 -0.711 -19.453 1.00 91.81 333 CYS A O 1
ATOM 2599 N N . ALA A 1 334 ? 26.004 0.345 -19.121 1.00 89.44 334 ALA A N 1
ATOM 2600 C CA . ALA A 1 334 ? 25.325 -0.293 -20.245 1.00 89.44 334 ALA A CA 1
ATOM 2601 C C . ALA A 1 334 ? 26.036 -0.018 -21.582 1.00 89.44 334 ALA A C 1
ATOM 2603 O O . ALA A 1 334 ? 26.310 -0.949 -22.340 1.00 89.44 334 ALA A O 1
ATOM 2604 N N . LEU A 1 335 ? 26.402 1.240 -21.851 1.00 86.38 335 LEU A N 1
ATOM 2605 C CA . LEU A 1 335 ? 27.157 1.610 -23.055 1.00 86.38 335 LEU A CA 1
ATOM 2606 C C . LEU A 1 335 ? 28.539 0.941 -23.091 1.00 86.38 335 LEU A C 1
ATOM 2608 O O . LEU A 1 335 ? 28.981 0.455 -24.135 1.00 86.38 335 LEU A O 1
ATOM 2612 N N . TRP A 1 336 ? 29.211 0.866 -21.942 1.00 94.00 336 TRP A N 1
ATOM 2613 C CA . TRP A 1 336 ? 30.504 0.200 -21.813 1.00 94.00 336 TRP A CA 1
ATOM 2614 C C . TRP A 1 336 ? 30.423 -1.312 -22.077 1.00 94.00 336 TRP A C 1
ATOM 2616 O O . TRP A 1 336 ? 31.272 -1.846 -22.796 1.00 94.00 336 TRP A O 1
ATOM 2626 N N . LEU A 1 337 ? 29.389 -1.992 -21.572 1.00 93.44 337 LEU A N 1
ATOM 2627 C CA . LEU A 1 337 ? 29.112 -3.402 -21.865 1.00 93.44 337 LEU A CA 1
ATOM 2628 C C . LEU A 1 337 ? 28.816 -3.614 -23.354 1.00 93.44 337 LEU A C 1
ATOM 2630 O O . LEU A 1 337 ? 29.364 -4.530 -23.968 1.00 93.44 337 LEU A O 1
ATOM 2634 N N . GLN A 1 338 ? 28.016 -2.733 -23.959 1.00 90.19 338 GLN A N 1
ATOM 2635 C CA . GLN A 1 338 ? 27.687 -2.798 -25.383 1.00 90.19 338 GLN A CA 1
ATOM 2636 C C . GLN A 1 338 ? 28.937 -2.669 -26.268 1.00 90.19 338 GLN A C 1
ATOM 2638 O O . GLN A 1 338 ? 29.109 -3.445 -27.206 1.00 90.19 338 GLN A O 1
ATOM 2643 N N . SER A 1 339 ? 29.864 -1.762 -25.930 1.00 89.69 339 SER A N 1
ATOM 2644 C CA . SER A 1 339 ? 31.154 -1.636 -26.636 1.00 89.69 339 SER A CA 1
ATOM 2645 C C . SER A 1 339 ? 32.057 -2.876 -26.540 1.00 89.69 339 SER A C 1
ATOM 2647 O O . SER A 1 339 ? 33.022 -2.983 -27.290 1.00 89.69 339 SER A O 1
ATOM 2649 N N . ARG A 1 340 ? 31.745 -3.822 -25.642 1.00 92.38 340 ARG A N 1
ATOM 2650 C CA . ARG A 1 340 ? 32.449 -5.105 -25.458 1.00 92.38 340 ARG A CA 1
ATOM 2651 C C . ARG A 1 340 ? 31.705 -6.294 -26.065 1.00 92.38 340 ARG A C 1
ATOM 2653 O O . ARG A 1 340 ? 32.069 -7.436 -25.815 1.00 92.38 340 ARG A O 1
ATOM 2660 N N . GLY A 1 341 ? 30.671 -6.037 -26.866 1.00 89.38 341 GLY A N 1
ATOM 2661 C CA . GLY A 1 341 ? 29.909 -7.082 -27.551 1.00 89.38 341 GLY A CA 1
ATOM 2662 C C . GLY A 1 341 ? 28.860 -7.771 -26.678 1.00 89.38 341 GLY A C 1
ATOM 2663 O O . GLY A 1 341 ? 28.237 -8.734 -27.120 1.00 89.38 341 GLY A O 1
ATOM 2664 N N . HIS A 1 342 ? 28.618 -7.279 -25.462 1.00 93.31 342 HIS A N 1
ATOM 2665 C CA . HIS A 1 342 ? 27.480 -7.724 -24.671 1.00 93.31 342 HIS A CA 1
ATOM 2666 C C . HIS A 1 342 ? 26.185 -7.069 -25.150 1.00 93.31 342 HIS A C 1
ATOM 2668 O O . HIS A 1 342 ? 26.198 -5.991 -25.741 1.00 93.31 342 HIS A O 1
ATOM 2674 N N . THR A 1 343 ? 25.051 -7.705 -24.852 1.00 91.50 343 THR A N 1
ATOM 2675 C CA . THR A 1 343 ? 23.722 -7.123 -25.084 1.00 91.50 343 THR A CA 1
ATOM 2676 C C . THR A 1 343 ? 23.101 -6.761 -23.737 1.00 91.50 343 THR A C 1
ATOM 2678 O O . THR A 1 343 ? 22.526 -7.643 -23.091 1.00 91.50 343 THR A O 1
ATOM 2681 N N . PRO A 1 344 ? 23.233 -5.503 -23.275 1.00 87.06 344 PRO A N 1
ATOM 2682 C CA . PRO A 1 344 ? 22.651 -5.092 -22.013 1.00 87.06 344 PRO A CA 1
ATOM 2683 C C . PRO A 1 344 ? 21.129 -5.156 -22.081 1.00 87.06 344 PRO A C 1
ATOM 2685 O O . PRO A 1 344 ? 20.503 -4.827 -23.095 1.00 87.06 344 PRO A O 1
ATOM 2688 N N . ALA A 1 345 ? 20.530 -5.553 -20.974 1.00 70.38 345 ALA A N 1
ATOM 2689 C CA . ALA A 1 345 ? 19.100 -5.686 -20.819 1.00 70.38 345 ALA A CA 1
ATOM 2690 C C . ALA A 1 345 ? 18.680 -5.211 -19.429 1.00 70.38 345 ALA A C 1
ATOM 2692 O O . ALA A 1 345 ? 19.493 -5.099 -18.515 1.00 70.38 345 ALA A O 1
ATOM 2693 N N . ARG A 1 346 ? 17.402 -4.884 -19.283 1.00 78.62 346 ARG A N 1
ATOM 2694 C CA . ARG A 1 346 ? 16.805 -4.443 -18.019 1.00 78.62 346 ARG A CA 1
ATOM 2695 C C . ARG A 1 346 ? 15.357 -4.888 -17.955 1.00 78.62 346 ARG A C 1
ATOM 2697 O O . ARG A 1 346 ? 14.750 -5.213 -18.978 1.00 78.62 346 ARG A O 1
ATOM 2704 N N . ASN A 1 347 ? 14.775 -4.832 -16.769 1.00 59.56 347 ASN A N 1
ATOM 2705 C CA . ASN A 1 347 ? 13.328 -4.912 -16.618 1.00 59.56 347 ASN A CA 1
ATOM 2706 C C . ASN A 1 347 ? 12.846 -3.866 -15.596 1.00 59.56 347 ASN A C 1
ATOM 2708 O O . ASN A 1 347 ? 13.472 -2.814 -15.433 1.00 59.56 347 ASN A O 1
ATOM 2712 N N . ALA A 1 348 ? 11.676 -4.084 -14.997 1.00 49.75 348 ALA A N 1
ATOM 2713 C CA . ALA A 1 348 ? 11.096 -3.149 -14.042 1.00 49.75 348 ALA A CA 1
ATOM 2714 C C . ALA A 1 348 ? 11.841 -3.102 -12.693 1.00 49.75 348 ALA A C 1
ATOM 2716 O O . ALA A 1 348 ? 11.792 -2.045 -12.056 1.00 49.75 348 ALA A O 1
ATOM 2717 N N . ALA A 1 349 ? 12.506 -4.204 -12.315 1.00 47.41 349 ALA A N 1
ATOM 2718 C CA . ALA A 1 349 ? 13.199 -4.422 -11.041 1.00 47.41 349 ALA A CA 1
ATOM 2719 C C . ALA A 1 349 ? 14.732 -4.480 -11.188 1.00 47.41 349 ALA A C 1
ATOM 2721 O O . ALA A 1 349 ? 15.450 -3.934 -10.367 1.00 47.41 349 ALA A O 1
ATOM 2722 N N . VAL A 1 350 ? 15.237 -5.112 -12.249 1.00 70.81 350 VAL A N 1
ATOM 2723 C CA . VAL A 1 350 ? 16.670 -5.234 -12.533 1.00 70.81 350 VAL A CA 1
ATOM 2724 C C . VAL A 1 350 ? 17.158 -3.975 -13.241 1.00 70.81 350 VAL A C 1
ATOM 2726 O O . VAL A 1 350 ? 16.754 -3.715 -14.384 1.00 70.81 350 VAL A O 1
ATOM 2729 N N . ASP A 1 351 ? 18.045 -3.234 -12.574 1.00 74.06 351 ASP A N 1
ATOM 2730 C CA . ASP A 1 351 ? 18.685 -2.023 -13.096 1.00 74.06 351 ASP A CA 1
ATOM 2731 C C . ASP A 1 351 ? 19.412 -2.290 -14.417 1.00 74.06 351 ASP A C 1
ATOM 2733 O O . ASP A 1 351 ? 19.209 -1.575 -15.408 1.00 74.06 351 ASP A O 1
ATOM 2737 N N . LEU A 1 352 ? 20.240 -3.338 -14.431 1.00 88.12 352 LEU A N 1
ATOM 2738 C CA . LEU A 1 352 ? 21.044 -3.739 -15.575 1.00 88.12 352 LEU A CA 1
ATOM 2739 C C . LEU A 1 352 ? 21.364 -5.243 -15.526 1.00 88.12 352 LEU A C 1
ATOM 2741 O O . LEU A 1 352 ? 21.483 -5.857 -14.475 1.00 88.12 352 LEU A O 1
ATOM 2745 N N . GLY A 1 353 ? 21.516 -5.867 -16.682 1.00 90.62 353 GLY A N 1
ATOM 2746 C CA . GLY A 1 353 ? 21.908 -7.265 -16.818 1.00 90.62 353 GLY A CA 1
ATOM 2747 C C . GLY A 1 353 ? 22.241 -7.579 -18.268 1.00 90.62 353 GLY A C 1
ATOM 2748 O O . GLY A 1 353 ? 22.280 -6.677 -19.107 1.00 90.62 353 GLY A O 1
ATOM 2749 N N . LEU A 1 354 ? 22.468 -8.850 -18.580 1.00 89.69 354 LEU A N 1
ATOM 2750 C CA . LEU A 1 354 ? 22.632 -9.312 -19.960 1.00 89.69 354 LEU A CA 1
ATOM 2751 C C . LEU A 1 354 ? 21.350 -9.956 -20.474 1.00 89.69 354 LEU A C 1
ATOM 2753 O O . LEU A 1 354 ? 20.654 -10.628 -19.724 1.00 89.69 354 LEU A O 1
ATOM 2757 N N . LEU A 1 355 ? 21.036 -9.757 -21.755 1.00 78.31 355 LEU A N 1
ATOM 2758 C CA . LEU A 1 355 ? 19.785 -10.223 -22.367 1.00 78.31 355 LEU A CA 1
ATOM 2759 C C . LEU A 1 355 ? 19.557 -11.739 -22.241 1.00 78.31 355 LEU A C 1
ATOM 2761 O O . LEU A 1 355 ? 18.419 -12.181 -22.124 1.00 78.31 355 LEU A O 1
ATOM 2765 N N . ASP A 1 356 ? 20.630 -12.528 -22.233 1.00 81.06 356 ASP A N 1
ATOM 2766 C CA . ASP A 1 356 ? 20.610 -13.985 -22.048 1.00 81.06 356 ASP A CA 1
ATOM 2767 C C . ASP A 1 356 ? 20.403 -14.427 -20.582 1.00 81.06 356 ASP A C 1
ATOM 2769 O O . ASP A 1 356 ? 20.345 -15.625 -20.280 1.00 81.06 356 ASP A O 1
ATOM 2773 N N . GLY A 1 357 ? 20.301 -13.465 -19.663 1.00 77.44 357 GLY A N 1
ATOM 2774 C CA . GLY A 1 357 ? 20.091 -13.677 -18.239 1.00 77.44 357 GLY A CA 1
ATOM 2775 C C . GLY A 1 357 ? 21.300 -14.244 -17.500 1.00 77.44 357 GLY A C 1
ATOM 2776 O O . GLY A 1 357 ? 21.146 -14.629 -16.345 1.00 77.44 357 GLY A O 1
ATOM 2777 N N . THR A 1 358 ? 22.489 -14.338 -18.109 1.00 90.25 358 THR A N 1
ATOM 2778 C CA . THR A 1 358 ? 23.655 -14.944 -17.435 1.00 90.25 358 THR A CA 1
ATOM 2779 C C . THR A 1 358 ? 24.268 -14.044 -16.371 1.00 90.25 358 THR A C 1
ATOM 2781 O O . THR A 1 358 ? 24.981 -14.539 -15.501 1.00 90.25 358 THR A O 1
ATOM 2784 N N . VAL A 1 359 ? 24.019 -12.734 -16.438 1.00 94.88 359 VAL A N 1
ATOM 2785 C CA . VAL A 1 359 ? 24.561 -11.743 -15.503 1.00 94.88 359 VAL A CA 1
ATOM 2786 C C . VAL A 1 359 ? 23.476 -10.754 -15.093 1.00 94.88 359 VAL A C 1
ATOM 2788 O O . VAL A 1 359 ? 22.747 -10.229 -15.938 1.00 94.88 359 VAL A O 1
ATOM 2791 N N . ILE A 1 360 ? 23.417 -10.480 -13.791 1.00 93.31 360 ILE A N 1
ATOM 2792 C CA . ILE A 1 360 ? 22.548 -9.489 -13.154 1.00 93.31 360 ILE A CA 1
ATOM 2793 C C . ILE A 1 360 ? 23.443 -8.459 -12.471 1.00 93.31 360 ILE A C 1
ATOM 2795 O O . ILE A 1 360 ? 24.369 -8.827 -11.745 1.00 93.31 360 ILE A O 1
ATOM 2799 N N . ILE A 1 361 ? 23.172 -7.180 -12.708 1.00 96.81 361 ILE A N 1
ATOM 2800 C CA . ILE A 1 361 ? 23.971 -6.059 -12.222 1.00 96.81 361 ILE A CA 1
ATOM 2801 C C . ILE A 1 361 ? 23.060 -5.097 -11.457 1.00 96.81 361 ILE A C 1
ATOM 2803 O O . ILE A 1 361 ? 22.085 -4.588 -12.005 1.00 96.81 361 ILE A O 1
ATOM 2807 N N . GLU A 1 362 ? 23.400 -4.824 -10.200 1.00 94.81 362 GLU A N 1
ATOM 2808 C CA . GLU A 1 362 ? 22.665 -3.884 -9.349 1.00 94.81 362 GLU A CA 1
ATOM 2809 C C . GLU A 1 362 ? 23.509 -2.646 -9.068 1.00 94.81 362 GLU A C 1
ATOM 2811 O O . GLU A 1 362 ? 24.657 -2.773 -8.633 1.00 94.81 362 GLU A O 1
ATOM 2816 N N . ALA A 1 363 ? 22.951 -1.452 -9.288 1.00 92.12 363 ALA A N 1
ATOM 2817 C CA . ALA A 1 363 ? 23.692 -0.206 -9.144 1.00 92.12 363 ALA A CA 1
ATOM 2818 C C . ALA A 1 363 ? 23.437 0.477 -7.792 1.00 92.12 363 ALA A C 1
ATOM 2820 O O . ALA A 1 363 ? 22.297 0.678 -7.371 1.00 92.12 363 ALA A O 1
ATOM 2821 N N . LYS A 1 364 ? 24.499 0.915 -7.104 1.00 90.62 364 LYS A N 1
ATOM 2822 C CA . LYS A 1 364 ? 24.395 1.629 -5.823 1.00 90.62 364 LYS A CA 1
ATOM 2823 C C . LYS A 1 364 ? 25.280 2.862 -5.754 1.00 90.62 364 LYS A C 1
ATOM 2825 O O . LYS A 1 364 ? 26.467 2.817 -6.056 1.00 90.62 364 LYS A O 1
ATOM 2830 N N . LEU A 1 365 ? 24.678 3.947 -5.265 1.00 85.75 365 LEU A N 1
ATOM 2831 C CA . LEU A 1 365 ? 25.402 5.138 -4.838 1.00 85.75 365 LEU A CA 1
ATOM 2832 C C . LEU A 1 365 ? 25.822 4.988 -3.379 1.00 85.75 365 LEU A C 1
ATOM 2834 O O . LEU A 1 365 ? 25.036 4.557 -2.531 1.00 85.75 365 LEU A O 1
ATOM 2838 N N . THR A 1 366 ? 27.050 5.391 -3.084 1.00 83.25 366 THR A N 1
ATOM 2839 C CA . THR A 1 366 ? 27.702 5.187 -1.785 1.00 83.25 366 THR A CA 1
ATOM 2840 C C . THR A 1 366 ? 27.622 6.403 -0.861 1.00 83.25 366 THR A C 1
ATOM 2842 O O . THR A 1 366 ? 28.082 6.331 0.278 1.00 83.25 366 THR A O 1
ATOM 2845 N N . ALA A 1 367 ? 26.960 7.490 -1.279 1.00 69.12 367 ALA A N 1
ATOM 2846 C CA . ALA A 1 367 ? 26.793 8.717 -0.488 1.00 69.12 367 ALA A CA 1
ATOM 2847 C C . ALA A 1 367 ? 26.123 8.499 0.891 1.00 69.12 367 ALA A C 1
ATOM 2849 O O . ALA A 1 367 ? 26.316 9.297 1.804 1.00 69.12 367 ALA A O 1
ATOM 2850 N N . GLY A 1 368 ? 25.356 7.413 1.058 1.00 69.31 368 GLY A N 1
ATOM 2851 C CA . GLY A 1 368 ? 24.743 6.994 2.329 1.00 69.31 368 GLY A CA 1
ATOM 2852 C C . GLY A 1 368 ? 25.578 6.013 3.168 1.00 69.31 368 GLY A C 1
ATOM 2853 O O . GLY A 1 368 ? 25.097 5.529 4.192 1.00 69.31 368 GLY A O 1
ATOM 2854 N N . GLY A 1 369 ? 26.803 5.698 2.740 1.00 80.38 369 GLY A N 1
ATOM 2855 C CA . GLY A 1 369 ? 27.710 4.747 3.381 1.00 80.38 369 GLY A CA 1
ATOM 2856 C C . GLY A 1 369 ? 27.605 3.306 2.857 1.00 80.38 369 GLY A C 1
ATOM 2857 O O . GLY A 1 369 ? 26.540 2.813 2.475 1.00 80.38 369 GLY A O 1
ATOM 2858 N N . TRP A 1 370 ? 28.739 2.601 2.896 1.00 85.31 370 TRP A N 1
ATOM 2859 C CA . TRP A 1 370 ? 28.906 1.236 2.378 1.00 85.31 370 TRP A CA 1
ATOM 2860 C C . TRP A 1 370 ? 27.986 0.165 2.996 1.00 85.31 370 TRP A C 1
ATOM 2862 O O . TRP A 1 370 ? 27.406 -0.607 2.231 1.00 85.31 370 TRP A O 1
ATOM 2872 N N . PRO A 1 371 ? 27.751 0.109 4.326 1.00 80.44 371 PRO A N 1
ATOM 2873 C CA . PRO A 1 371 ? 26.940 -0.962 4.917 1.00 80.44 371 PRO A CA 1
ATOM 2874 C C . PRO A 1 371 ? 25.481 -0.975 4.441 1.00 80.44 371 PRO A C 1
ATOM 2876 O O . PRO A 1 371 ? 24.848 -2.029 4.390 1.00 80.44 371 PRO A O 1
ATOM 2879 N N . GLY A 1 372 ? 24.908 0.197 4.148 1.00 68.25 372 GLY A N 1
ATOM 2880 C CA . GLY A 1 372 ? 23.545 0.314 3.624 1.00 68.25 372 GLY A CA 1
ATOM 2881 C C . GLY A 1 372 ? 23.471 -0.114 2.161 1.00 68.25 372 GLY A C 1
ATOM 2882 O O . GLY A 1 372 ? 22.656 -0.967 1.812 1.00 68.25 372 GLY A O 1
ATOM 2883 N N . ALA A 1 373 ? 24.374 0.423 1.337 1.00 79.56 373 ALA A N 1
ATOM 2884 C CA . ALA A 1 373 ? 24.460 0.118 -0.088 1.00 79.56 373 ALA A CA 1
ATOM 2885 C C . ALA A 1 373 ? 24.675 -1.382 -0.350 1.00 79.56 373 ALA A C 1
ATOM 2887 O O . ALA A 1 373 ? 23.953 -1.978 -1.147 1.00 79.56 373 ALA A O 1
ATOM 2888 N N . ILE A 1 374 ? 25.604 -2.008 0.377 1.00 82.88 374 ILE A N 1
ATOM 2889 C CA . ILE A 1 374 ? 25.944 -3.425 0.205 1.00 82.88 374 ILE A CA 1
ATOM 2890 C C . ILE A 1 374 ? 24.802 -4.339 0.643 1.00 82.88 374 ILE A C 1
ATOM 2892 O O . ILE A 1 374 ? 24.452 -5.268 -0.080 1.00 82.88 374 ILE A O 1
ATOM 2896 N N . ARG A 1 375 ? 24.173 -4.078 1.798 1.00 81.69 375 ARG A N 1
ATOM 2897 C CA . ARG A 1 375 ? 23.044 -4.904 2.262 1.00 81.69 375 ARG A CA 1
ATOM 2898 C C . ARG A 1 375 ? 21.860 -4.842 1.301 1.00 81.69 375 ARG A C 1
ATOM 2900 O O . ARG A 1 375 ? 21.258 -5.879 1.034 1.00 81.69 375 ARG A O 1
ATOM 2907 N N . ALA A 1 376 ? 21.564 -3.656 0.771 1.00 73.31 376 ALA A N 1
ATOM 2908 C CA . ALA A 1 376 ? 20.527 -3.486 -0.239 1.00 73.31 376 ALA A CA 1
ATOM 2909 C C . ALA A 1 376 ? 20.865 -4.263 -1.521 1.00 73.31 376 ALA A C 1
ATOM 2911 O O . ALA A 1 376 ? 20.049 -5.063 -1.971 1.00 73.31 376 ALA A O 1
ATOM 2912 N N . ALA A 1 377 ? 22.087 -4.101 -2.045 1.00 88.19 377 ALA A N 1
ATOM 2913 C CA . ALA A 1 377 ? 22.519 -4.789 -3.258 1.00 88.19 377 ALA A CA 1
ATOM 2914 C C . ALA A 1 377 ? 22.484 -6.314 -3.125 1.00 88.19 377 ALA A C 1
ATOM 2916 O O . ALA A 1 377 ? 21.988 -6.990 -4.016 1.00 88.19 377 ALA A O 1
ATOM 2917 N N . ILE A 1 378 ? 22.955 -6.868 -2.004 1.00 87.00 378 ILE A N 1
ATOM 2918 C CA . ILE A 1 378 ? 22.923 -8.316 -1.759 1.00 87.00 378 ILE A CA 1
ATOM 2919 C C . ILE A 1 378 ? 21.484 -8.841 -1.769 1.00 87.00 378 ILE A C 1
ATOM 2921 O O . ILE A 1 378 ? 21.207 -9.849 -2.418 1.00 87.00 378 ILE A O 1
ATOM 2925 N N . GLY A 1 379 ? 20.574 -8.169 -1.053 1.00 69.62 379 GLY A N 1
ATOM 2926 C CA . GLY A 1 379 ? 19.167 -8.568 -1.000 1.00 69.62 379 GLY A CA 1
ATOM 2927 C C . GLY A 1 379 ? 18.531 -8.576 -2.388 1.00 69.62 379 GLY A C 1
ATOM 2928 O O . GLY A 1 379 ? 17.969 -9.586 -2.805 1.00 69.62 379 GLY A O 1
ATOM 2929 N N . GLN A 1 380 ? 18.713 -7.483 -3.126 1.00 80.50 380 GLN A N 1
ATOM 2930 C CA . GLN A 1 380 ? 18.172 -7.314 -4.471 1.00 80.50 380 GLN A CA 1
ATOM 2931 C C . GLN A 1 380 ? 18.768 -8.306 -5.471 1.00 80.50 380 GLN A C 1
ATOM 2933 O O . GLN A 1 380 ? 18.024 -8.983 -6.166 1.00 80.50 380 GLN A O 1
ATOM 2938 N N . LEU A 1 381 ? 20.091 -8.482 -5.510 1.00 87.25 381 LEU A N 1
ATOM 2939 C CA . LEU A 1 381 ? 20.746 -9.384 -6.462 1.00 87.25 381 LEU A CA 1
ATOM 2940 C C . LEU A 1 381 ? 20.276 -10.839 -6.312 1.00 87.25 381 LEU A C 1
ATOM 2942 O O . LEU A 1 381 ? 19.991 -11.505 -7.311 1.00 87.25 381 LEU A O 1
ATOM 2946 N N . TYR A 1 382 ? 20.142 -11.340 -5.079 1.00 82.56 382 TYR A N 1
ATOM 2947 C CA . TYR A 1 382 ? 19.617 -12.689 -4.857 1.00 82.56 382 TYR A CA 1
ATOM 2948 C C . TYR A 1 382 ? 18.118 -12.796 -5.139 1.00 82.56 382 TYR A C 1
ATOM 2950 O O . TYR A 1 382 ? 17.687 -13.800 -5.713 1.00 82.56 382 TYR A O 1
ATOM 2958 N N . GLU A 1 383 ? 17.334 -11.774 -4.786 1.00 72.75 383 GLU A N 1
ATOM 2959 C CA . GLU A 1 383 ? 15.915 -11.701 -5.137 1.00 72.75 383 GLU A CA 1
ATOM 2960 C C . GLU A 1 383 ? 15.735 -11.744 -6.659 1.00 72.75 383 GLU A C 1
ATOM 2962 O O . GLU A 1 383 ? 14.969 -12.552 -7.178 1.00 72.75 383 GLU A O 1
ATOM 2967 N N . TYR A 1 384 ? 16.500 -10.947 -7.400 1.00 76.06 384 TYR A N 1
ATOM 2968 C CA . TYR A 1 384 ? 16.410 -10.859 -8.852 1.00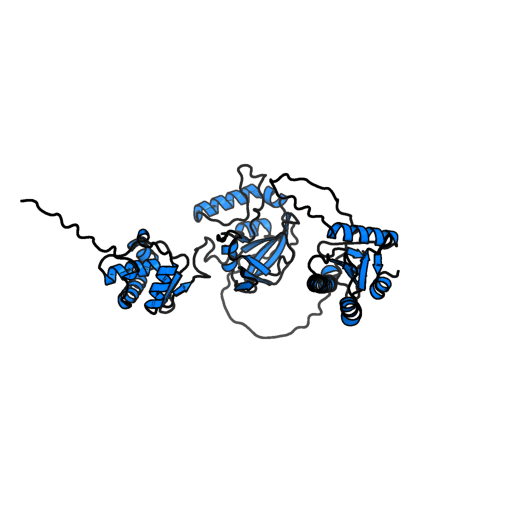 76.06 384 TYR A CA 1
ATOM 2969 C C . TYR A 1 384 ? 16.804 -12.162 -9.528 1.00 76.06 384 TYR A C 1
ATOM 2971 O O . TYR A 1 384 ? 16.120 -12.613 -10.450 1.00 76.06 384 TYR A O 1
ATOM 2979 N N . ARG A 1 385 ? 17.861 -12.814 -9.038 1.00 83.25 385 ARG A N 1
ATOM 2980 C CA . ARG A 1 385 ? 18.267 -14.133 -9.528 1.00 83.25 385 ARG A CA 1
ATOM 2981 C C . ARG A 1 385 ? 17.165 -15.168 -9.371 1.00 83.25 385 ARG A C 1
ATOM 2983 O O . ARG A 1 385 ? 16.948 -15.974 -10.274 1.00 83.25 385 ARG A O 1
ATOM 2990 N N . TYR A 1 386 ? 16.474 -15.137 -8.235 1.00 66.88 386 TYR A N 1
ATOM 2991 C CA . TYR A 1 386 ? 15.452 -16.118 -7.905 1.00 66.88 386 TYR A CA 1
ATOM 2992 C C . TYR A 1 386 ? 14.107 -15.830 -8.585 1.00 66.88 386 TYR A C 1
ATOM 2994 O O . TYR A 1 386 ? 13.501 -16.739 -9.147 1.00 66.88 386 TYR A O 1
ATOM 3002 N N . PHE A 1 387 ? 13.648 -14.577 -8.564 1.00 55.03 387 PHE A N 1
ATOM 3003 C CA . PHE A 1 387 ? 12.293 -14.200 -8.976 1.00 55.03 387 PHE A CA 1
ATOM 3004 C C . PHE A 1 387 ? 12.210 -13.538 -10.353 1.00 55.03 387 PHE A C 1
ATOM 3006 O O . PHE A 1 387 ? 11.212 -13.726 -11.041 1.00 55.03 387 PHE A O 1
ATOM 3013 N N . GLN A 1 388 ? 13.217 -12.754 -10.753 1.00 61.97 388 GLN A N 1
ATOM 3014 C CA . GLN A 1 388 ? 13.133 -11.916 -11.958 1.00 61.97 388 GLN A CA 1
ATOM 3015 C C . GLN A 1 388 ? 13.730 -12.608 -13.180 1.00 61.97 388 GLN A C 1
ATOM 3017 O O . GLN A 1 388 ? 13.097 -12.665 -14.226 1.00 61.97 388 GLN A O 1
ATOM 3022 N N . VAL A 1 389 ? 14.942 -13.146 -13.050 1.00 60.34 389 VAL A N 1
ATOM 3023 C CA . VAL A 1 389 ? 15.613 -13.879 -14.136 1.00 60.34 389 VAL A CA 1
ATOM 3024 C C . VAL A 1 389 ? 15.322 -15.379 -14.045 1.00 60.34 389 VAL A C 1
ATOM 3026 O O . VAL A 1 389 ? 15.363 -16.078 -15.054 1.00 60.34 389 VAL A O 1
ATOM 3029 N N . ALA A 1 390 ? 14.990 -15.871 -12.842 1.00 59.84 390 ALA A N 1
ATOM 3030 C CA . ALA A 1 390 ? 14.717 -17.281 -12.554 1.00 59.84 390 ALA A CA 1
ATOM 3031 C C . ALA A 1 390 ? 15.829 -18.218 -13.070 1.00 59.84 390 ALA A C 1
ATOM 3033 O O . ALA A 1 390 ? 15.571 -19.318 -13.560 1.00 59.84 390 ALA A O 1
ATOM 3034 N N . ARG A 1 391 ? 17.083 -17.761 -12.957 1.00 76.06 391 ARG A N 1
ATOM 3035 C CA . ARG A 1 391 ? 18.279 -18.460 -13.431 1.00 76.06 391 ARG A CA 1
ATOM 3036 C C . ARG A 1 391 ? 19.247 -18.667 -12.261 1.00 76.06 391 ARG A C 1
ATOM 3038 O O . ARG A 1 391 ? 19.963 -17.734 -11.899 1.00 76.06 391 ARG A O 1
ATOM 3045 N N . PRO A 1 392 ? 19.267 -19.859 -11.638 1.00 74.06 392 PRO A N 1
ATOM 3046 C CA . PRO A 1 392 ? 20.029 -20.101 -10.410 1.00 74.06 392 PRO A CA 1
ATOM 3047 C C . PRO A 1 392 ? 21.542 -19.887 -10.554 1.00 74.06 392 PRO A C 1
ATOM 3049 O O . PRO A 1 392 ? 22.198 -19.542 -9.574 1.00 74.06 392 PRO A O 1
ATOM 3052 N N . ASP A 1 393 ? 22.075 -20.077 -11.763 1.00 86.56 393 ASP A N 1
ATOM 3053 C CA . ASP A 1 393 ? 23.486 -19.923 -12.129 1.00 86.56 393 ASP A CA 1
ATOM 3054 C C . ASP A 1 393 ? 23.853 -18.508 -12.607 1.00 86.56 393 ASP A C 1
ATOM 3056 O O . ASP A 1 393 ? 25.011 -18.277 -12.949 1.00 86.56 393 ASP A O 1
ATOM 3060 N N . ALA A 1 394 ? 22.909 -17.556 -12.642 1.00 90.06 394 ALA A N 1
ATOM 3061 C CA . ALA A 1 394 ? 23.227 -16.195 -13.065 1.00 90.06 394 ALA A CA 1
ATOM 3062 C C . ALA A 1 394 ? 24.249 -15.557 -12.113 1.00 90.06 3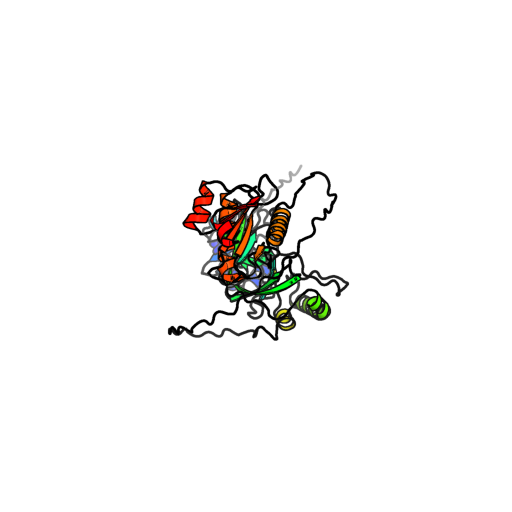94 ALA A C 1
ATOM 3064 O O . ALA A 1 394 ? 24.068 -15.543 -10.886 1.00 90.06 394 ALA A O 1
ATOM 3065 N N . ALA A 1 395 ? 25.318 -15.017 -12.695 1.00 96.38 395 ALA A N 1
ATOM 3066 C CA . ALA A 1 395 ? 26.345 -14.303 -11.963 1.00 96.38 395 ALA A CA 1
ATOM 3067 C C . ALA A 1 395 ? 25.817 -12.942 -11.498 1.00 96.38 395 ALA A C 1
ATOM 3069 O O . ALA A 1 395 ? 25.040 -12.281 -12.192 1.00 96.38 395 ALA A O 1
ATOM 3070 N N . LEU A 1 396 ? 26.245 -12.530 -10.310 1.00 97.88 396 LEU A N 1
ATOM 3071 C CA . LEU A 1 396 ? 25.769 -11.327 -9.639 1.00 97.88 396 LEU A CA 1
ATOM 3072 C C . LEU A 1 396 ? 26.891 -10.303 -9.589 1.00 97.88 396 LEU A C 1
ATOM 3074 O O . LEU A 1 396 ? 28.017 -10.649 -9.232 1.00 97.88 396 LEU A O 1
ATOM 3078 N N . ILE A 1 397 ? 26.586 -9.055 -9.934 1.00 98.38 397 ILE A N 1
ATOM 3079 C CA . ILE A 1 397 ? 27.562 -7.969 -9.924 1.00 98.38 397 ILE A CA 1
ATOM 3080 C C . ILE A 1 397 ? 26.982 -6.746 -9.211 1.00 98.38 397 ILE A C 1
ATOM 3082 O O . ILE A 1 397 ? 25.899 -6.269 -9.543 1.00 98.38 397 ILE A O 1
ATOM 3086 N N . LEU A 1 398 ? 27.734 -6.204 -8.255 1.00 97.62 398 LEU A N 1
ATOM 3087 C CA . LEU A 1 398 ? 27.514 -4.868 -7.714 1.00 97.62 398 LEU A CA 1
ATOM 3088 C C . LEU A 1 398 ? 28.196 -3.831 -8.616 1.00 97.62 398 LEU A C 1
ATOM 3090 O O . LEU A 1 398 ? 29.404 -3.896 -8.839 1.00 97.62 398 LEU A O 1
ATOM 3094 N N . LEU A 1 399 ? 27.437 -2.846 -9.084 1.00 97.56 399 LEU A N 1
ATOM 3095 C CA . LEU A 1 399 ? 27.943 -1.645 -9.740 1.00 97.56 399 LEU A CA 1
ATOM 3096 C C . LEU A 1 399 ? 27.908 -0.471 -8.751 1.00 97.56 399 LEU A C 1
ATOM 3098 O O . LEU A 1 399 ? 26.835 0.005 -8.391 1.00 97.56 399 LEU A O 1
ATOM 3102 N N . SER A 1 400 ? 29.063 0.019 -8.308 1.00 95.44 400 SER A N 1
ATOM 3103 C CA . SER A 1 400 ? 29.156 1.164 -7.390 1.00 95.44 400 SER A CA 1
ATOM 3104 C C . SER A 1 400 ? 29.682 2.425 -8.074 1.00 95.44 400 SER A C 1
ATOM 3106 O O . SER A 1 400 ? 30.416 2.362 -9.059 1.00 95.44 400 SER A O 1
ATOM 3108 N N . ASP A 1 401 ? 29.315 3.595 -7.545 1.00 92.06 401 ASP A N 1
ATOM 3109 C CA . ASP A 1 401 ? 29.836 4.893 -8.001 1.00 92.06 401 ASP A CA 1
ATOM 3110 C C . ASP A 1 401 ? 31.281 5.162 -7.556 1.00 92.06 401 ASP A C 1
ATOM 3112 O O . ASP A 1 401 ? 31.953 6.015 -8.130 1.00 92.06 401 ASP A O 1
ATOM 3116 N N . GLN A 1 402 ? 31.761 4.430 -6.548 1.00 91.00 402 GLN A N 1
ATOM 3117 C CA . GLN A 1 402 ? 33.103 4.537 -5.975 1.00 91.00 402 GLN A CA 1
ATOM 3118 C C . GLN A 1 402 ? 33.787 3.161 -5.891 1.00 91.00 402 GLN A C 1
ATOM 3120 O O . GLN A 1 402 ? 33.091 2.140 -5.897 1.00 91.00 402 GLN A O 1
ATOM 3125 N N . PRO A 1 403 ? 35.128 3.102 -5.765 1.00 93.81 403 PRO A N 1
ATOM 3126 C CA . PRO A 1 403 ? 35.848 1.861 -5.485 1.00 93.81 403 PRO A CA 1
ATOM 3127 C C . PRO A 1 403 ? 35.379 1.191 -4.191 1.00 93.81 403 PRO A C 1
ATOM 3129 O O . PRO A 1 403 ? 35.329 1.836 -3.143 1.00 93.81 403 PRO A O 1
ATOM 3132 N N . VAL A 1 404 ? 35.062 -0.105 -4.260 1.00 93.00 404 VAL A N 1
ATOM 3133 C CA . VAL A 1 404 ? 34.615 -0.880 -3.092 1.00 93.00 404 VAL A CA 1
ATOM 3134 C C . VAL A 1 404 ? 35.788 -1.101 -2.122 1.00 93.00 404 VAL A C 1
ATOM 3136 O O . VAL A 1 404 ? 36.847 -1.553 -2.565 1.00 93.00 404 VAL A O 1
ATOM 3139 N N . PRO A 1 405 ? 35.637 -0.813 -0.812 1.00 91.75 405 PRO A N 1
ATOM 3140 C CA . PRO A 1 405 ? 36.685 -1.047 0.176 1.00 91.75 405 PRO A CA 1
ATOM 3141 C C . PRO A 1 405 ? 37.054 -2.529 0.291 1.00 91.75 405 PRO A C 1
ATOM 3143 O O . PRO A 1 405 ? 36.206 -3.410 0.124 1.00 91.75 405 PRO A O 1
ATOM 3146 N N . ALA A 1 406 ? 38.318 -2.808 0.611 1.00 87.56 406 ALA A N 1
ATOM 3147 C CA . ALA A 1 406 ? 38.873 -4.162 0.615 1.00 87.56 406 ALA A CA 1
ATOM 3148 C C . ALA A 1 406 ? 38.131 -5.116 1.568 1.00 87.56 406 ALA A C 1
ATOM 3150 O O . ALA A 1 406 ? 37.906 -6.276 1.228 1.00 87.56 406 ALA A O 1
ATOM 3151 N N . GLU A 1 407 ? 37.694 -4.622 2.728 1.00 86.31 407 GLU A N 1
ATOM 3152 C CA . GLU A 1 407 ? 36.936 -5.398 3.712 1.00 86.31 407 GLU A CA 1
ATOM 3153 C C . GLU A 1 407 ? 35.575 -5.875 3.181 1.00 86.31 407 GLU A C 1
ATOM 3155 O O . GLU A 1 407 ? 35.088 -6.939 3.563 1.00 86.31 407 GLU A O 1
ATOM 3160 N N . TRP A 1 408 ? 34.975 -5.114 2.266 1.00 91.19 408 TRP A N 1
ATOM 3161 C CA . TRP A 1 408 ? 33.701 -5.454 1.643 1.00 91.19 408 TRP A CA 1
ATOM 3162 C C . TRP A 1 408 ? 33.872 -6.326 0.407 1.00 91.19 408 TRP A C 1
ATOM 3164 O O . TRP A 1 408 ? 32.991 -7.132 0.118 1.00 91.19 408 TRP A O 1
ATOM 3174 N N . LEU A 1 409 ? 34.999 -6.198 -0.298 1.00 91.75 409 LEU A N 1
ATOM 3175 C CA . LEU A 1 409 ? 35.316 -7.038 -1.450 1.00 91.75 409 LEU A CA 1
ATOM 3176 C C . LEU A 1 409 ? 35.422 -8.512 -1.065 1.00 91.75 409 LEU A C 1
ATOM 3178 O O . LEU A 1 409 ? 34.789 -9.331 -1.718 1.00 91.75 409 LEU A O 1
ATOM 3182 N N . ALA A 1 410 ? 36.126 -8.842 0.021 1.00 85.38 410 ALA A N 1
ATOM 3183 C CA . ALA A 1 410 ? 36.213 -10.226 0.498 1.00 85.38 410 ALA A CA 1
ATOM 3184 C C . ALA A 1 410 ? 34.826 -10.792 0.850 1.00 85.38 410 ALA A C 1
ATOM 3186 O O . ALA A 1 410 ? 34.473 -11.906 0.478 1.00 85.38 410 ALA A O 1
ATOM 3187 N N . TYR A 1 411 ? 33.984 -9.995 1.512 1.00 92.44 411 TYR A N 1
ATOM 3188 C CA . TYR A 1 411 ? 32.615 -10.406 1.820 1.00 92.44 411 TYR A CA 1
ATOM 3189 C C . TYR A 1 411 ? 31.758 -10.612 0.559 1.00 92.44 411 TYR A C 1
ATOM 3191 O O . TYR A 1 411 ? 30.994 -11.569 0.473 1.00 92.44 411 TYR A O 1
ATOM 3199 N N . LEU A 1 412 ? 31.870 -9.730 -0.434 1.00 94.56 412 LEU A N 1
ATOM 3200 C CA . LEU A 1 412 ? 31.105 -9.847 -1.673 1.00 94.56 412 LEU A CA 1
ATOM 3201 C C . LEU A 1 412 ? 31.596 -11.011 -2.541 1.00 94.56 412 LEU A C 1
ATOM 3203 O O . LEU A 1 412 ? 30.776 -11.815 -2.976 1.00 94.56 412 LEU A O 1
ATOM 3207 N N . GLU A 1 413 ? 32.902 -11.136 -2.767 1.00 92.62 413 GLU A N 1
ATOM 3208 C CA . GLU A 1 413 ? 33.457 -12.149 -3.668 1.00 92.62 413 GLU A CA 1
ATOM 3209 C C . GLU A 1 413 ? 33.544 -13.527 -3.014 1.00 92.62 413 GLU A C 1
ATOM 3211 O O . GLU A 1 413 ? 33.000 -14.487 -3.563 1.00 92.62 413 GLU A O 1
ATOM 3216 N N . ASP A 1 414 ? 34.178 -13.625 -1.845 1.00 88.38 414 ASP A N 1
ATOM 3217 C CA . ASP A 1 414 ? 34.551 -14.915 -1.257 1.00 88.38 414 ASP A CA 1
ATOM 3218 C C . ASP A 1 414 ? 33.367 -15.585 -0.545 1.00 88.38 414 ASP A C 1
ATOM 3220 O O . ASP A 1 414 ? 33.169 -16.792 -0.672 1.00 88.38 414 ASP A O 1
ATOM 3224 N N . ASP A 1 415 ? 32.557 -14.811 0.190 1.00 91.56 415 ASP A N 1
ATOM 3225 C CA . ASP A 1 415 ? 31.397 -15.336 0.931 1.00 91.56 415 ASP A CA 1
ATOM 3226 C C . ASP A 1 415 ? 30.127 -15.373 0.069 1.00 91.56 415 ASP A C 1
ATOM 3228 O O . ASP A 1 415 ? 29.374 -16.349 0.089 1.00 91.56 415 ASP A O 1
ATOM 3232 N N . ARG A 1 416 ? 29.863 -14.311 -0.705 1.00 94.88 416 ARG A N 1
ATOM 3233 C CA . ARG A 1 416 ? 28.593 -14.158 -1.438 1.00 94.88 416 ARG A CA 1
ATOM 3234 C C . ARG A 1 416 ? 28.654 -14.538 -2.911 1.00 94.88 416 ARG A C 1
ATOM 3236 O O . ARG A 1 416 ? 27.596 -14.750 -3.515 1.00 94.88 416 ARG A O 1
ATOM 3243 N N . GLY A 1 417 ? 29.840 -14.663 -3.500 1.00 95.00 417 GLY A N 1
ATOM 3244 C CA . GLY A 1 417 ? 29.969 -14.926 -4.932 1.00 95.00 417 GLY A CA 1
ATOM 3245 C C . GLY A 1 417 ? 29.364 -13.806 -5.789 1.00 95.00 417 GLY A C 1
ATOM 3246 O O . GLY A 1 417 ? 28.726 -14.075 -6.808 1.00 95.00 417 GLY A O 1
ATOM 3247 N N . ILE A 1 418 ? 29.520 -12.555 -5.352 1.00 98.00 418 ILE A N 1
ATOM 3248 C CA . ILE A 1 418 ? 29.074 -11.339 -6.035 1.00 98.00 418 ILE A CA 1
ATOM 3249 C C . ILE A 1 418 ? 30.315 -10.575 -6.502 1.00 98.00 418 ILE A C 1
ATOM 3251 O O . ILE A 1 418 ? 31.099 -10.087 -5.691 1.00 98.00 418 ILE A O 1
ATOM 3255 N N . GLY A 1 419 ? 30.485 -10.444 -7.818 1.00 97.75 419 GLY A N 1
ATOM 3256 C CA . GLY A 1 419 ? 31.534 -9.603 -8.391 1.00 97.75 419 GLY A CA 1
ATOM 3257 C C . GLY A 1 419 ? 31.243 -8.118 -8.163 1.00 97.75 419 GLY A C 1
ATOM 3258 O O . GLY A 1 419 ? 30.108 -7.729 -7.901 1.00 97.75 419 GLY A O 1
ATOM 3259 N N . SER A 1 420 ? 32.251 -7.259 -8.284 1.00 97.81 420 SER A N 1
ATOM 3260 C CA . SER A 1 420 ? 32.065 -5.809 -8.169 1.00 97.81 420 SER A CA 1
ATOM 3261 C C . SER A 1 420 ? 32.704 -5.056 -9.332 1.00 97.81 420 SER A C 1
ATOM 3263 O O . SER A 1 420 ? 33.722 -5.476 -9.889 1.00 97.81 420 SER A O 1
ATOM 3265 N N . MET A 1 421 ? 32.109 -3.921 -9.692 1.00 96.94 421 MET A N 1
ATOM 3266 C CA . MET A 1 421 ? 32.665 -2.979 -10.658 1.00 96.94 421 MET A CA 1
ATOM 3267 C C . MET A 1 421 ? 32.334 -1.528 -10.317 1.00 96.94 421 MET A C 1
ATOM 3269 O O . MET A 1 421 ? 31.307 -1.235 -9.709 1.00 96.94 421 MET A O 1
ATOM 3273 N N . TRP A 1 422 ? 33.205 -0.615 -10.738 1.00 96.31 422 TRP A N 1
ATOM 3274 C CA . TRP A 1 422 ? 33.068 0.828 -10.521 1.00 96.31 422 TRP A CA 1
ATOM 3275 C C . TRP A 1 422 ? 33.814 1.613 -11.607 1.00 96.31 422 TRP A C 1
ATOM 3277 O O . TRP A 1 422 ? 34.680 1.040 -12.277 1.00 96.31 422 TRP A O 1
ATOM 3287 N N . PRO A 1 423 ? 33.508 2.906 -11.822 1.00 93.62 423 PRO A N 1
ATOM 3288 C CA . PRO A 1 423 ? 34.233 3.733 -12.782 1.00 93.62 423 PRO A CA 1
ATOM 3289 C C . PRO A 1 423 ? 35.745 3.730 -12.515 1.00 93.62 423 PRO A C 1
ATOM 3291 O O . PRO A 1 423 ? 36.190 3.935 -11.384 1.00 93.62 423 PRO A O 1
ATOM 3294 N N . ALA A 1 424 ? 36.546 3.484 -13.551 1.00 88.62 424 ALA A N 1
ATOM 3295 C CA . ALA A 1 424 ? 37.999 3.570 -13.450 1.00 88.62 424 ALA A CA 1
ATOM 3296 C C . ALA A 1 424 ? 38.471 5.033 -13.538 1.00 88.62 424 ALA A C 1
ATOM 3298 O O . ALA A 1 424 ? 37.766 5.911 -14.027 1.00 88.62 424 ALA A O 1
ATOM 3299 N N . SER A 1 425 ? 39.710 5.293 -13.111 1.00 73.38 425 SER A N 1
ATOM 3300 C CA . SER A 1 425 ? 40.377 6.592 -13.313 1.00 73.38 425 SER A CA 1
ATOM 3301 C C . SER A 1 425 ? 40.670 6.901 -14.791 1.00 73.38 425 SER A C 1
ATOM 3303 O O . SER A 1 425 ? 40.945 8.044 -15.145 1.00 73.38 425 SER A O 1
ATOM 3305 N N . THR A 1 426 ? 40.605 5.885 -15.653 1.00 69.88 426 THR A N 1
ATOM 3306 C CA . THR A 1 426 ? 40.660 5.980 -17.119 1.00 69.88 426 THR A CA 1
ATOM 3307 C C . THR A 1 426 ? 39.292 5.631 -17.711 1.00 69.88 426 THR A C 1
ATOM 3309 O O . THR A 1 426 ? 38.407 5.163 -16.998 1.00 69.88 426 THR A O 1
ATOM 3312 N N . SER A 1 427 ? 39.078 5.863 -19.009 1.00 70.50 427 SER A N 1
ATOM 3313 C CA . SER A 1 427 ? 37.792 5.573 -19.656 1.00 70.50 427 SER A CA 1
ATOM 3314 C C . SER A 1 427 ? 37.380 4.098 -19.493 1.00 70.50 427 SER A C 1
ATOM 3316 O O . SER A 1 427 ? 37.955 3.196 -20.100 1.00 70.50 427 SER A O 1
ATOM 3318 N N . GLY A 1 428 ? 36.345 3.845 -18.686 1.00 88.12 428 GLY A N 1
ATOM 3319 C CA . GLY A 1 428 ? 35.753 2.521 -18.496 1.00 88.12 428 GLY A CA 1
ATOM 3320 C C . GLY A 1 428 ? 35.472 2.174 -17.036 1.00 88.12 428 GLY A C 1
ATOM 3321 O O . GLY A 1 428 ? 35.262 3.054 -16.205 1.00 88.12 428 GLY A O 1
ATOM 3322 N N . PHE A 1 429 ? 35.455 0.874 -16.740 1.00 95.50 429 PHE A N 1
ATOM 3323 C CA . PHE A 1 429 ? 35.175 0.333 -15.412 1.00 95.50 429 PHE A CA 1
ATOM 3324 C C . PHE A 1 429 ? 36.344 -0.525 -14.932 1.00 95.50 429 PHE A C 1
ATOM 3326 O O . PHE A 1 429 ? 36.942 -1.267 -15.714 1.00 95.50 429 PHE A O 1
ATOM 3333 N N . ALA A 1 430 ? 36.659 -0.415 -13.645 1.00 94.94 430 ALA A N 1
ATOM 3334 C CA . ALA A 1 430 ? 37.469 -1.381 -12.925 1.00 94.94 430 ALA A CA 1
ATOM 3335 C C . ALA A 1 430 ? 36.569 -2.541 -12.487 1.00 94.94 430 ALA A C 1
ATOM 3337 O O . ALA A 1 430 ? 35.406 -2.333 -12.143 1.00 94.94 430 ALA A O 1
ATOM 3338 N N . LEU A 1 431 ? 37.107 -3.759 -12.532 1.00 96.44 431 LEU A N 1
ATOM 3339 C CA . LEU A 1 431 ? 36.382 -4.984 -12.221 1.00 96.44 431 LEU A CA 1
ATOM 3340 C C . LEU A 1 431 ? 37.218 -5.835 -11.288 1.00 96.44 431 LEU A C 1
ATOM 3342 O O . LEU A 1 431 ? 38.433 -5.961 -11.469 1.00 96.44 431 LEU A O 1
ATOM 3346 N N . THR A 1 432 ? 36.537 -6.473 -10.354 1.00 96.75 432 THR A N 1
ATOM 3347 C CA . THR A 1 432 ? 37.108 -7.565 -9.584 1.00 96.75 432 THR A CA 1
ATOM 3348 C C . THR A 1 432 ? 37.251 -8.832 -10.434 1.00 96.75 432 THR A C 1
ATOM 3350 O O . THR A 1 432 ? 36.724 -8.925 -11.552 1.00 96.75 432 THR A O 1
ATOM 3353 N N . SER A 1 433 ? 37.976 -9.826 -9.918 1.00 93.44 433 SER A N 1
ATOM 3354 C CA . SER A 1 433 ? 38.243 -11.081 -10.631 1.00 93.44 433 SER A CA 1
ATOM 3355 C C . SER A 1 433 ? 36.954 -11.831 -10.971 1.00 93.44 433 SER A C 1
ATOM 3357 O O . SER A 1 433 ? 36.799 -12.297 -12.102 1.00 93.44 433 SER A O 1
ATOM 3359 N N . LEU A 1 434 ? 35.994 -11.881 -10.039 1.00 95.06 434 LEU A N 1
ATOM 3360 C CA . LEU A 1 434 ? 34.729 -12.579 -10.254 1.00 95.06 434 LEU A CA 1
ATOM 3361 C C . LEU A 1 434 ? 33.841 -11.856 -11.275 1.00 95.06 434 LEU A C 1
ATOM 3363 O O . LEU A 1 434 ? 33.248 -12.499 -12.140 1.00 95.06 434 LEU A O 1
ATOM 3367 N N . ALA A 1 435 ? 33.793 -10.518 -11.239 1.00 96.50 435 ALA A N 1
ATOM 3368 C CA . ALA A 1 435 ? 33.050 -9.727 -12.224 1.00 96.50 435 ALA A CA 1
ATOM 3369 C C . ALA A 1 435 ? 33.634 -9.883 -13.638 1.00 96.50 435 ALA A C 1
ATOM 3371 O O . ALA A 1 435 ? 32.892 -10.015 -14.613 1.00 96.50 435 ALA A O 1
ATOM 3372 N N . ARG A 1 436 ? 34.968 -9.920 -13.751 1.00 96.69 436 ARG A N 1
ATOM 3373 C CA . ARG A 1 436 ? 35.665 -10.166 -15.018 1.00 96.69 436 ARG A CA 1
ATOM 3374 C C . ARG A 1 436 ? 35.352 -11.556 -15.575 1.00 96.69 436 ARG A C 1
ATOM 3376 O O . ARG A 1 436 ? 35.029 -11.679 -16.754 1.00 96.69 436 ARG A O 1
ATOM 3383 N N . GLN A 1 437 ? 35.379 -12.582 -14.726 1.00 95.38 437 GLN A N 1
ATOM 3384 C CA . GLN A 1 437 ? 35.021 -13.946 -15.114 1.00 95.38 437 GLN A CA 1
ATOM 3385 C C . GLN A 1 437 ? 33.556 -14.047 -15.565 1.00 95.38 437 GLN A C 1
ATOM 3387 O O . GLN A 1 437 ? 33.276 -14.643 -16.605 1.00 95.38 437 GLN A O 1
ATOM 3392 N N . ALA A 1 438 ? 32.632 -13.438 -14.815 1.00 94.06 438 ALA A N 1
ATOM 3393 C CA . ALA A 1 438 ? 31.202 -13.429 -15.119 1.00 94.06 438 ALA A CA 1
ATOM 3394 C C . ALA A 1 438 ? 30.895 -12.804 -16.488 1.00 94.06 438 ALA A C 1
ATOM 3396 O O . ALA A 1 438 ? 30.073 -13.325 -17.243 1.00 94.06 438 ALA A O 1
ATOM 3397 N N . LEU A 1 439 ? 31.587 -11.713 -16.822 1.00 95.06 439 LEU A N 1
ATOM 3398 C CA . LEU A 1 439 ? 31.444 -11.013 -18.098 1.00 95.06 439 LEU A CA 1
ATOM 3399 C C . LEU A 1 439 ? 32.330 -11.590 -19.212 1.00 95.06 439 LEU A C 1
ATOM 3401 O O . LEU A 1 439 ? 32.172 -11.197 -20.358 1.00 95.06 439 LEU A O 1
ATOM 3405 N N . ARG A 1 440 ? 33.215 -12.553 -18.925 1.00 92.81 440 ARG A N 1
ATOM 3406 C CA . ARG A 1 440 ? 34.151 -13.147 -19.903 1.00 92.81 440 ARG A CA 1
ATOM 3407 C C . ARG A 1 440 ? 35.062 -12.097 -20.570 1.00 92.81 440 ARG A C 1
ATOM 3409 O O . ARG A 1 440 ? 35.236 -12.118 -21.789 1.00 92.81 440 ARG A O 1
ATOM 3416 N N . LEU A 1 441 ? 35.614 -11.184 -19.762 1.00 87.62 441 LEU A N 1
ATOM 3417 C CA . LEU A 1 441 ? 36.440 -10.036 -20.184 1.00 87.62 441 LEU A CA 1
ATOM 3418 C C . LEU A 1 441 ? 37.925 -10.137 -19.818 1.00 87.62 441 LEU A C 1
ATOM 3420 O O . LEU A 1 441 ? 38.286 -10.941 -18.932 1.00 87.62 441 LEU A O 1
#

Radius of gyration: 30.22 Å; chains: 1; bounding box: 72×87×80 Å

Foldseek 3Di:
DDDDDPPDPDPLDALVPLDDLVLLVVLVVVCVVQPPVRLCVVQVHDAAAWKWWADPNDTHRLQSSSQSSCCSVPVHGDHPVRDPPPPVVSVVSCVVSVTDMDTPLEDGDCAPCPPPLLQLEKEFEDADPDFQFKDKDFCAPPVRHGDPFQSVQQHHDFQRKYFYHHPVVQWTFWIWTFHDHWDWDDDPHTIMTMTGTDDTDTAPDTGGLVNCLVCLVVVVVVVVVCCVVPNDDNFDQWDDDPPSSPIGGDPRGMGGDGSVNCCVRRVVPDVDDSDPPDDDDDDDDDDDPDPDDDPDFAFFAFDDQDDPDDDDDDDDDDDDDDDPVQSVLLNLQCVQLVVVVFGWTHDPQQSIAGRLQQEGEDEDEQPVHDVVRLVVQLVSQVCCCCPHGVPVNRQAEYEYQDDDDPVVCCCQCVVPVYWYWYQDPDRDIDTDPSRCVSSVD

pLDDT: mean 75.28, std 20.99, range [23.41, 98.38]